Protein AF-A0A3D5CS04-F1 (afdb_monomer)

Structure (mmCIF, N/CA/C/O backbone):
data_AF-A0A3D5CS04-F1
#
_entry.id   AF-A0A3D5CS04-F1
#
loop_
_atom_site.group_PDB
_atom_site.id
_atom_site.type_symbol
_atom_site.label_atom_id
_atom_site.label_alt_id
_atom_site.label_comp_id
_atom_site.label_asym_id
_atom_site.label_entity_id
_atom_site.label_seq_id
_atom_site.pdbx_PDB_ins_code
_atom_site.Cartn_x
_atom_site.Cartn_y
_atom_site.Cartn_z
_atom_site.occupancy
_atom_site.B_iso_or_equiv
_atom_site.auth_seq_id
_atom_site.auth_comp_id
_atom_site.auth_asym_id
_atom_site.auth_atom_id
_atom_site.pdbx_PDB_model_num
ATOM 1 N N . MET A 1 1 ? -23.401 11.575 -2.135 1.00 55.00 1 MET A N 1
ATOM 2 C CA . MET A 1 1 ? -22.789 10.316 -1.655 1.00 55.00 1 MET A CA 1
ATOM 3 C C . MET A 1 1 ? -22.609 10.295 -0.134 1.00 55.00 1 MET A C 1
ATOM 5 O O . MET A 1 1 ? -23.211 9.438 0.485 1.00 55.00 1 MET A O 1
ATOM 9 N N . ARG A 1 2 ? -21.911 11.259 0.498 1.00 58.47 2 ARG A N 1
ATOM 10 C CA . ARG A 1 2 ? -21.751 11.327 1.974 1.00 58.47 2 ARG A CA 1
ATOM 11 C C . ARG A 1 2 ? -23.059 11.295 2.782 1.00 58.47 2 ARG A C 1
ATOM 13 O O . ARG A 1 2 ? -23.157 10.472 3.678 1.00 58.47 2 ARG A O 1
ATOM 20 N N . LYS A 1 3 ? -24.043 12.160 2.478 1.00 60.00 3 LYS A N 1
ATOM 21 C CA . LYS A 1 3 ? -25.338 12.167 3.199 1.00 60.00 3 LYS A CA 1
ATOM 22 C C . LYS A 1 3 ? -25.991 10.779 3.184 1.00 60.00 3 LYS A C 1
ATOM 24 O O . LYS A 1 3 ? -26.325 10.259 4.231 1.00 60.00 3 LYS A O 1
ATOM 29 N N . ILE A 1 4 ? -25.985 10.134 2.018 1.00 64.81 4 ILE A N 1
ATOM 30 C CA . ILE A 1 4 ? -26.523 8.782 1.805 1.00 64.81 4 ILE A CA 1
ATOM 31 C C . ILE A 1 4 ? -25.762 7.719 2.622 1.00 64.81 4 ILE A C 1
ATOM 33 O O . ILE A 1 4 ? -26.376 6.797 3.148 1.00 64.81 4 ILE A O 1
ATOM 37 N N . LEU A 1 5 ? -24.432 7.830 2.739 1.00 68.44 5 LEU A N 1
ATOM 38 C CA . LEU A 1 5 ? -23.626 6.898 3.540 1.00 68.44 5 LEU A CA 1
ATOM 39 C C . LEU A 1 5 ? -23.849 7.099 5.044 1.00 68.44 5 LEU A C 1
ATOM 41 O O . LEU A 1 5 ? -24.049 6.121 5.752 1.00 68.44 5 LEU A O 1
ATOM 45 N N . GLN A 1 6 ? -23.869 8.347 5.519 1.00 65.38 6 GLN A N 1
ATOM 46 C CA . GLN A 1 6 ? -24.055 8.670 6.941 1.00 65.38 6 GLN A CA 1
ATOM 47 C C . GLN A 1 6 ? -25.497 8.449 7.427 1.00 65.38 6 GLN A C 1
ATOM 49 O O . GLN A 1 6 ? -25.712 8.213 8.614 1.00 65.38 6 GLN A O 1
ATOM 54 N N . GLU A 1 7 ? -26.476 8.480 6.519 1.00 76.94 7 GLU A N 1
ATOM 55 C CA . GLU A 1 7 ? -27.871 8.093 6.776 1.00 76.94 7 GLU A CA 1
ATOM 56 C C . GLU A 1 7 ? -28.035 6.577 6.968 1.00 76.94 7 GLU A C 1
ATOM 58 O O . GLU A 1 7 ? -29.036 6.136 7.533 1.00 76.94 7 GLU A O 1
ATOM 63 N N . ASN A 1 8 ? -27.066 5.761 6.533 1.00 85.88 8 ASN A N 1
ATOM 64 C CA . ASN A 1 8 ? -27.100 4.322 6.754 1.00 85.88 8 ASN A CA 1
ATOM 65 C C . ASN A 1 8 ? -26.489 3.976 8.126 1.00 85.88 8 ASN A C 1
ATOM 67 O O . ASN A 1 8 ? -25.265 4.034 8.280 1.00 85.88 8 ASN A O 1
ATOM 71 N N . PRO A 1 9 ? -27.286 3.518 9.110 1.00 86.88 9 PRO A N 1
ATOM 72 C CA . PRO A 1 9 ? -26.779 3.214 10.446 1.00 86.88 9 PRO A CA 1
ATOM 73 C C . PRO A 1 9 ? -25.687 2.134 10.426 1.00 86.88 9 PRO A C 1
ATOM 75 O O . PRO A 1 9 ? -24.772 2.163 11.242 1.00 86.88 9 PRO A O 1
ATOM 78 N N . PHE A 1 10 ? -25.709 1.206 9.465 1.00 90.06 10 PHE A N 1
ATOM 79 C CA . PHE A 1 10 ? -24.705 0.144 9.367 1.00 90.06 10 PHE A CA 1
ATOM 80 C C . PHE A 1 10 ? -23.361 0.618 8.805 1.00 90.06 10 PHE A C 1
ATOM 82 O O . PHE A 1 10 ? -22.343 -0.019 9.073 1.00 90.06 10 PHE A O 1
ATOM 89 N N . PHE A 1 11 ? -23.331 1.746 8.087 1.00 89.38 11 PHE A N 1
ATOM 90 C CA . PHE A 1 11 ? -22.072 2.420 7.772 1.00 89.38 11 PHE A CA 1
ATOM 91 C C . PHE A 1 11 ? -21.448 2.974 9.054 1.00 89.38 11 PHE A C 1
ATOM 93 O O . PHE A 1 11 ? -20.292 2.678 9.343 1.00 89.38 11 PHE A O 1
ATOM 100 N N . ASN A 1 12 ? -22.243 3.674 9.871 1.00 88.38 12 ASN A N 1
ATOM 101 C CA . ASN A 1 12 ? -21.789 4.209 11.157 1.00 88.38 12 ASN A CA 1
ATOM 102 C C . ASN A 1 12 ? -21.376 3.083 12.123 1.00 88.38 12 ASN A C 1
ATOM 104 O O . ASN A 1 12 ? -20.398 3.235 12.850 1.00 88.38 12 ASN A O 1
ATOM 108 N N . LEU A 1 13 ? -22.062 1.930 12.107 1.00 92.44 13 LEU A N 1
ATOM 109 C CA . LEU A 1 13 ? -21.641 0.738 12.857 1.00 92.44 13 LEU A CA 1
ATOM 110 C C . LEU A 1 13 ? -20.221 0.325 12.478 1.00 92.44 13 LEU A C 1
ATOM 112 O O . LEU A 1 13 ? -19.402 0.061 13.355 1.00 92.44 13 LEU A O 1
ATOM 116 N N . PHE A 1 14 ? -19.938 0.246 11.177 1.00 93.56 14 PHE A N 1
ATOM 117 C CA . PHE A 1 14 ? -18.636 -0.192 10.701 1.00 93.56 14 PHE A CA 1
ATOM 118 C C . PHE A 1 14 ? -17.549 0.853 10.958 1.00 93.56 14 PHE A C 1
ATOM 120 O O . PHE A 1 14 ? -16.478 0.506 11.444 1.00 93.56 14 PHE A O 1
ATOM 127 N N . GLU A 1 15 ? -17.841 2.132 10.724 1.00 93.50 15 GLU A N 1
ATOM 128 C CA . GLU A 1 15 ? -16.953 3.243 11.075 1.00 93.50 15 GLU A CA 1
ATOM 129 C C . GLU A 1 15 ? -16.607 3.232 12.573 1.00 93.50 15 GLU A C 1
ATOM 131 O O . GLU A 1 15 ? -15.430 3.266 12.934 1.00 93.50 15 GLU A O 1
ATOM 136 N N . THR A 1 16 ? -17.608 3.067 13.443 1.00 93.44 16 THR A N 1
ATOM 137 C CA . THR A 1 16 ? -17.399 2.934 14.894 1.00 93.44 16 THR A CA 1
ATOM 138 C C . THR A 1 16 ? -16.546 1.710 15.213 1.00 93.44 16 THR A C 1
ATOM 140 O O . THR A 1 16 ? -15.620 1.797 16.012 1.00 93.44 16 THR A O 1
ATOM 143 N N . LEU A 1 17 ? -16.793 0.571 14.560 1.00 95.25 17 LEU A N 1
ATOM 144 C CA . LEU A 1 17 ? -15.990 -0.633 14.758 1.00 95.25 17 LEU A CA 1
ATOM 145 C C . LEU A 1 17 ? -14.519 -0.429 14.349 1.00 95.25 17 LEU A C 1
ATOM 147 O O . LEU A 1 17 ? -13.639 -0.985 14.997 1.00 95.25 17 LEU A O 1
ATOM 151 N N . LEU A 1 18 ? -14.227 0.369 13.319 1.00 95.44 18 LEU A N 1
ATOM 152 C CA . LEU A 1 18 ? -12.852 0.679 12.910 1.00 95.44 18 LEU A CA 1
ATOM 153 C C . LEU A 1 18 ? -12.158 1.631 13.900 1.00 95.44 18 LEU A C 1
ATOM 155 O O . LEU A 1 18 ? -11.015 1.380 14.294 1.00 95.44 18 LEU A O 1
ATOM 159 N N . LEU A 1 19 ? -12.847 2.699 14.314 1.00 95.06 19 LEU A N 1
ATOM 160 C CA . LEU A 1 19 ? -12.295 3.761 15.167 1.00 95.06 19 LEU A CA 1
ATOM 161 C C . LEU A 1 19 ? -12.200 3.356 16.645 1.00 95.06 19 LEU A C 1
ATOM 163 O O . LEU A 1 19 ? -11.193 3.610 17.303 1.00 95.06 19 LEU A O 1
ATOM 167 N N . GLU A 1 20 ? -13.231 2.695 17.164 1.00 94.62 20 GLU A N 1
ATOM 168 C CA . GLU A 1 20 ? -13.343 2.333 18.580 1.00 94.62 20 GLU A CA 1
ATOM 169 C C . GLU A 1 20 ? -12.904 0.890 18.856 1.00 94.62 20 GLU A C 1
ATOM 171 O O . GLU A 1 20 ? -12.621 0.534 19.996 1.00 94.62 20 GLU A O 1
ATOM 176 N N . ASN A 1 21 ? -12.822 0.046 17.821 1.00 94.94 21 ASN A N 1
ATOM 177 C CA . ASN A 1 21 ? -12.620 -1.405 17.917 1.00 94.94 21 ASN A CA 1
ATOM 178 C C . ASN A 1 21 ? -13.688 -2.154 18.730 1.00 94.94 21 ASN A C 1
ATOM 180 O O . ASN A 1 21 ? -13.563 -3.366 18.918 1.00 94.94 21 ASN A O 1
ATOM 184 N N . GLU A 1 22 ? -14.734 -1.480 19.194 1.00 94.94 22 GLU A N 1
ATOM 185 C CA . GLU A 1 22 ? -15.818 -2.107 19.927 1.00 94.94 22 GLU A CA 1
ATOM 186 C C . GLU A 1 22 ? -17.170 -1.462 19.631 1.00 94.94 22 GLU A C 1
ATOM 188 O O . GLU A 1 22 ? -17.296 -0.243 19.553 1.00 94.94 22 GLU A O 1
ATOM 193 N N . VAL A 1 23 ? -18.200 -2.295 19.465 1.00 95.31 23 VAL A N 1
ATOM 194 C CA . VAL A 1 23 ? -19.585 -1.835 19.286 1.00 95.31 23 VAL A CA 1
ATOM 195 C C . VAL A 1 23 ? -20.520 -2.693 20.123 1.00 95.31 23 VAL A C 1
ATOM 197 O O . VAL A 1 23 ? -20.675 -3.888 19.865 1.00 95.31 23 VAL A O 1
ATOM 200 N N . ASN A 1 24 ? -21.175 -2.092 21.117 1.00 95.06 24 ASN A N 1
ATOM 201 C CA . ASN A 1 24 ? -22.223 -2.765 21.881 1.00 95.06 24 ASN A CA 1
ATOM 202 C C . ASN A 1 24 ? -23.508 -2.839 21.043 1.00 95.06 24 ASN A C 1
ATOM 204 O O . ASN A 1 24 ? -24.107 -1.814 20.721 1.00 95.06 24 ASN A O 1
ATOM 208 N N . LEU A 1 25 ? -23.943 -4.055 20.708 1.00 92.94 25 LEU A N 1
ATOM 209 C CA . LEU A 1 25 ? -25.065 -4.274 19.795 1.00 92.94 25 LEU A CA 1
ATOM 210 C C . LEU A 1 25 ? -26.406 -3.788 20.347 1.00 92.94 25 LEU A C 1
ATOM 212 O O . LEU A 1 25 ? -27.244 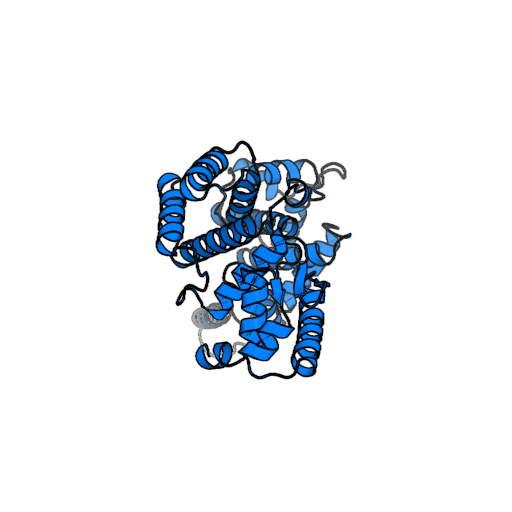-3.333 19.574 1.00 92.94 25 LEU A O 1
ATOM 216 N N . VAL A 1 26 ? -26.614 -3.898 21.661 1.00 91.62 26 VAL A N 1
ATOM 217 C CA . VAL A 1 26 ? -27.866 -3.494 22.317 1.00 91.62 26 VAL A CA 1
ATOM 218 C C . VAL A 1 26 ? -27.976 -1.975 22.312 1.00 91.62 26 VAL A C 1
ATOM 220 O O . VAL A 1 26 ? -28.984 -1.427 21.873 1.00 91.62 26 VAL A O 1
ATOM 223 N N . LYS A 1 27 ? -26.899 -1.294 22.721 1.00 93.50 27 LYS A N 1
ATOM 224 C CA . LYS A 1 27 ? -26.804 0.167 22.681 1.00 93.50 27 LYS A CA 1
ATOM 225 C C . LYS A 1 27 ? -26.977 0.686 21.253 1.00 93.50 27 LYS A C 1
ATOM 227 O O . LYS A 1 27 ? -27.803 1.560 21.024 1.00 93.50 27 LYS A O 1
ATOM 232 N N . PHE A 1 28 ? -26.274 0.087 20.292 1.00 94.62 28 PHE A N 1
ATOM 233 C CA . PHE A 1 28 ? -26.374 0.470 18.888 1.00 94.62 28 PHE A CA 1
ATOM 234 C C . PHE A 1 28 ? -27.799 0.297 18.334 1.00 94.62 28 PHE A C 1
ATOM 236 O O . PHE A 1 28 ? -28.301 1.184 17.645 1.00 94.62 28 PHE A O 1
ATOM 243 N N . ALA A 1 29 ? -28.464 -0.825 18.636 1.00 93.25 29 ALA A N 1
ATOM 244 C CA . ALA A 1 29 ? -29.840 -1.076 18.206 1.00 93.25 29 ALA A CA 1
ATOM 245 C C . ALA A 1 29 ? -30.808 -0.024 18.768 1.00 93.25 29 ALA A C 1
ATOM 247 O O . ALA A 1 29 ? -31.622 0.519 18.022 1.00 93.25 29 ALA A O 1
ATOM 248 N N . TYR A 1 30 ? -30.667 0.299 20.056 1.00 93.56 30 TYR A N 1
ATOM 249 C CA . TYR A 1 30 ? -31.469 1.314 20.733 1.00 93.56 30 TYR A CA 1
ATOM 250 C C . TYR A 1 30 ? -31.268 2.714 20.130 1.00 93.56 30 TYR A C 1
ATOM 252 O O . TYR A 1 30 ? -32.242 3.365 19.766 1.00 93.56 30 TYR A O 1
ATOM 260 N N . GLU A 1 31 ? -30.017 3.152 19.958 1.00 93.25 31 GLU A N 1
ATOM 261 C CA . GLU A 1 31 ? -29.678 4.488 19.437 1.00 93.25 31 GLU A CA 1
ATOM 262 C C . GLU A 1 31 ? -30.116 4.705 17.982 1.00 93.25 31 GLU A C 1
ATOM 264 O O . GLU A 1 31 ? -30.339 5.840 17.570 1.00 93.25 31 GLU A O 1
ATOM 269 N N . ASN A 1 32 ? -30.265 3.626 17.208 1.00 92.31 32 ASN A N 1
ATOM 270 C CA . ASN A 1 32 ? -30.650 3.685 15.796 1.00 92.31 32 ASN A CA 1
ATOM 271 C C . ASN A 1 32 ? -32.100 3.235 15.538 1.00 92.31 32 ASN A C 1
ATOM 273 O O . ASN A 1 32 ? -32.483 3.091 14.379 1.00 92.31 32 ASN A O 1
ATOM 277 N N . TYR A 1 33 ? -32.909 3.008 16.583 1.00 92.94 33 TYR A N 1
ATOM 278 C CA . TYR A 1 33 ? -34.302 2.540 16.478 1.00 92.94 33 TYR A CA 1
ATOM 279 C C . TYR A 1 33 ? -34.461 1.241 15.659 1.00 92.94 33 TYR A C 1
ATOM 281 O O . TYR A 1 33 ? -35.399 1.077 14.877 1.00 92.94 33 TYR A O 1
ATOM 289 N N . LEU A 1 34 ? -33.531 0.299 15.834 1.00 93.31 34 LEU A N 1
ATOM 290 C CA . LEU A 1 34 ? -33.496 -0.986 15.132 1.00 93.31 34 LEU A CA 1
ATOM 291 C C . LEU A 1 34 ? -33.803 -2.150 16.079 1.00 93.31 34 LEU A C 1
ATOM 293 O O . LEU A 1 34 ? -33.506 -2.105 17.270 1.00 93.31 34 LEU A O 1
ATOM 297 N N . SER A 1 35 ? -34.325 -3.253 15.534 1.00 92.94 35 SER A N 1
ATOM 298 C CA . SER A 1 35 ? -34.414 -4.502 16.298 1.00 92.94 35 SER A CA 1
ATOM 299 C C . SER A 1 35 ? -33.029 -5.137 16.469 1.00 92.94 35 SER A C 1
ATOM 301 O O . SER A 1 35 ? -32.214 -5.134 15.539 1.00 92.94 35 SER A O 1
ATOM 303 N N . GLU A 1 36 ? -32.776 -5.774 17.615 1.00 89.81 36 GLU A N 1
ATOM 304 C CA . GLU A 1 36 ? -31.533 -6.529 17.832 1.00 89.81 36 GLU A CA 1
ATOM 305 C C . GLU A 1 36 ? -31.308 -7.613 16.770 1.00 89.81 36 GLU A C 1
ATOM 307 O O . GLU A 1 36 ? -30.169 -7.872 16.378 1.00 89.81 36 GLU A O 1
ATOM 312 N N . SER A 1 37 ? -32.382 -8.251 16.293 1.00 90.81 37 SER A N 1
ATOM 313 C CA . SER A 1 37 ? -32.300 -9.289 15.261 1.00 90.81 37 SER A CA 1
ATOM 314 C C . SER A 1 37 ? -31.759 -8.733 13.938 1.00 90.81 37 SER A C 1
ATOM 316 O O . SER A 1 37 ? -30.886 -9.346 13.320 1.00 90.81 37 SER A O 1
ATOM 318 N N . THR A 1 38 ? -32.189 -7.523 13.561 1.00 93.00 38 THR A N 1
ATOM 319 C CA . THR A 1 38 ? -31.715 -6.811 12.370 1.00 93.00 38 THR A CA 1
ATOM 320 C C . THR A 1 38 ? -30.232 -6.492 12.492 1.00 93.00 38 THR A C 1
ATOM 322 O O . THR A 1 38 ? -29.467 -6.762 11.566 1.00 93.00 38 THR A O 1
ATOM 325 N N . VAL A 1 39 ? -29.810 -5.956 13.643 1.00 91.69 39 VAL A N 1
ATOM 326 C CA . VAL A 1 39 ? -28.405 -5.608 13.874 1.00 91.69 39 VAL A CA 1
ATOM 327 C C . VAL A 1 39 ? -27.530 -6.858 13.830 1.00 91.69 39 VAL A C 1
ATOM 329 O O . VAL A 1 39 ? -26.536 -6.867 13.113 1.00 91.69 39 VAL A O 1
ATOM 332 N N . ARG A 1 40 ? -27.936 -7.950 14.493 1.00 89.75 40 ARG A N 1
ATOM 333 C CA . ARG A 1 40 ? -27.201 -9.228 14.476 1.00 89.75 40 ARG A CA 1
ATOM 334 C C . ARG A 1 40 ? -27.044 -9.794 13.066 1.00 89.75 40 ARG A C 1
ATOM 336 O O . ARG A 1 40 ? -25.947 -10.227 12.723 1.00 89.75 40 ARG A O 1
ATOM 343 N N . LYS A 1 41 ? -28.103 -9.762 12.248 1.00 91.62 41 LYS A N 1
ATOM 344 C CA . LYS A 1 41 ? -28.039 -10.195 10.844 1.00 91.62 41 LYS A CA 1
ATOM 345 C C . LYS A 1 41 ? -27.012 -9.374 10.059 1.00 91.62 41 LYS A C 1
ATOM 347 O O . LYS A 1 41 ? -26.161 -9.947 9.389 1.00 91.62 41 LYS A O 1
ATOM 352 N N . ARG A 1 42 ? -27.044 -8.043 10.182 1.00 92.12 42 ARG A N 1
ATOM 353 C CA . ARG A 1 42 ? -26.083 -7.164 9.495 1.00 92.12 42 ARG A CA 1
ATOM 354 C C . ARG A 1 42 ? -24.653 -7.323 10.002 1.00 92.12 42 ARG A C 1
ATOM 356 O O . ARG A 1 42 ? -23.728 -7.222 9.208 1.00 92.12 42 ARG A O 1
ATOM 363 N N . SER A 1 43 ? -24.452 -7.611 11.287 1.00 91.25 43 SER A N 1
ATOM 364 C CA . SER A 1 43 ? -23.122 -7.929 11.820 1.00 91.25 43 SER A CA 1
ATOM 365 C C . SER A 1 43 ? -22.538 -9.199 11.195 1.00 91.25 43 SER A C 1
ATOM 367 O O . SER A 1 43 ? -21.349 -9.227 10.902 1.00 91.25 43 SER A O 1
ATOM 369 N N . TYR A 1 44 ? -23.365 -10.220 10.950 1.00 91.31 44 TYR A N 1
ATOM 370 C CA . TYR A 1 44 ? -22.940 -11.446 10.265 1.00 91.31 44 TYR A CA 1
ATOM 371 C C . TYR A 1 44 ? -22.612 -11.205 8.782 1.00 91.31 44 TYR A C 1
ATOM 373 O O . TYR A 1 44 ? -21.611 -11.700 8.265 1.00 91.31 44 TYR A O 1
ATOM 381 N N . GLU A 1 45 ? -23.419 -10.393 8.094 1.00 92.44 45 GLU A N 1
ATOM 382 C CA . GLU A 1 45 ? -23.113 -9.961 6.723 1.00 92.44 45 GLU A CA 1
ATOM 383 C C . GLU A 1 45 ? -21.787 -9.185 6.666 1.00 92.44 45 GLU A C 1
ATOM 385 O O . GLU A 1 45 ? -20.965 -9.437 5.787 1.00 92.44 45 GLU A O 1
ATOM 390 N N . LEU A 1 46 ? -21.541 -8.293 7.634 1.00 91.44 46 LEU A N 1
ATOM 391 C CA . LEU A 1 46 ? -20.275 -7.570 7.754 1.00 91.44 46 LEU A CA 1
ATOM 392 C C . LEU A 1 46 ? -19.097 -8.530 7.957 1.00 91.44 46 LEU A C 1
ATOM 394 O O . LEU A 1 46 ? -18.090 -8.401 7.273 1.00 91.44 46 LEU A O 1
ATOM 398 N N . GLU A 1 47 ? -19.221 -9.511 8.850 1.00 92.38 47 GLU A N 1
ATOM 399 C CA . GLU A 1 47 ? -18.189 -10.533 9.053 1.00 92.38 47 GLU A CA 1
ATOM 400 C C . GLU A 1 47 ? -17.872 -11.291 7.755 1.00 92.38 47 GLU A C 1
ATOM 402 O O . GLU A 1 47 ? -16.703 -11.458 7.408 1.00 92.38 47 GLU A O 1
ATOM 407 N N . THR A 1 48 ? -18.903 -11.659 6.992 1.00 92.62 48 THR A N 1
ATOM 408 C CA . THR A 1 48 ? -18.758 -12.357 5.704 1.00 92.62 48 THR A CA 1
ATOM 409 C C . THR A 1 48 ? -17.998 -11.511 4.676 1.00 92.62 48 THR A C 1
ATOM 411 O O . THR A 1 48 ? -17.188 -12.039 3.919 1.00 92.62 48 THR A O 1
ATOM 414 N N . LEU A 1 49 ? -18.218 -10.192 4.659 1.00 90.12 49 LEU A N 1
ATOM 415 C CA . LEU A 1 49 ? -17.501 -9.264 3.775 1.00 90.12 49 LEU A CA 1
ATOM 416 C C . LEU A 1 49 ? -16.046 -9.030 4.200 1.00 90.12 49 LEU A C 1
ATOM 418 O O . LEU A 1 49 ? -15.200 -8.730 3.360 1.00 90.12 49 LEU A O 1
ATOM 422 N N . LEU A 1 50 ? -15.756 -9.139 5.496 1.00 90.81 50 LEU A N 1
ATOM 423 C CA . LEU A 1 50 ? -14.438 -8.871 6.068 1.00 90.81 50 LEU A CA 1
ATOM 424 C C . LEU A 1 50 ? -13.517 -10.102 6.066 1.00 90.81 50 LEU A C 1
ATOM 426 O O . LEU A 1 50 ? -12.298 -9.940 6.011 1.00 90.81 50 LEU A O 1
ATOM 430 N N . GLN A 1 51 ? -14.073 -11.318 6.061 1.00 90.38 51 GLN A N 1
ATOM 431 C CA . GLN A 1 51 ? -13.292 -12.559 6.040 1.00 90.38 51 GLN A CA 1
ATOM 432 C C . GLN A 1 51 ? -12.292 -12.665 4.877 1.00 90.38 51 GLN A C 1
ATOM 434 O O . GLN A 1 51 ? -11.128 -12.966 5.148 1.00 90.38 51 GLN A O 1
ATOM 439 N N . PRO A 1 52 ? -12.663 -12.379 3.610 1.00 85.94 52 PRO A N 1
ATOM 440 C CA . PRO A 1 52 ? -11.716 -12.416 2.492 1.00 85.94 52 PRO A CA 1
ATOM 441 C C . PRO A 1 52 ? -10.549 -11.434 2.652 1.00 85.94 52 PRO A C 1
ATOM 443 O O . PRO A 1 52 ? -9.484 -11.628 2.077 1.00 85.94 52 PRO A O 1
ATOM 446 N N . LEU A 1 53 ? -10.731 -10.386 3.460 1.00 84.56 53 LEU A N 1
ATOM 447 C CA . LEU A 1 53 ? -9.693 -9.409 3.776 1.00 84.56 53 LEU A CA 1
ATOM 448 C C . LEU A 1 53 ? -8.796 -9.853 4.940 1.00 84.56 53 LEU A C 1
ATOM 450 O O . LEU A 1 53 ? -7.931 -9.083 5.344 1.00 84.56 53 LEU A O 1
ATOM 454 N N . GLY A 1 54 ? -8.977 -11.065 5.474 1.00 88.31 54 GLY A N 1
ATOM 455 C CA . GLY A 1 54 ? -8.216 -11.586 6.611 1.00 88.31 54 GLY A CA 1
ATOM 456 C C . GLY A 1 54 ? -8.689 -11.060 7.968 1.00 88.31 54 GLY A C 1
ATOM 457 O O . GLY A 1 54 ? -7.947 -11.141 8.947 1.00 88.31 54 GLY A O 1
ATOM 458 N N . PHE A 1 55 ? -9.903 -10.509 8.047 1.00 93.50 55 PHE A N 1
ATOM 459 C CA . PHE A 1 55 ? -10.457 -9.958 9.282 1.00 93.50 55 PHE A CA 1
ATOM 460 C C . PHE A 1 55 ? -11.626 -10.799 9.798 1.00 93.50 55 PHE A C 1
ATOM 462 O O . PHE A 1 55 ? -12.366 -11.425 9.047 1.00 93.50 55 PHE A O 1
ATOM 469 N N . THR A 1 56 ? -11.823 -10.797 11.111 1.00 94.12 56 THR A N 1
ATOM 470 C CA . THR A 1 56 ? -12.931 -11.472 11.793 1.00 94.12 56 THR A CA 1
ATOM 471 C C . THR A 1 56 ? -13.624 -10.496 12.733 1.00 94.12 56 THR A C 1
ATOM 473 O O . THR A 1 56 ? -12.976 -9.669 13.379 1.00 94.12 56 THR A O 1
ATOM 476 N N . VAL A 1 57 ? -14.946 -10.618 12.856 1.00 93.69 57 VAL A N 1
ATOM 477 C CA . VAL A 1 57 ? -15.736 -9.848 13.821 1.00 93.69 57 VAL A CA 1
ATOM 478 C C . VAL A 1 57 ? -16.067 -10.751 15.006 1.00 93.69 57 VAL A C 1
ATOM 480 O O . VAL A 1 57 ? -17.028 -11.513 14.986 1.00 93.69 57 VAL A O 1
ATOM 483 N N . LYS A 1 58 ? -15.267 -10.680 16.074 1.00 91.88 58 LYS A N 1
ATOM 484 C CA . LYS A 1 58 ? -15.526 -11.466 17.287 1.00 91.88 58 LYS A CA 1
ATOM 485 C C . LYS A 1 58 ? -16.644 -10.838 18.101 1.00 91.88 58 LYS A C 1
ATOM 487 O O . LYS A 1 58 ? -16.719 -9.621 18.238 1.00 91.88 58 LYS A O 1
ATOM 492 N N . LYS A 1 59 ? -17.468 -11.677 18.723 1.00 90.75 59 LYS A N 1
ATOM 493 C CA . LYS A 1 59 ? -18.525 -11.236 19.631 1.00 90.75 59 LYS A CA 1
ATOM 494 C C . LYS A 1 59 ? -18.257 -11.718 21.048 1.00 90.75 59 LYS A C 1
ATOM 496 O O . LYS A 1 59 ? -18.088 -12.912 21.272 1.00 90.75 59 LYS A O 1
ATOM 501 N N . ASN A 1 60 ? -18.287 -10.804 22.011 1.00 91.31 60 ASN A N 1
ATOM 502 C CA . ASN A 1 60 ? -18.183 -11.126 23.431 1.00 91.31 60 ASN A CA 1
ATOM 503 C C . ASN A 1 60 ? -19.203 -10.308 24.230 1.00 91.31 60 ASN A C 1
ATOM 505 O O . ASN A 1 60 ? -19.257 -9.092 24.087 1.00 91.31 60 ASN A O 1
ATOM 509 N N . LYS A 1 61 ? -20.041 -10.974 25.038 1.00 89.50 61 LYS A N 1
ATOM 510 C CA . LYS A 1 61 ? -21.076 -10.348 25.893 1.00 89.50 61 LYS A CA 1
ATOM 511 C C . LYS A 1 61 ? -21.928 -9.267 25.195 1.00 89.50 61 LYS A C 1
ATOM 513 O O . LYS A 1 61 ? -22.293 -8.266 25.794 1.00 89.50 61 LYS A O 1
ATOM 518 N N . GLY A 1 62 ? -22.262 -9.476 23.918 1.00 88.56 62 GLY A N 1
ATOM 519 C CA . GLY A 1 62 ? -23.077 -8.529 23.143 1.00 88.56 62 GLY A CA 1
ATOM 520 C C . GLY A 1 62 ? -22.303 -7.377 22.493 1.00 88.56 62 GLY A C 1
ATOM 521 O O . GLY A 1 62 ? -22.923 -6.562 21.818 1.00 88.56 62 GLY A O 1
ATOM 522 N N . THR A 1 63 ? -20.978 -7.348 22.621 1.00 94.44 63 THR A N 1
ATOM 523 C CA . THR A 1 63 ? -20.089 -6.381 21.967 1.00 94.44 63 THR A CA 1
ATOM 524 C C . THR A 1 63 ? -19.340 -7.040 20.810 1.00 94.44 63 THR A C 1
ATOM 526 O O . THR A 1 63 ? -18.860 -8.170 20.945 1.00 94.44 63 THR A O 1
ATOM 529 N N . LEU A 1 64 ? -19.272 -6.358 19.667 1.00 94.94 64 LEU A N 1
ATOM 530 C CA . LEU A 1 64 ? -18.449 -6.748 18.522 1.00 94.94 64 LEU A CA 1
ATOM 531 C C . LEU A 1 64 ? -17.040 -6.187 18.654 1.00 94.94 64 LEU A C 1
ATOM 533 O O . LEU A 1 64 ? -16.887 -5.059 19.102 1.00 94.94 64 LEU A O 1
ATOM 537 N N . TYR A 1 65 ? -16.054 -6.931 18.168 1.00 95.88 65 TYR A N 1
ATOM 538 C CA . TYR A 1 65 ? -14.657 -6.529 18.092 1.00 95.88 65 TYR A CA 1
ATOM 539 C C . TYR A 1 65 ? -14.079 -6.916 16.735 1.00 95.88 65 TYR A C 1
ATOM 541 O O . TYR A 1 65 ? -14.229 -8.060 16.304 1.00 95.88 65 TYR A O 1
ATOM 549 N N . LEU A 1 66 ? -13.372 -5.989 16.091 1.00 96.12 66 LEU A N 1
ATOM 550 C CA . LEU A 1 66 ? -12.573 -6.306 14.911 1.00 96.12 66 LEU A CA 1
ATOM 551 C C . LEU A 1 66 ? -11.269 -6.984 15.343 1.00 96.12 66 LEU A C 1
ATOM 553 O O . LEU A 1 66 ? -10.593 -6.516 16.265 1.00 96.12 66 LEU A O 1
ATOM 557 N N . VAL A 1 67 ? -10.941 -8.096 14.689 1.00 94.94 67 VAL A N 1
ATOM 558 C CA . VAL A 1 67 ? -9.722 -8.878 14.911 1.00 94.94 67 VAL A CA 1
ATOM 559 C C . VAL A 1 67 ? -9.103 -9.237 13.567 1.00 94.94 67 VAL A C 1
ATOM 561 O O . VAL A 1 67 ? -9.808 -9.606 12.634 1.00 94.94 67 VAL A O 1
ATOM 564 N N . GLY A 1 68 ? -7.785 -9.152 13.485 1.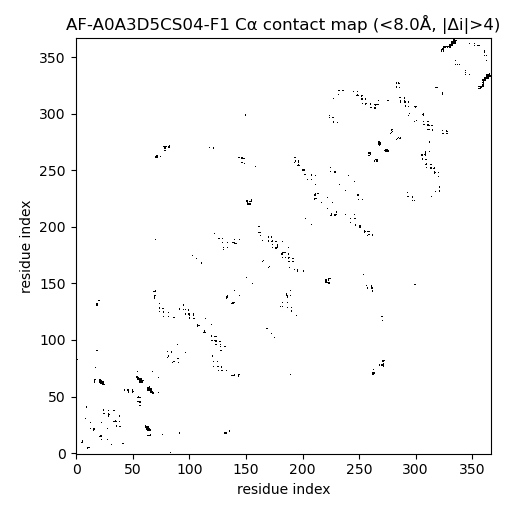00 93.81 68 GLY A N 1
ATOM 565 C CA . GLY A 1 68 ? -6.996 -9.420 12.292 1.00 93.81 68 GLY A CA 1
ATOM 566 C C . GLY A 1 68 ? -5.556 -8.995 12.538 1.00 93.81 68 GLY A C 1
ATOM 567 O O . GLY A 1 68 ? -5.228 -8.540 13.637 1.00 93.81 68 GLY A O 1
ATOM 568 N N . ASP A 1 69 ? -4.719 -9.144 11.520 1.00 93.88 69 ASP A N 1
ATOM 569 C CA . ASP A 1 69 ? -3.368 -8.594 11.539 1.00 93.88 69 ASP A CA 1
ATOM 570 C C . ASP A 1 69 ? -3.421 -7.056 11.586 1.00 93.88 69 ASP A C 1
ATOM 572 O O . ASP A 1 69 ? -4.104 -6.422 10.778 1.00 93.88 69 ASP A O 1
ATOM 576 N N . GLU A 1 70 ? -2.767 -6.448 12.577 1.00 96.81 70 GLU A N 1
ATOM 577 C CA . GLU A 1 70 ? -2.930 -5.020 12.873 1.00 96.81 70 GLU A CA 1
ATOM 578 C C . GLU A 1 70 ? -2.335 -4.102 11.784 1.00 96.81 70 GLU A C 1
ATOM 580 O O . GLU A 1 70 ? -3.041 -3.166 11.390 1.00 96.81 70 GLU A O 1
ATOM 585 N N . PRO A 1 71 ? -1.131 -4.355 11.221 1.00 95.31 71 PRO A N 1
ATOM 586 C CA . PRO A 1 71 ? -0.663 -3.694 9.999 1.00 95.31 71 PRO A CA 1
ATOM 587 C C . PRO A 1 71 ? -1.710 -3.686 8.882 1.00 95.31 71 PRO A C 1
ATOM 589 O O . PRO A 1 71 ? -2.027 -2.628 8.327 1.00 95.31 71 PRO A O 1
ATOM 592 N N . ARG A 1 72 ? -2.321 -4.844 8.602 1.00 92.38 72 ARG A N 1
ATOM 593 C CA . ARG A 1 72 ? -3.351 -4.984 7.567 1.00 92.38 72 ARG A CA 1
ATOM 594 C 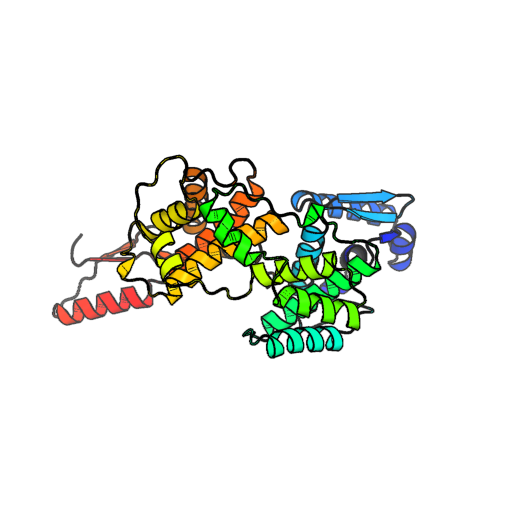C . ARG A 1 72 ? -4.654 -4.255 7.909 1.00 92.38 72 ARG A C 1
ATOM 596 O O . ARG A 1 72 ? -5.242 -3.629 7.026 1.00 92.38 72 ARG A O 1
ATOM 603 N N . ILE A 1 73 ? -5.101 -4.271 9.170 1.00 95.12 73 ILE A N 1
ATOM 604 C CA . ILE A 1 73 ? -6.269 -3.490 9.625 1.00 95.12 73 ILE A CA 1
ATOM 605 C C . ILE A 1 73 ? -6.022 -1.998 9.406 1.00 95.12 73 ILE A C 1
ATOM 607 O O . ILE A 1 73 ? -6.876 -1.305 8.851 1.00 95.12 73 ILE A O 1
ATOM 611 N N . ARG A 1 74 ? -4.854 -1.498 9.813 1.00 95.31 74 ARG A N 1
ATOM 612 C CA . ARG A 1 74 ? -4.486 -0.088 9.641 1.00 95.31 74 ARG A CA 1
ATOM 613 C C . ARG A 1 74 ? -4.405 0.285 8.172 1.00 95.31 74 ARG A C 1
ATOM 615 O O . ARG A 1 74 ? -4.907 1.343 7.792 1.00 95.31 74 ARG A O 1
ATOM 622 N N . TYR A 1 75 ? -3.869 -0.613 7.345 1.00 92.44 75 TYR A N 1
ATOM 623 C CA . TYR A 1 75 ? -3.851 -0.421 5.904 1.00 92.44 75 TYR A CA 1
ATOM 624 C C . TYR A 1 75 ? -5.249 -0.279 5.314 1.00 92.44 75 TYR A C 1
ATOM 626 O O . TYR A 1 75 ? -5.556 0.702 4.629 1.00 92.44 75 TYR A O 1
ATOM 634 N N . PHE A 1 76 ? -6.129 -1.208 5.673 1.00 91.69 76 PHE A N 1
ATOM 635 C CA . PHE A 1 76 ? -7.523 -1.166 5.278 1.00 91.69 76 PHE A CA 1
ATOM 636 C C . PHE A 1 76 ? -8.227 0.109 5.760 1.00 91.69 76 PHE A C 1
ATOM 638 O O . PHE A 1 76 ? -8.966 0.715 4.989 1.00 91.69 76 PHE A O 1
ATOM 645 N N . MET A 1 77 ? -7.988 0.555 6.997 1.00 93.88 77 MET A N 1
ATOM 646 C CA . MET A 1 77 ? -8.576 1.787 7.529 1.00 93.88 77 MET A CA 1
ATOM 647 C C . MET A 1 77 ? -8.167 3.012 6.714 1.00 93.88 77 MET A C 1
ATOM 649 O O . MET A 1 77 ? -9.039 3.785 6.318 1.00 93.88 77 MET A O 1
ATOM 653 N N . VAL A 1 78 ? -6.874 3.183 6.420 1.00 92.75 78 VAL A N 1
ATOM 654 C CA . VAL A 1 78 ? -6.394 4.304 5.594 1.00 92.75 78 VAL A CA 1
ATOM 655 C C . VAL A 1 78 ? -7.076 4.278 4.226 1.00 92.75 78 VAL A C 1
ATOM 657 O O . VAL A 1 78 ? -7.660 5.285 3.822 1.00 92.75 78 VAL A O 1
ATOM 660 N N . ALA A 1 79 ? -7.091 3.123 3.554 1.00 88.94 79 ALA A N 1
ATOM 661 C CA . ALA A 1 79 ? -7.738 2.966 2.253 1.00 88.94 79 ALA A CA 1
ATOM 662 C C . ALA A 1 79 ? -9.252 3.242 2.312 1.00 88.94 79 ALA A C 1
ATOM 664 O O . ALA A 1 79 ? -9.795 3.937 1.451 1.00 88.94 79 ALA A O 1
ATOM 665 N N . PHE A 1 80 ? -9.939 2.742 3.343 1.00 89.25 80 PHE A N 1
ATOM 666 C CA . PHE A 1 80 ? -11.370 2.938 3.561 1.00 89.25 80 PHE A CA 1
ATOM 667 C C . PHE A 1 80 ? -11.707 4.416 3.768 1.00 89.25 80 PHE A C 1
ATOM 669 O O . PHE A 1 80 ? -12.560 4.960 3.061 1.00 89.25 80 PHE A O 1
ATOM 676 N N . PHE A 1 81 ? -11.035 5.091 4.700 1.00 91.06 81 PHE A N 1
ATOM 677 C CA . PHE A 1 81 ? -11.300 6.497 4.990 1.00 91.06 81 PHE A CA 1
ATOM 678 C C . PHE A 1 81 ? -10.922 7.387 3.806 1.00 91.06 81 PHE A C 1
ATOM 680 O O . PHE A 1 81 ? -11.685 8.278 3.430 1.00 91.06 81 PHE A O 1
ATOM 687 N N . TRP A 1 82 ? -9.797 7.114 3.151 1.00 88.19 82 TRP A N 1
ATOM 688 C CA . TRP A 1 82 ? -9.405 7.863 1.966 1.00 88.19 82 TRP A CA 1
ATOM 689 C C . TRP A 1 82 ? -10.421 7.712 0.826 1.00 88.19 82 TRP A C 1
ATOM 691 O O . TRP A 1 82 ? -10.838 8.703 0.230 1.00 88.19 82 TRP A O 1
ATOM 701 N N . LYS A 1 83 ? -10.897 6.492 0.557 1.00 84.81 83 LYS A N 1
ATOM 702 C CA . LYS A 1 83 ? -11.891 6.236 -0.495 1.00 84.81 83 LYS A CA 1
ATOM 703 C C . LYS A 1 83 ? -13.234 6.921 -0.225 1.00 84.81 83 LYS A C 1
ATOM 705 O O . LYS A 1 83 ? -13.870 7.389 -1.164 1.00 84.81 83 LYS A O 1
ATOM 710 N N . ASN A 1 84 ? -13.675 6.972 1.032 1.00 84.56 84 ASN A N 1
ATOM 711 C CA . ASN A 1 84 ? -14.982 7.533 1.387 1.00 84.56 84 ASN A CA 1
ATOM 712 C C . ASN A 1 84 ? -14.969 9.062 1.562 1.00 84.56 84 ASN A C 1
ATOM 714 O O . ASN A 1 84 ? -15.999 9.702 1.341 1.00 84.56 84 ASN A O 1
ATOM 718 N N . PHE A 1 85 ? -13.831 9.654 1.945 1.00 85.81 85 PHE A N 1
ATOM 719 C CA . PHE A 1 85 ? -13.740 11.081 2.283 1.00 85.81 85 PHE A CA 1
ATOM 720 C C . PHE A 1 85 ? -12.783 11.889 1.394 1.00 85.81 85 PHE A C 1
ATOM 722 O O . PHE A 1 85 ? -12.883 13.115 1.375 1.00 85.81 85 PHE A O 1
ATOM 729 N N . SER A 1 86 ? -11.874 11.236 0.662 1.00 79.88 86 SER A N 1
ATOM 730 C CA . SER A 1 86 ? -10.920 11.824 -0.300 1.00 79.88 86 SER A CA 1
ATOM 731 C C . SER A 1 86 ? -10.146 13.039 0.227 1.00 79.88 86 SER A C 1
ATOM 733 O O . SER A 1 86 ? -9.853 13.976 -0.514 1.00 79.88 86 SER A O 1
ATOM 735 N N . GLY A 1 87 ? -9.872 13.078 1.535 1.00 77.00 87 GLY A N 1
ATOM 736 C CA . GLY A 1 87 ? -9.212 14.215 2.177 1.00 77.00 87 GLY A CA 1
ATOM 737 C C . GLY A 1 87 ? -10.014 15.527 2.160 1.00 77.00 87 GLY A C 1
ATOM 738 O O . GLY A 1 87 ? -9.433 16.580 2.430 1.00 77.00 87 GLY A O 1
ATOM 739 N N . LEU A 1 88 ? -11.311 15.486 1.823 1.00 81.75 88 LEU A N 1
ATOM 740 C CA . LEU A 1 88 ? -12.247 16.618 1.898 1.00 81.75 88 LEU A CA 1
ATOM 741 C C . LEU A 1 88 ? -12.864 16.759 3.292 1.00 81.75 88 LEU A C 1
ATOM 743 O O . LEU A 1 88 ? -13.322 17.833 3.674 1.00 81.75 88 LEU A O 1
ATOM 747 N N . HIS A 1 89 ? -12.905 15.662 4.045 1.00 86.06 89 HIS A N 1
ATOM 748 C CA . HIS A 1 89 ? -13.373 15.628 5.420 1.00 86.06 89 HIS A CA 1
ATOM 749 C C . HIS A 1 89 ? -12.388 14.849 6.288 1.00 86.06 89 HIS A C 1
ATOM 751 O O . HIS A 1 89 ? -11.666 13.983 5.793 1.00 86.06 89 HIS A O 1
ATOM 757 N N . TRP A 1 90 ? -12.374 15.168 7.578 1.00 93.19 90 TRP A N 1
ATOM 758 C CA . TRP A 1 90 ? -11.533 14.522 8.572 1.00 93.19 90 TRP A CA 1
ATOM 759 C C . TRP A 1 90 ? -12.370 13.555 9.419 1.00 93.19 90 TRP A C 1
ATOM 761 O O . TRP A 1 90 ? -13.140 14.022 10.260 1.00 93.19 90 TRP A O 1
ATOM 771 N N . PRO A 1 91 ? -12.261 12.230 9.204 1.00 92.00 91 PRO A N 1
ATOM 772 C CA . PRO A 1 91 ? -13.134 11.240 9.839 1.00 92.00 91 PRO A CA 1
ATOM 773 C C . PRO A 1 91 ? -12.606 10.724 11.188 1.00 92.00 91 PRO A C 1
ATOM 775 O O . PRO A 1 91 ? -13.063 9.699 11.680 1.00 92.00 91 PRO A O 1
ATOM 778 N N . PHE A 1 92 ? -11.621 11.397 11.786 1.00 94.62 92 PHE A N 1
ATOM 779 C CA . PHE A 1 92 ? -10.906 10.912 12.967 1.00 94.62 92 PHE A CA 1
ATOM 780 C C . PHE A 1 92 ? -11.243 11.769 14.197 1.00 94.62 92 PHE A C 1
ATOM 782 O O . PHE A 1 92 ? -10.511 12.716 14.511 1.00 94.62 92 PHE A O 1
ATOM 789 N N . PRO A 1 93 ? -12.360 11.487 14.897 1.00 89.19 93 PRO A N 1
ATOM 790 C CA . PRO A 1 93 ? -12.725 12.230 16.094 1.00 89.19 93 PRO A CA 1
ATOM 791 C C . PRO A 1 93 ? -11.640 12.080 17.168 1.00 89.19 93 PRO A C 1
ATOM 793 O O . PRO A 1 93 ? -11.063 11.013 17.362 1.00 89.19 93 PRO A O 1
ATOM 796 N N . GLY A 1 94 ? -11.335 13.174 17.868 1.00 88.31 94 GLY A N 1
ATOM 797 C CA . GLY A 1 94 ? -10.321 13.184 18.929 1.00 88.31 94 GLY A CA 1
ATOM 798 C C . GLY A 1 94 ? -8.864 13.256 18.449 1.00 88.31 94 GLY A C 1
ATOM 799 O O . GLY A 1 94 ? -7.960 13.307 19.287 1.00 88.31 94 GLY A O 1
ATOM 800 N N . ILE A 1 95 ? -8.618 13.318 17.135 1.00 94.38 95 ILE A N 1
ATOM 801 C CA . ILE A 1 95 ? -7.303 13.608 16.545 1.00 94.38 95 ILE A CA 1
ATOM 802 C C . ILE A 1 95 ? -7.380 14.916 15.759 1.00 94.38 95 ILE A C 1
ATOM 804 O O . ILE A 1 95 ? -8.273 15.101 14.938 1.00 94.38 95 ILE A O 1
ATOM 808 N N . SER A 1 96 ? -6.433 15.827 15.986 1.00 95.19 96 SER A N 1
ATOM 809 C CA . SER A 1 96 ? -6.347 17.073 15.218 1.00 95.19 96 SER A CA 1
ATOM 810 C C . SER A 1 96 ? -5.708 16.817 13.854 1.00 95.19 96 SER A C 1
ATOM 812 O O . SER A 1 96 ? -4.530 16.462 13.793 1.00 95.19 96 SER A O 1
ATOM 814 N N . GLN A 1 97 ? -6.463 17.057 12.775 1.00 96.00 97 GLN A N 1
ATOM 815 C CA . GLN A 1 97 ? -5.938 17.019 11.406 1.00 96.00 97 GLN A CA 1
ATOM 816 C C . GLN A 1 97 ? -4.726 17.935 11.258 1.00 96.00 97 GLN A C 1
ATOM 818 O O . GLN A 1 97 ? -3.680 17.503 10.790 1.00 96.00 97 GLN A O 1
ATOM 823 N N . GLN A 1 98 ? -4.866 19.183 11.712 1.00 96.06 98 GLN A N 1
ATOM 824 C CA . GLN A 1 98 ? -3.828 20.201 11.595 1.00 96.06 98 GLN A CA 1
ATOM 825 C C . GLN A 1 98 ? -2.530 19.758 12.274 1.00 96.06 98 GLN A C 1
ATOM 827 O O . GLN A 1 98 ? -1.457 19.946 11.716 1.00 96.06 98 GLN A O 1
ATOM 832 N N . LYS A 1 99 ? -2.615 19.127 13.453 1.00 95.94 99 LYS A N 1
ATOM 833 C CA . LYS A 1 99 ? -1.423 18.642 14.161 1.00 95.94 99 LYS A CA 1
ATOM 834 C C . LYS A 1 99 ? -0.725 17.514 13.395 1.00 95.94 99 LYS A C 1
ATOM 836 O O . LYS A 1 99 ? 0.497 17.529 13.291 1.00 95.94 99 LYS A O 1
ATOM 841 N N . CYS A 1 100 ? -1.482 16.552 12.864 1.00 97.00 100 CYS A N 1
ATOM 842 C CA . CYS A 1 100 ? -0.920 15.477 12.042 1.00 97.00 100 CYS A CA 1
ATOM 843 C C . CYS A 1 100 ? -0.283 16.021 10.756 1.00 97.00 100 CYS A C 1
ATOM 845 O O . CYS A 1 100 ? 0.812 15.599 10.400 1.00 97.00 100 CYS A O 1
ATOM 847 N N . GLU A 1 101 ? -0.939 16.974 10.095 1.00 96.81 101 GLU A N 1
ATOM 848 C CA . GLU A 1 101 ? -0.450 17.575 8.854 1.00 96.81 101 GLU A CA 1
ATOM 849 C C . GLU A 1 101 ? 0.815 18.406 9.086 1.00 96.81 101 GLU A C 1
ATOM 851 O O . GLU A 1 101 ? 1.775 18.273 8.332 1.00 96.81 101 GLU A O 1
ATOM 856 N N . MET A 1 102 ? 0.854 19.209 10.156 1.00 96.50 102 MET A N 1
ATOM 857 C CA . MET A 1 102 ? 2.043 19.978 10.534 1.00 96.50 102 MET A CA 1
ATOM 858 C C . MET A 1 102 ? 3.246 19.072 10.797 1.00 96.50 102 MET A C 1
ATOM 860 O O . MET A 1 102 ? 4.326 19.364 10.294 1.00 96.50 102 MET A O 1
ATOM 864 N N . LEU A 1 103 ? 3.064 17.974 11.540 1.00 95.94 103 LEU A N 1
ATOM 865 C CA . LEU A 1 103 ? 4.151 17.030 11.812 1.00 95.94 103 LEU A CA 1
ATOM 866 C C . LEU A 1 103 ? 4.612 16.339 10.527 1.00 95.94 103 LEU A C 1
ATOM 868 O O . LEU A 1 103 ? 5.799 16.335 10.233 1.00 95.94 103 LEU A O 1
ATOM 872 N N . ALA A 1 104 ? 3.683 15.811 9.726 1.00 95.44 104 ALA A N 1
ATOM 873 C CA . ALA A 1 104 ? 4.026 15.151 8.468 1.00 95.44 104 ALA A CA 1
ATOM 874 C C . ALA A 1 104 ? 4.779 16.092 7.512 1.00 95.44 104 ALA A C 1
ATOM 876 O O . ALA A 1 104 ? 5.785 15.700 6.924 1.00 95.44 104 ALA A O 1
ATOM 877 N N . ARG A 1 105 ? 4.321 17.343 7.388 1.00 96.56 105 ARG A N 1
ATOM 878 C CA . ARG A 1 105 ? 4.969 18.370 6.567 1.00 96.56 105 ARG A CA 1
ATOM 879 C C . ARG A 1 105 ? 6.368 18.690 7.088 1.00 96.56 105 ARG A C 1
ATOM 881 O O . ARG A 1 105 ? 7.312 18.672 6.306 1.00 96.56 105 ARG A O 1
ATOM 888 N N . HIS A 1 106 ? 6.501 18.910 8.396 1.00 95.25 106 HIS A N 1
ATOM 889 C CA . HIS A 1 106 ? 7.791 19.172 9.026 1.00 95.25 106 HIS A CA 1
ATOM 890 C C . HIS A 1 106 ? 8.786 18.034 8.777 1.00 95.25 106 HIS A C 1
ATOM 892 O O . HIS A 1 106 ? 9.901 18.288 8.327 1.00 95.25 106 HIS A O 1
ATOM 898 N N . PHE A 1 107 ? 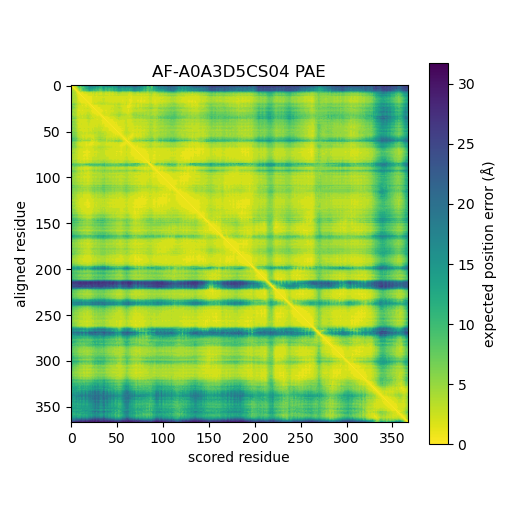8.352 16.786 8.977 1.00 92.62 107 PHE A N 1
ATOM 899 C CA . PHE A 1 107 ? 9.159 15.597 8.731 1.00 92.62 107 PHE A CA 1
ATOM 900 C C . PHE A 1 107 ? 9.654 15.518 7.282 1.00 92.62 107 PHE A C 1
ATOM 902 O O . PHE A 1 107 ? 10.817 15.192 7.039 1.00 92.62 107 PHE A O 1
ATOM 909 N N . TYR A 1 108 ? 8.794 15.813 6.305 1.00 93.19 108 TYR A N 1
ATOM 910 C CA . TYR A 1 108 ? 9.206 15.828 4.905 1.00 93.19 108 TYR A CA 1
ATOM 911 C C . TYR A 1 108 ? 10.217 16.940 4.607 1.00 93.19 108 TYR A C 1
ATOM 913 O O . TYR A 1 108 ? 11.249 16.678 3.990 1.00 93.19 108 TYR A O 1
ATOM 921 N N . GLU A 1 109 ? 9.948 18.158 5.078 1.00 94.31 109 GLU A N 1
ATOM 922 C CA . GLU A 1 109 ? 10.782 19.338 4.831 1.00 94.31 109 GLU A CA 1
ATOM 923 C C . GLU A 1 109 ? 12.174 19.207 5.469 1.00 94.31 109 GLU A C 1
ATOM 925 O O . GLU A 1 109 ? 13.178 19.421 4.793 1.00 94.31 109 GLU A O 1
ATOM 930 N N . ILE A 1 110 ? 12.266 18.783 6.737 1.00 93.00 110 ILE A N 1
ATOM 931 C CA . ILE A 1 110 ? 13.548 18.659 7.460 1.00 93.00 110 ILE A CA 1
ATOM 932 C C . ILE A 1 110 ? 14.439 17.525 6.931 1.00 93.00 110 ILE A C 1
ATOM 934 O O . ILE A 1 110 ? 15.641 17.483 7.208 1.00 93.00 110 ILE A O 1
ATOM 938 N N . ASN A 1 111 ? 13.855 16.579 6.196 1.00 89.88 111 ASN A N 1
ATOM 939 C CA . ASN A 1 111 ? 14.571 15.461 5.586 1.00 89.88 111 ASN A CA 1
ATOM 940 C C . ASN A 1 111 ? 14.707 15.597 4.066 1.00 89.88 111 ASN A C 1
ATOM 942 O O . ASN A 1 111 ? 15.155 14.646 3.429 1.00 89.88 111 ASN A O 1
ATOM 946 N N . GLU A 1 112 ? 14.337 16.751 3.499 1.00 91.38 112 GLU A N 1
ATOM 947 C CA . GLU A 1 112 ? 14.447 17.053 2.065 1.00 91.38 112 GLU A CA 1
ATOM 948 C C . GLU A 1 112 ? 13.754 16.007 1.173 1.00 91.38 112 GLU A C 1
ATOM 950 O O . GLU A 1 112 ? 14.169 15.728 0.046 1.00 91.38 112 GLU A O 1
ATOM 955 N N . ILE A 1 113 ? 12.677 15.409 1.682 1.00 90.00 113 ILE A N 1
ATOM 956 C CA . ILE A 1 113 ? 11.896 14.418 0.951 1.00 90.00 113 ILE A CA 1
ATOM 957 C C . ILE A 1 113 ? 10.868 15.176 0.107 1.00 90.00 113 ILE A C 1
ATOM 959 O O . ILE A 1 113 ? 10.038 15.889 0.673 1.00 90.00 113 ILE A O 1
ATOM 963 N N . PRO A 1 114 ? 10.875 15.034 -1.229 1.00 89.44 114 PRO A N 1
ATOM 964 C CA . PRO A 1 114 ? 9.853 15.648 -2.061 1.00 89.44 114 PRO A CA 1
ATOM 965 C C . PRO A 1 114 ? 8.493 15.002 -1.784 1.00 89.44 114 PRO A C 1
ATOM 967 O O . PRO A 1 114 ? 8.389 13.781 -1.671 1.00 89.44 114 PRO A O 1
ATOM 970 N N . PHE A 1 115 ? 7.449 15.824 -1.707 1.00 90.12 115 PHE A N 1
ATOM 971 C CA . PHE A 1 115 ? 6.076 15.361 -1.537 1.00 90.12 115 PHE A CA 1
ATOM 972 C C . PHE A 1 115 ? 5.090 16.277 -2.262 1.00 90.12 115 PHE A C 1
ATOM 974 O O . PHE A 1 115 ? 5.345 17.463 -2.481 1.00 90.12 115 PHE A O 1
ATOM 981 N N . ASN A 1 116 ? 3.934 15.726 -2.612 1.00 89.62 116 ASN A N 1
ATOM 982 C CA . ASN A 1 116 ? 2.767 16.476 -3.057 1.00 89.62 116 ASN A CA 1
ATOM 983 C C . ASN A 1 116 ? 1.658 16.485 -1.988 1.00 89.62 116 ASN A C 1
ATOM 985 O O . ASN A 1 116 ? 1.693 15.755 -0.998 1.00 89.62 116 ASN A O 1
ATOM 989 N N . GLU A 1 117 ? 0.628 17.306 -2.199 1.00 89.88 117 GLU A N 1
ATOM 990 C CA . GLU A 1 117 ? -0.477 17.463 -1.241 1.00 89.88 117 GLU A CA 1
ATOM 991 C C . GLU A 1 117 ? -1.290 16.175 -1.015 1.00 89.88 117 GLU A C 1
ATOM 993 O O . GLU A 1 117 ? -1.854 15.972 0.060 1.00 89.88 117 GLU A O 1
ATOM 998 N N . ILE A 1 118 ? -1.353 15.272 -2.000 1.00 87.62 118 ILE A N 1
ATOM 999 C CA . ILE A 1 118 ? -2.032 13.979 -1.841 1.00 87.62 118 ILE A CA 1
ATOM 1000 C C . ILE A 1 118 ? -1.208 13.065 -0.927 1.00 87.62 118 ILE A C 1
ATOM 1002 O O . ILE A 1 118 ? -1.766 12.469 -0.005 1.00 87.62 118 ILE A O 1
ATOM 1006 N N . GLU A 1 119 ? 0.106 12.993 -1.136 1.00 88.31 119 GLU A N 1
ATOM 1007 C CA . GLU A 1 119 ? 1.034 12.229 -0.290 1.00 88.31 119 GLU A CA 1
ATOM 1008 C C . GLU A 1 119 ? 1.018 12.737 1.152 1.00 88.31 119 GLU A C 1
ATOM 1010 O O . GLU A 1 119 ? 0.871 11.939 2.079 1.00 88.31 119 GLU A O 1
ATOM 1015 N N . LEU A 1 120 ? 1.047 14.059 1.351 1.00 92.12 120 LEU A N 1
ATOM 1016 C CA . LEU A 1 120 ? 0.940 14.655 2.681 1.00 92.12 120 LEU A CA 1
ATOM 1017 C C . LEU A 1 120 ? -0.360 14.249 3.387 1.00 92.12 120 LEU A C 1
ATOM 1019 O O . LEU A 1 120 ? -0.344 13.860 4.560 1.00 92.12 120 LEU A O 1
ATOM 1023 N N . LYS A 1 121 ? -1.498 14.304 2.683 1.00 91.81 121 LYS A N 1
ATOM 1024 C CA . LYS A 1 121 ? -2.790 13.916 3.261 1.00 91.81 121 LYS A CA 1
ATOM 1025 C C . LYS A 1 121 ? -2.866 12.424 3.574 1.00 91.81 121 LYS A C 1
ATOM 1027 O O . LYS A 1 121 ? -3.436 12.065 4.603 1.00 91.81 121 LYS A O 1
ATOM 1032 N N . ILE A 1 122 ? -2.285 11.560 2.743 1.00 89.94 122 ILE A N 1
ATOM 1033 C CA . ILE A 1 122 ? -2.204 10.123 3.037 1.00 89.94 122 ILE A CA 1
ATOM 1034 C C . ILE A 1 122 ? -1.372 9.888 4.295 1.00 89.94 122 ILE A C 1
ATOM 1036 O O . ILE A 1 122 ? -1.835 9.198 5.199 1.00 89.94 122 ILE A O 1
ATOM 1040 N N . THR A 1 123 ? -0.196 10.505 4.406 1.00 93.06 123 THR A N 1
ATOM 1041 C CA . THR A 1 123 ? 0.642 10.397 5.608 1.00 93.06 123 THR A CA 1
ATOM 1042 C C . THR A 1 123 ? -0.092 10.908 6.844 1.00 93.06 123 THR A C 1
ATOM 1044 O O . THR A 1 123 ? -0.082 10.258 7.886 1.00 93.06 123 THR A O 1
ATOM 1047 N N . THR A 1 124 ? -0.852 11.996 6.714 1.00 95.25 124 THR A N 1
ATOM 1048 C CA . THR A 1 124 ? -1.736 12.496 7.779 1.00 95.25 124 THR A CA 1
ATOM 1049 C C . THR A 1 124 ? -2.773 11.438 8.205 1.00 95.25 124 THR A C 1
ATOM 1051 O O . THR A 1 124 ? -3.013 11.260 9.400 1.00 95.25 124 THR A O 1
ATOM 1054 N N . TYR A 1 125 ? -3.359 10.687 7.263 1.00 95.06 125 TYR A N 1
ATOM 1055 C CA . TYR A 1 125 ? -4.288 9.587 7.569 1.00 95.06 125 TYR A CA 1
ATOM 1056 C C . TYR A 1 125 ? -3.579 8.409 8.250 1.00 95.06 125 TYR A C 1
ATOM 1058 O O . TYR A 1 125 ? -4.109 7.868 9.219 1.00 95.06 125 TYR A O 1
ATOM 1066 N N . VAL A 1 126 ? -2.379 8.036 7.792 1.00 95.31 126 VAL A N 1
ATOM 1067 C CA . VAL A 1 126 ? -1.552 6.981 8.408 1.00 95.31 126 VAL A CA 1
ATOM 1068 C C . VAL A 1 126 ? -1.241 7.321 9.864 1.00 95.31 126 VAL A C 1
ATOM 1070 O O . VAL A 1 126 ? -1.400 6.465 10.738 1.00 95.31 126 VAL A O 1
ATOM 1073 N N . LEU A 1 127 ? -0.873 8.578 10.140 1.00 97.25 127 LEU A N 1
ATOM 1074 C CA . LEU A 1 127 ? -0.656 9.071 11.499 1.00 97.25 127 LEU A CA 1
ATOM 1075 C C . LEU A 1 127 ? -1.930 8.947 12.337 1.00 97.25 127 LEU A C 1
ATOM 1077 O O . LEU A 1 127 ? -1.903 8.339 13.403 1.00 97.25 127 LEU A O 1
ATOM 1081 N N . ALA A 1 128 ? -3.058 9.474 11.858 1.00 97.50 128 ALA A N 1
ATOM 1082 C CA . ALA A 1 128 ? -4.305 9.462 12.620 1.00 97.50 128 ALA A CA 1
ATOM 1083 C C . ALA A 1 128 ? -4.806 8.045 12.925 1.00 97.50 128 ALA A C 1
ATOM 1085 O O . ALA A 1 128 ? -5.158 7.759 14.071 1.00 97.50 128 ALA A O 1
ATOM 1086 N N . VAL A 1 129 ? -4.784 7.151 11.932 1.00 97.25 129 VAL A N 1
ATOM 1087 C CA . VAL A 1 129 ? -5.138 5.737 12.107 1.00 97.25 129 VAL A CA 1
ATOM 1088 C C . VAL A 1 129 ? -4.212 5.087 13.131 1.00 97.25 129 VAL A C 1
ATOM 1090 O O . VAL A 1 129 ? -4.701 4.501 14.094 1.00 97.25 129 VAL A O 1
ATOM 1093 N N . THR A 1 130 ? -2.895 5.242 12.985 1.00 97.56 130 THR A N 1
ATOM 1094 C CA . THR A 1 130 ? -1.913 4.671 13.920 1.00 97.56 130 THR A CA 1
ATOM 1095 C C . THR A 1 130 ? -2.142 5.162 15.349 1.00 97.56 130 THR A C 1
ATOM 1097 O O . THR A 1 130 ? -2.237 4.353 16.269 1.00 97.56 130 THR A O 1
ATOM 1100 N N . ILE A 1 131 ? -2.335 6.470 15.544 1.00 97.50 131 ILE A N 1
ATOM 1101 C CA . ILE A 1 131 ? -2.560 7.060 16.870 1.00 97.50 131 ILE A CA 1
ATOM 1102 C C . ILE A 1 131 ? -3.862 6.547 17.496 1.00 97.50 131 ILE A C 1
ATOM 1104 O O . ILE A 1 131 ? -3.881 6.214 18.682 1.00 97.50 131 ILE A O 1
ATOM 1108 N N . ILE A 1 132 ? -4.955 6.476 16.729 1.00 96.88 132 ILE A N 1
ATOM 1109 C CA . ILE A 1 132 ? -6.240 5.966 17.230 1.00 96.88 132 ILE A CA 1
ATOM 1110 C C . ILE A 1 132 ? -6.090 4.514 17.664 1.00 96.88 132 ILE A C 1
ATOM 1112 O O . ILE A 1 132 ? -6.437 4.174 18.794 1.00 96.88 132 ILE A O 1
ATOM 1116 N N . ARG A 1 133 ? -5.524 3.667 16.802 1.00 97.06 133 ARG A N 1
ATOM 1117 C CA . ARG A 1 133 ? -5.353 2.240 17.085 1.00 97.06 133 ARG A CA 1
ATOM 1118 C C . ARG A 1 133 ? -4.463 2.008 18.299 1.00 97.06 133 ARG A C 1
ATOM 1120 O O . ARG A 1 133 ? -4.865 1.284 19.211 1.00 97.06 133 ARG A O 1
ATOM 1127 N N . PHE A 1 134 ? -3.343 2.722 18.385 1.00 97.19 134 PHE A N 1
ATOM 1128 C CA . PHE A 1 134 ? -2.463 2.702 19.549 1.00 97.19 134 PHE A CA 1
ATOM 1129 C C . PHE A 1 134 ? -3.201 3.079 20.846 1.00 97.19 134 PHE A C 1
ATOM 1131 O O . PHE A 1 134 ? -3.164 2.330 21.823 1.00 97.19 134 PHE A O 1
ATOM 1138 N N . ARG A 1 135 ? -3.962 4.185 20.847 1.00 95.31 135 ARG A N 1
ATOM 1139 C CA . ARG A 1 135 ? -4.743 4.645 22.016 1.00 95.31 135 ARG A CA 1
ATOM 1140 C C . ARG A 1 135 ? -5.859 3.683 22.428 1.00 95.31 135 ARG A C 1
ATOM 1142 O O . ARG A 1 135 ? -6.252 3.681 23.590 1.00 95.31 135 ARG A O 1
ATOM 1149 N N . LYS A 1 136 ? -6.356 2.855 21.506 1.00 95.31 136 LYS A N 1
ATOM 1150 C CA . LYS A 1 136 ? -7.314 1.768 21.784 1.00 95.31 136 LYS A CA 1
ATOM 1151 C C . LYS A 1 136 ? -6.635 0.456 22.200 1.00 95.31 136 LYS A C 1
ATOM 1153 O O . LYS A 1 136 ? -7.289 -0.583 22.272 1.00 95.31 136 LYS A O 1
ATOM 1158 N N . GLY A 1 137 ? -5.327 0.482 22.463 1.00 95.69 137 GLY A N 1
ATOM 1159 C CA . GLY A 1 137 ? -4.546 -0.684 22.877 1.00 95.69 137 GLY A CA 1
ATOM 1160 C C . GLY A 1 137 ? -4.269 -1.677 21.748 1.00 95.69 137 GLY A C 1
ATOM 1161 O O . GLY A 1 137 ? -3.903 -2.819 22.018 1.00 95.69 137 GLY A O 1
ATOM 1162 N N . LYS A 1 138 ? -4.456 -1.275 20.486 1.00 97.06 138 LYS A N 1
ATOM 1163 C CA . LYS A 1 138 ? -4.184 -2.087 19.292 1.00 97.06 138 LYS A CA 1
ATOM 1164 C C . LYS A 1 138 ? -2.794 -1.763 18.772 1.00 97.06 138 LYS A C 1
ATOM 1166 O O . LYS A 1 138 ? -2.630 -1.012 17.813 1.00 97.06 138 LYS A O 1
ATOM 1171 N N . LYS A 1 139 ? -1.805 -2.264 19.509 1.00 96.75 139 LYS A N 1
ATOM 1172 C CA . LYS A 1 139 ? -0.391 -1.951 19.307 1.00 96.75 139 LYS A CA 1
ATOM 1173 C C . LYS A 1 139 ? 0.237 -2.820 18.225 1.00 96.75 139 LYS A C 1
ATOM 1175 O O . LYS A 1 139 ? -0.118 -3.990 18.097 1.00 96.75 139 LYS A O 1
ATOM 1180 N N . ILE A 1 140 ? 1.207 -2.256 17.517 1.00 97.81 140 ILE A N 1
ATOM 1181 C CA . ILE A 1 140 ? 2.124 -3.021 16.672 1.00 97.81 140 ILE A CA 1
ATOM 1182 C C . ILE A 1 140 ? 3.120 -3.771 17.560 1.00 97.81 140 ILE A C 1
ATOM 1184 O O . ILE A 1 140 ? 3.744 -3.175 18.440 1.00 97.81 140 ILE A O 1
ATOM 1188 N N . THR A 1 141 ? 3.289 -5.072 17.322 1.00 96.00 141 THR A N 1
ATOM 1189 C CA . THR A 1 141 ? 4.337 -5.877 17.966 1.00 96.00 141 THR A CA 1
ATOM 1190 C C . THR A 1 141 ? 5.522 -6.064 17.026 1.00 96.00 141 THR A C 1
ATOM 1192 O O . THR A 1 141 ? 5.389 -5.937 15.810 1.00 96.00 141 THR A O 1
ATOM 1195 N N . SER A 1 142 ? 6.688 -6.403 17.583 1.00 93.19 142 SER A N 1
ATOM 1196 C CA . SER A 1 142 ? 7.882 -6.689 16.777 1.00 93.19 142 SER A CA 1
ATOM 1197 C C . SER A 1 142 ? 7.635 -7.805 15.760 1.00 93.19 142 SER A C 1
ATOM 1199 O O . SER A 1 142 ? 8.100 -7.710 14.630 1.00 93.19 142 SER A O 1
ATOM 1201 N N . GLU A 1 143 ? 6.896 -8.849 16.139 1.00 93.44 143 GLU A N 1
ATOM 1202 C CA . GLU A 1 143 ? 6.608 -10.007 15.280 1.00 93.44 143 GLU A CA 1
ATOM 1203 C C . GLU A 1 143 ? 5.826 -9.604 14.022 1.00 93.44 143 GLU A C 1
ATOM 1205 O O . GLU A 1 143 ? 6.099 -10.122 12.946 1.00 93.44 143 GLU A O 1
ATOM 1210 N N . MET A 1 144 ? 4.906 -8.640 14.141 1.00 94.25 144 MET A N 1
ATOM 1211 C CA . MET A 1 144 ? 4.064 -8.163 13.034 1.00 94.25 144 MET A CA 1
ATOM 1212 C C . MET A 1 144 ? 4.838 -7.379 11.968 1.00 94.25 144 MET A C 1
ATOM 1214 O O . MET A 1 144 ? 4.372 -7.253 10.842 1.00 94.25 144 MET A O 1
ATOM 1218 N N . ILE A 1 145 ? 5.997 -6.817 12.322 1.00 93.56 145 ILE A N 1
ATOM 1219 C CA . ILE A 1 145 ? 6.821 -5.988 11.427 1.00 93.56 145 ILE A CA 1
ATOM 1220 C C . ILE A 1 145 ? 8.235 -6.550 11.241 1.00 93.56 145 ILE A C 1
ATOM 1222 O O . ILE A 1 145 ? 9.120 -5.863 10.733 1.00 93.56 145 ILE A O 1
ATOM 1226 N N . THR A 1 146 ? 8.463 -7.801 11.650 1.00 90.75 146 THR A N 1
ATOM 1227 C CA . THR A 1 146 ? 9.697 -8.529 11.342 1.00 90.75 146 THR A CA 1
ATOM 1228 C C . THR A 1 146 ? 9.571 -9.098 9.935 1.00 90.75 146 THR A C 1
ATOM 1230 O O . THR A 1 146 ? 8.984 -10.155 9.724 1.00 90.75 146 THR A O 1
ATOM 1233 N N . LEU A 1 147 ? 10.092 -8.352 8.963 1.00 91.31 147 LEU A N 1
ATOM 1234 C CA . LEU A 1 147 ? 10.009 -8.700 7.547 1.00 91.31 147 LEU A CA 1
ATOM 1235 C C . LEU A 1 147 ? 11.100 -9.717 7.197 1.00 91.31 147 LEU A C 1
ATOM 1237 O O . LEU A 1 147 ? 12.288 -9.439 7.368 1.00 91.31 147 LEU A O 1
ATOM 1241 N N . ALA A 1 148 ? 10.697 -10.878 6.689 1.00 88.38 148 ALA A N 1
ATOM 1242 C CA . ALA A 1 148 ? 11.599 -11.945 6.265 1.00 88.38 148 ALA A CA 1
ATOM 1243 C C . ALA A 1 148 ? 11.136 -12.506 4.911 1.00 88.38 148 ALA A C 1
ATOM 1245 O O . ALA A 1 148 ? 10.646 -13.637 4.852 1.00 88.38 148 ALA A O 1
ATOM 1246 N N . PRO A 1 149 ? 11.213 -11.706 3.828 1.00 90.50 149 PRO A N 1
ATOM 1247 C CA . PRO A 1 149 ? 10.915 -12.220 2.501 1.00 90.50 149 PRO A CA 1
ATOM 1248 C C . PRO A 1 149 ? 11.929 -13.317 2.147 1.00 90.50 149 PRO A C 1
ATOM 1250 O O . PRO A 1 149 ? 13.098 -13.238 2.523 1.00 90.50 149 PRO A O 1
ATOM 1253 N N . ASP A 1 150 ? 11.476 -14.342 1.430 1.00 88.19 150 ASP A N 1
ATOM 1254 C CA . ASP A 1 150 ? 12.330 -15.437 0.963 1.00 88.19 150 ASP A CA 1
ATOM 1255 C C . ASP A 1 150 ? 13.181 -14.953 -0.218 1.00 88.19 150 ASP A C 1
ATOM 1257 O O . ASP A 1 150 ? 12.866 -15.198 -1.380 1.00 88.19 150 ASP A O 1
ATOM 1261 N N . LEU A 1 151 ? 14.194 -14.140 0.090 1.00 91.19 151 LEU A N 1
ATOM 1262 C CA . LEU A 1 151 ? 15.100 -13.526 -0.871 1.00 91.19 151 LEU A CA 1
ATOM 1263 C C . LEU A 1 151 ? 16.493 -14.160 -0.791 1.00 91.19 151 LEU A C 1
ATOM 1265 O O . LEU A 1 151 ? 17.002 -14.408 0.306 1.00 91.19 151 LEU A O 1
ATOM 1269 N N . PRO A 1 152 ? 17.166 -14.362 -1.937 1.00 91.06 152 PRO A N 1
ATOM 1270 C CA . PRO A 1 152 ? 18.574 -14.733 -1.953 1.00 91.06 152 PRO A CA 1
ATOM 1271 C C . PRO A 1 152 ? 19.431 -13.616 -1.325 1.00 91.06 152 PRO A C 1
ATOM 1273 O O . PRO A 1 152 ? 19.020 -12.452 -1.326 1.00 91.06 152 PRO A O 1
ATOM 1276 N N . PRO A 1 153 ? 20.653 -13.921 -0.840 1.00 90.50 153 PRO A N 1
ATOM 1277 C CA . PRO A 1 153 ? 21.487 -12.966 -0.100 1.00 90.50 153 PRO A CA 1
ATOM 1278 C C . PRO A 1 153 ? 21.677 -11.603 -0.785 1.00 90.50 153 PRO A C 1
ATOM 1280 O O . PRO A 1 153 ? 21.628 -10.569 -0.124 1.00 90.50 153 PRO A O 1
ATOM 1283 N N . LYS A 1 154 ? 21.833 -11.600 -2.114 1.00 89.38 154 LYS A N 1
ATOM 1284 C CA . LYS A 1 154 ? 21.991 -10.389 -2.933 1.00 89.38 154 LYS A CA 1
ATOM 1285 C C . LYS A 1 154 ? 20.766 -9.468 -2.874 1.00 89.38 154 LYS A C 1
ATOM 1287 O O . LYS A 1 154 ? 20.895 -8.273 -2.612 1.00 89.38 154 LYS A O 1
ATOM 1292 N N . ASP A 1 155 ? 19.576 -10.034 -3.066 1.00 93.00 155 ASP A N 1
ATOM 1293 C CA . ASP A 1 155 ? 18.311 -9.293 -3.010 1.00 93.00 155 ASP A CA 1
ATOM 1294 C C . ASP A 1 155 ? 17.991 -8.868 -1.567 1.00 93.00 155 ASP A C 1
ATOM 1296 O O . ASP A 1 155 ? 17.441 -7.791 -1.331 1.00 93.00 155 ASP A O 1
ATOM 1300 N N . GLN A 1 156 ? 18.384 -9.686 -0.586 1.00 92.88 156 GLN A N 1
ATOM 1301 C CA . GLN A 1 156 ? 18.224 -9.367 0.828 1.00 92.88 156 GLN A CA 1
ATOM 1302 C C . GLN A 1 156 ? 19.049 -8.138 1.236 1.00 92.88 156 GLN A C 1
ATOM 1304 O O . GLN A 1 156 ? 18.559 -7.314 2.005 1.00 92.88 156 GLN A O 1
ATOM 1309 N N . GLU A 1 157 ? 20.269 -7.980 0.717 1.00 91.44 157 GLU A N 1
ATOM 1310 C CA . GLU A 1 157 ? 21.126 -6.826 1.016 1.00 91.44 157 GLU A CA 1
ATOM 1311 C C . GLU A 1 157 ? 20.470 -5.510 0.578 1.00 91.44 157 GLU A C 1
ATOM 1313 O O . GLU A 1 157 ? 20.359 -4.567 1.365 1.00 91.44 157 GLU A O 1
ATOM 1318 N N . ILE A 1 158 ? 19.973 -5.444 -0.662 1.00 91.69 158 ILE A N 1
ATOM 1319 C CA . ILE A 1 158 ? 19.305 -4.233 -1.158 1.00 91.69 158 ILE A CA 1
ATOM 1320 C C . ILE A 1 158 ? 17.958 -4.001 -0.460 1.00 91.69 158 ILE A C 1
ATOM 1322 O O . ILE A 1 158 ? 17.582 -2.855 -0.211 1.00 91.69 158 ILE A O 1
ATOM 1326 N N . PHE A 1 159 ? 17.248 -5.070 -0.083 1.00 92.88 159 PHE A N 1
ATOM 1327 C CA . PHE A 1 159 ? 16.018 -4.967 0.699 1.00 92.88 159 PHE A CA 1
ATOM 1328 C C . PHE A 1 159 ? 16.285 -4.403 2.103 1.00 92.88 159 PHE A C 1
ATOM 1330 O O . PHE A 1 159 ? 15.558 -3.525 2.563 1.00 92.88 159 PHE A O 1
ATOM 1337 N N . GLN A 1 160 ? 17.373 -4.812 2.760 1.00 91.69 160 GLN A N 1
ATOM 1338 C CA . GLN A 1 160 ? 17.769 -4.283 4.070 1.00 91.69 160 GLN A CA 1
ATOM 1339 C C . GLN A 1 160 ? 18.101 -2.785 4.034 1.00 91.69 160 GLN A C 1
ATOM 1341 O O . GLN A 1 160 ? 17.809 -2.085 5.001 1.00 91.69 160 GLN A O 1
ATOM 1346 N N . GLN A 1 161 ? 18.627 -2.257 2.920 1.00 89.00 161 GLN A N 1
ATOM 1347 C CA . GLN A 1 161 ? 18.827 -0.807 2.752 1.00 89.00 161 GLN A CA 1
ATOM 1348 C C . GLN A 1 161 ? 17.501 -0.027 2.788 1.00 89.00 161 GLN A C 1
ATOM 1350 O O . GLN A 1 161 ? 17.458 1.117 3.245 1.00 89.00 161 GLN A O 1
ATOM 1355 N N . LEU A 1 162 ? 16.407 -0.638 2.321 1.00 87.31 162 LEU A N 1
ATOM 1356 C CA . LEU A 1 162 ? 15.070 -0.043 2.340 1.00 87.31 162 LEU A CA 1
ATOM 1357 C C . LEU A 1 162 ? 14.464 -0.039 3.753 1.00 87.31 162 LEU A C 1
ATOM 1359 O O . LEU A 1 162 ? 13.753 0.901 4.113 1.00 87.31 162 LEU A O 1
ATOM 1363 N N . THR A 1 163 ? 14.754 -1.072 4.546 1.00 90.25 163 THR A N 1
ATOM 1364 C CA . THR A 1 163 ? 14.153 -1.320 5.866 1.00 90.25 163 THR A CA 1
ATOM 1365 C C . THR A 1 163 ? 15.118 -1.069 7.029 1.00 90.25 163 THR A C 1
ATOM 1367 O O . THR A 1 163 ? 14.917 -1.610 8.115 1.00 90.25 163 THR A O 1
ATOM 1370 N N . ASP A 1 164 ? 16.177 -0.283 6.815 1.00 87.12 164 ASP A N 1
ATOM 1371 C CA . ASP A 1 164 ? 17.239 -0.079 7.802 1.00 87.12 164 ASP A CA 1
ATOM 1372 C C . ASP A 1 164 ? 16.717 0.560 9.104 1.00 87.12 164 ASP A C 1
ATOM 1374 O O . ASP A 1 164 ? 16.354 1.746 9.161 1.00 87.12 164 ASP A O 1
ATOM 1378 N N . GLN A 1 165 ? 16.734 -0.244 10.171 1.00 82.88 165 GLN A N 1
ATOM 1379 C CA . GLN A 1 165 ? 16.311 0.129 11.522 1.00 82.88 165 GLN A CA 1
ATOM 1380 C C . GLN A 1 165 ? 17.286 1.096 12.208 1.00 82.88 165 GLN A C 1
ATOM 1382 O O . GLN A 1 165 ? 16.942 1.720 13.211 1.00 82.88 165 GLN A O 1
ATOM 1387 N N . HIS A 1 166 ? 18.499 1.242 11.679 1.00 85.31 166 HIS A N 1
ATOM 1388 C CA . HIS A 1 166 ? 19.499 2.178 12.180 1.00 85.31 166 HIS A CA 1
ATOM 1389 C C . HIS A 1 166 ? 19.519 3.491 11.395 1.00 85.31 166 HIS A C 1
ATOM 1391 O O . HIS A 1 166 ? 20.322 4.380 11.695 1.00 85.31 166 HIS A O 1
ATOM 1397 N N . SER A 1 167 ? 18.612 3.652 10.427 1.00 87.56 167 SER A N 1
ATOM 1398 C CA . SER A 1 167 ? 18.569 4.853 9.607 1.00 87.56 167 SER A CA 1
ATOM 1399 C C . SER A 1 167 ? 18.280 6.101 10.447 1.00 87.56 167 SER A C 1
ATOM 1401 O O . SER A 1 167 ? 17.395 6.139 11.309 1.00 87.56 167 SER A O 1
ATOM 1403 N N . SER A 1 168 ? 19.010 7.179 10.152 1.00 90.38 168 SER A N 1
ATOM 1404 C CA . SER A 1 168 ? 18.808 8.484 10.795 1.00 90.38 168 SER A CA 1
ATOM 1405 C C . SER A 1 168 ? 17.381 9.004 10.606 1.00 90.38 168 SER A C 1
ATOM 1407 O O . SER A 1 168 ? 16.843 9.664 11.494 1.00 90.38 168 SER A O 1
ATOM 1409 N N . LEU A 1 169 ? 16.755 8.658 9.478 1.00 90.69 169 LEU A N 1
ATOM 1410 C CA . LEU A 1 169 ? 15.372 8.990 9.165 1.00 90.69 169 LEU A CA 1
ATOM 1411 C C . LEU A 1 169 ? 14.389 8.359 10.161 1.00 90.69 169 LEU A C 1
ATOM 1413 O O . LEU A 1 169 ? 13.525 9.062 10.682 1.00 90.69 169 LEU A O 1
ATOM 1417 N N . LEU A 1 170 ? 14.537 7.061 10.460 1.00 93.69 170 LEU A N 1
ATOM 1418 C CA . LEU A 1 170 ? 13.694 6.383 11.448 1.00 93.69 170 LEU A CA 1
ATOM 1419 C C . LEU A 1 170 ? 13.879 6.989 12.840 1.00 93.69 170 LEU A C 1
ATOM 1421 O O . LEU A 1 170 ? 12.897 7.182 13.556 1.00 93.69 170 LEU A O 1
ATOM 1425 N N . LYS A 1 171 ? 15.118 7.321 13.220 1.00 94.19 171 LYS A N 1
ATOM 1426 C CA . LYS A 1 171 ? 15.392 7.958 14.511 1.00 94.19 171 LYS A CA 1
ATOM 1427 C C . LYS A 1 171 ? 14.662 9.298 14.642 1.00 94.19 171 LYS A C 1
ATOM 1429 O O . LYS A 1 171 ? 13.901 9.466 15.586 1.00 94.19 171 LYS A O 1
ATOM 1434 N N . LYS A 1 172 ? 14.819 10.199 13.664 1.00 93.56 172 LYS A N 1
ATOM 1435 C CA . LYS A 1 172 ? 14.128 11.502 13.651 1.00 93.56 172 LYS A CA 1
ATOM 1436 C C . LYS A 1 172 ? 12.608 11.347 13.704 1.00 93.56 172 LYS A C 1
ATOM 1438 O O . LYS A 1 172 ? 11.958 12.008 14.504 1.00 93.56 172 LYS A O 1
ATOM 1443 N N . LEU A 1 173 ? 12.056 10.433 12.900 1.00 94.62 173 LEU A N 1
ATOM 1444 C CA . LEU A 1 173 ? 10.624 10.131 12.924 1.00 94.62 173 LEU A CA 1
ATOM 1445 C C . LEU A 1 173 ? 10.181 9.656 14.314 1.00 94.62 173 LEU A C 1
ATOM 1447 O O . LEU A 1 173 ? 9.150 10.080 14.823 1.00 94.62 173 LEU A O 1
ATOM 1451 N N . THR A 1 174 ? 10.961 8.771 14.934 1.00 96.38 174 THR A N 1
ATOM 1452 C CA . THR A 1 174 ? 10.656 8.232 16.262 1.00 96.38 174 THR A CA 1
ATOM 1453 C C . THR A 1 174 ? 10.670 9.324 17.324 1.00 96.38 174 THR A C 1
ATOM 1455 O O . THR A 1 174 ? 9.757 9.357 18.150 1.00 96.38 174 THR A O 1
ATOM 1458 N N . ASP A 1 175 ? 11.654 10.221 17.278 1.00 94.62 175 ASP A N 1
ATOM 1459 C CA . ASP A 1 175 ? 11.776 11.344 18.207 1.00 94.62 175 ASP A CA 1
ATOM 1460 C C . ASP A 1 175 ? 10.551 12.279 18.092 1.00 94.62 175 ASP A C 1
ATOM 1462 O O . ASP A 1 175 ? 9.873 12.523 19.092 1.00 94.62 175 ASP A O 1
ATOM 1466 N N . GLU A 1 176 ? 10.179 12.695 16.873 1.00 94.12 176 GLU A N 1
ATOM 1467 C CA . GLU A 1 176 ? 9.010 13.560 16.629 1.00 94.12 176 GLU A CA 1
ATOM 1468 C C . GLU A 1 176 ? 7.687 12.918 17.083 1.00 94.12 176 GLU A C 1
ATOM 1470 O O . GLU A 1 176 ? 6.839 13.556 17.718 1.00 94.12 176 GLU A O 1
ATOM 1475 N N . LEU A 1 177 ? 7.480 11.639 16.759 1.00 96.06 177 LEU A N 1
ATOM 1476 C CA . LEU A 1 177 ? 6.243 10.929 17.087 1.00 96.06 177 LEU A CA 1
ATOM 1477 C C . LEU A 1 177 ? 6.114 10.635 18.585 1.00 96.06 177 LEU A C 1
ATOM 1479 O O . LEU A 1 177 ? 5.008 10.700 19.134 1.00 96.06 177 LEU A O 1
ATOM 1483 N N . SER A 1 178 ? 7.230 10.341 19.251 1.00 95.81 178 SER A N 1
ATOM 1484 C CA . SER A 1 178 ? 7.278 10.178 20.702 1.00 95.81 178 SER A CA 1
ATOM 1485 C C . SER A 1 178 ? 6.947 11.499 21.401 1.00 95.81 178 SER A C 1
ATOM 1487 O O . SER A 1 178 ? 6.046 11.538 22.238 1.00 95.81 178 SER A O 1
ATOM 1489 N N . GLU A 1 179 ? 7.575 12.605 20.991 1.00 94.75 179 GLU A N 1
ATOM 1490 C CA . GLU A 1 179 ? 7.359 13.926 21.591 1.00 94.75 179 GLU A CA 1
ATOM 1491 C C . GLU A 1 179 ? 5.912 14.414 21.426 1.00 94.75 179 GLU A C 1
ATOM 1493 O O . GLU A 1 179 ? 5.271 14.866 22.380 1.00 94.75 179 GLU A O 1
ATOM 1498 N N . HIS A 1 180 ? 5.357 14.311 20.218 1.00 93.88 180 HIS A N 1
ATOM 1499 C CA . HIS A 1 180 ? 4.062 14.918 19.923 1.00 93.88 180 HIS A CA 1
ATOM 1500 C C . HIS A 1 180 ? 2.861 14.015 20.202 1.00 93.88 180 HIS A C 1
ATOM 1502 O O . HIS A 1 180 ? 1.758 14.537 20.436 1.00 93.88 180 HIS A O 1
ATOM 1508 N N . PHE A 1 181 ? 3.032 12.692 20.155 1.00 93.94 181 PHE A N 1
ATOM 1509 C CA . PHE A 1 181 ? 1.928 11.734 20.238 1.00 93.94 181 PHE A CA 1
ATOM 1510 C C . PHE A 1 181 ? 2.129 10.613 21.261 1.00 93.94 181 PHE A C 1
ATOM 1512 O O . PHE A 1 181 ? 1.179 9.853 21.467 1.00 93.94 181 PHE A O 1
ATOM 1519 N N . LEU A 1 182 ? 3.283 10.552 21.937 1.00 95.56 182 LEU A N 1
ATOM 1520 C CA . LEU A 1 182 ? 3.641 9.493 22.888 1.00 95.56 182 LEU A CA 1
ATOM 1521 C C . LEU A 1 182 ? 3.572 8.097 22.248 1.00 95.56 182 LEU A C 1
ATOM 1523 O O . LEU A 1 182 ? 3.169 7.128 22.893 1.00 95.56 182 LEU A O 1
ATOM 1527 N N . LEU A 1 183 ? 3.900 8.011 20.953 1.00 96.00 183 LEU A N 1
ATOM 1528 C CA . LEU A 1 183 ? 3.946 6.741 20.236 1.00 96.00 183 LEU A CA 1
ATOM 1529 C C . LEU A 1 183 ? 5.181 5.933 20.641 1.00 96.00 183 LEU A C 1
ATOM 1531 O O . LEU A 1 183 ? 6.279 6.464 20.793 1.00 96.00 183 LEU A O 1
ATOM 1535 N N . GLU A 1 184 ? 4.983 4.626 20.793 1.00 95.94 184 GLU A N 1
ATOM 1536 C CA . GLU A 1 184 ? 6.059 3.676 21.071 1.00 95.94 184 GLU A CA 1
ATOM 1537 C C . GLU A 1 184 ? 6.923 3.431 19.824 1.00 95.94 184 GLU A C 1
ATOM 1539 O O . GLU A 1 184 ? 6.475 3.588 18.689 1.00 95.94 184 GLU A O 1
ATOM 1544 N N . THR A 1 185 ? 8.161 2.970 20.017 1.00 95.56 185 THR A N 1
ATOM 1545 C CA . THR A 1 185 ? 9.123 2.748 18.924 1.00 95.56 185 THR A CA 1
ATOM 1546 C C . THR A 1 185 ? 8.591 1.826 17.824 1.00 95.56 185 THR A C 1
ATOM 1548 O O . THR A 1 185 ? 8.849 2.073 16.651 1.00 95.56 185 THR A O 1
ATOM 1551 N N . MET A 1 186 ? 7.815 0.793 18.172 1.00 96.31 186 MET A N 1
ATOM 1552 C CA . MET A 1 186 ? 7.229 -0.123 17.181 1.00 96.31 186 MET A CA 1
ATOM 1553 C C . MET A 1 186 ? 6.173 0.560 16.303 1.00 96.31 186 MET A C 1
ATOM 1555 O O . MET A 1 186 ? 6.055 0.242 15.122 1.00 96.31 186 MET A O 1
ATOM 1559 N N . GLU A 1 187 ? 5.450 1.542 16.845 1.00 97.56 187 GLU A N 1
ATOM 1560 C CA . GLU A 1 187 ? 4.485 2.350 16.093 1.00 97.56 187 GLU A CA 1
ATOM 1561 C C . GLU A 1 187 ? 5.206 3.258 15.091 1.00 97.56 187 GLU A C 1
ATOM 1563 O O . GLU A 1 187 ? 4.841 3.317 13.915 1.00 97.56 187 GLU A O 1
ATOM 1568 N N . SER A 1 188 ? 6.283 3.910 15.535 1.00 96.56 188 SER A N 1
ATOM 1569 C CA . SER A 1 188 ? 7.140 4.732 14.676 1.00 96.56 188 SER A CA 1
ATOM 1570 C C . SER A 1 188 ? 7.825 3.901 13.589 1.00 96.56 188 SER A C 1
ATOM 1572 O O . SER A 1 188 ? 7.886 4.326 12.436 1.00 96.56 188 SER A O 1
ATOM 1574 N N . HIS A 1 189 ? 8.279 2.689 13.922 1.00 96.25 189 HIS A N 1
ATOM 1575 C CA . HIS A 1 189 ? 8.884 1.768 12.962 1.00 96.25 189 HIS A CA 1
ATOM 1576 C C . HIS A 1 189 ? 7.871 1.300 11.907 1.00 96.25 189 HIS A C 1
ATOM 1578 O O . HIS A 1 189 ? 8.183 1.307 10.719 1.00 96.25 189 HIS A O 1
ATOM 1584 N N . PHE A 1 190 ? 6.633 0.995 12.301 1.00 96.88 190 PHE A N 1
ATOM 1585 C CA . PHE A 1 190 ? 5.558 0.707 11.352 1.00 96.88 190 PHE A CA 1
ATOM 1586 C C . PHE A 1 190 ? 5.299 1.876 10.389 1.00 96.88 190 PHE A C 1
ATOM 1588 O O . PHE A 1 190 ? 5.238 1.667 9.177 1.00 96.88 190 PHE A O 1
ATOM 1595 N N . ILE A 1 191 ? 5.194 3.110 10.901 1.00 95.81 191 ILE A N 1
ATOM 1596 C CA . ILE A 1 191 ? 5.002 4.302 10.057 1.00 95.81 191 ILE A CA 1
ATOM 1597 C C . ILE A 1 191 ? 6.192 4.484 9.107 1.00 95.81 191 ILE A C 1
ATOM 1599 O O . ILE A 1 191 ? 5.996 4.769 7.928 1.00 95.81 191 ILE A O 1
ATOM 1603 N N . PHE A 1 192 ? 7.421 4.271 9.578 1.00 94.56 192 PHE A N 1
ATOM 1604 C CA . PHE A 1 192 ? 8.611 4.316 8.731 1.00 94.56 192 PHE A CA 1
ATOM 1605 C C . PHE A 1 192 ? 8.557 3.288 7.598 1.00 94.56 192 PHE A C 1
ATOM 1607 O O . PHE A 1 192 ? 8.771 3.663 6.447 1.00 94.56 192 PHE A O 1
ATOM 1614 N N . LEU A 1 193 ? 8.238 2.022 7.885 1.00 94.38 193 LEU A N 1
ATOM 1615 C CA . LEU A 1 193 ? 8.128 0.978 6.861 1.00 94.38 193 LEU A CA 1
ATOM 1616 C C . LEU A 1 193 ? 7.008 1.290 5.860 1.00 94.38 193 LEU A C 1
ATOM 1618 O O . LEU A 1 193 ? 7.196 1.150 4.651 1.00 94.38 193 LEU A O 1
ATOM 1622 N N . TRP A 1 194 ? 5.872 1.800 6.342 1.00 92.44 194 TRP A N 1
ATOM 1623 C CA . TRP A 1 194 ? 4.797 2.283 5.481 1.00 92.44 194 TRP A CA 1
ATOM 1624 C C . TRP A 1 194 ? 5.298 3.378 4.535 1.00 92.44 194 TRP A C 1
ATOM 1626 O O . TRP A 1 194 ? 5.093 3.297 3.322 1.00 92.44 194 TRP A O 1
ATOM 1636 N N . LEU A 1 195 ? 5.968 4.404 5.062 1.00 90.00 195 LEU A N 1
ATOM 1637 C CA . LEU A 1 195 ? 6.534 5.479 4.251 1.00 90.00 195 LEU A CA 1
ATOM 1638 C C . LEU A 1 195 ? 7.546 4.911 3.249 1.00 90.00 195 LEU A C 1
ATOM 1640 O O . LEU A 1 195 ? 7.433 5.175 2.057 1.00 90.00 195 LEU A O 1
ATOM 1644 N N . ARG A 1 196 ? 8.468 4.044 3.679 1.00 87.94 196 ARG A N 1
ATOM 1645 C CA . ARG A 1 196 ? 9.459 3.389 2.808 1.00 87.94 196 ARG A CA 1
ATOM 1646 C C . ARG A 1 196 ? 8.842 2.569 1.682 1.00 87.94 196 ARG A C 1
ATOM 1648 O O . ARG A 1 196 ? 9.406 2.552 0.595 1.00 87.94 196 ARG A O 1
ATOM 1655 N N . SER A 1 197 ? 7.666 1.975 1.884 1.00 86.62 197 SER A N 1
ATOM 1656 C CA . SER A 1 197 ? 6.945 1.284 0.803 1.00 86.62 197 SER A CA 1
ATOM 1657 C C . SER A 1 197 ? 6.456 2.221 -0.312 1.00 86.62 197 SER A C 1
ATOM 1659 O O . SER A 1 197 ? 5.959 1.750 -1.330 1.00 86.62 197 SER A O 1
ATOM 1661 N N . ASN A 1 198 ? 6.613 3.543 -0.160 1.00 77.19 198 ASN A N 1
ATOM 1662 C CA . ASN A 1 198 ? 6.089 4.539 -1.096 1.00 77.19 198 ASN A CA 1
ATOM 1663 C C . ASN A 1 198 ? 7.026 5.717 -1.392 1.00 77.19 198 ASN A C 1
ATOM 1665 O O . ASN A 1 198 ? 6.815 6.413 -2.382 1.00 77.19 198 ASN A O 1
ATOM 1669 N N . LEU A 1 199 ? 8.042 5.953 -0.564 1.00 76.50 199 LEU A N 1
ATOM 1670 C CA . LEU A 1 199 ? 9.006 7.028 -0.769 1.00 76.50 199 LEU A CA 1
ATOM 1671 C C . LEU A 1 199 ? 10.022 6.707 -1.864 1.00 76.50 199 LEU A C 1
ATOM 1673 O O . LEU A 1 199 ? 10.371 5.555 -2.135 1.00 76.50 199 LEU A O 1
ATOM 1677 N N . ASP A 1 200 ? 10.541 7.774 -2.465 1.00 72.19 200 ASP A N 1
ATOM 1678 C CA . ASP A 1 200 ? 11.592 7.701 -3.464 1.00 72.19 200 ASP A CA 1
ATOM 1679 C C . ASP A 1 200 ? 12.910 7.230 -2.825 1.00 72.19 200 ASP A C 1
ATOM 1681 O O . ASP A 1 200 ? 13.551 7.949 -2.060 1.00 72.19 200 ASP A O 1
ATOM 1685 N N . LEU A 1 201 ? 13.337 6.013 -3.173 1.00 79.81 201 LEU A N 1
ATOM 1686 C CA . LEU A 1 201 ? 14.705 5.550 -2.959 1.00 79.81 201 LEU A CA 1
ATOM 1687 C C . LEU A 1 201 ? 15.550 5.784 -4.216 1.00 79.81 201 LEU A C 1
ATOM 1689 O O . LEU A 1 201 ? 15.046 5.722 -5.343 1.00 79.81 201 L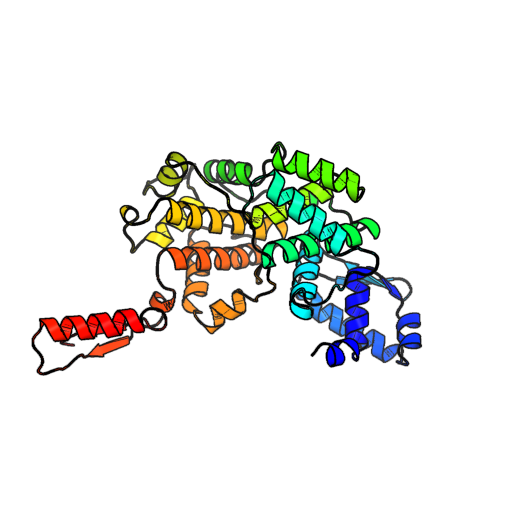EU A O 1
ATOM 1693 N N . THR A 1 202 ? 16.842 6.040 -4.017 1.00 85.94 202 THR A N 1
ATOM 1694 C CA . THR A 1 202 ? 17.818 6.144 -5.104 1.00 85.94 202 THR A CA 1
ATOM 1695 C C . THR A 1 202 ? 18.954 5.170 -4.868 1.00 85.94 202 THR A C 1
ATOM 1697 O O . THR A 1 202 ? 19.564 5.182 -3.804 1.00 85.94 202 THR A O 1
ATOM 1700 N N . PHE A 1 203 ? 19.235 4.352 -5.878 1.00 90.44 203 PHE A N 1
ATOM 1701 C CA . PHE A 1 203 ? 20.351 3.410 -5.886 1.00 90.44 203 PHE A CA 1
ATOM 1702 C C . PHE A 1 203 ? 21.552 3.984 -6.640 1.00 90.44 203 PHE A C 1
ATOM 1704 O O . PHE A 1 203 ? 21.400 4.814 -7.545 1.00 90.44 203 PHE A O 1
ATOM 1711 N N . SER A 1 204 ? 22.749 3.525 -6.278 1.00 92.12 204 SER A N 1
ATOM 1712 C CA . SER A 1 204 ? 23.987 3.909 -6.954 1.00 92.12 204 SER A CA 1
ATOM 1713 C C . SER A 1 204 ? 24.013 3.396 -8.401 1.00 92.12 204 SER A C 1
ATOM 1715 O O . SER A 1 204 ? 23.297 2.461 -8.771 1.00 92.12 204 SER A O 1
ATOM 1717 N N . LYS A 1 205 ? 24.850 4.000 -9.255 1.00 91.44 205 LYS A N 1
ATOM 1718 C CA . LYS A 1 205 ? 24.984 3.550 -10.652 1.00 91.44 205 LYS A CA 1
ATOM 1719 C C . LYS A 1 205 ? 25.509 2.119 -10.733 1.00 91.44 205 LYS A C 1
ATOM 1721 O O . LYS A 1 205 ? 25.113 1.395 -11.637 1.00 91.44 205 LYS A O 1
ATOM 1726 N N . GLU A 1 206 ? 26.364 1.732 -9.796 1.00 91.25 206 GLU A N 1
ATOM 1727 C CA . GLU A 1 206 ? 26.958 0.403 -9.682 1.00 91.25 206 GLU A CA 1
ATOM 1728 C C . GLU A 1 206 ? 25.892 -0.629 -9.306 1.00 91.25 206 GLU A C 1
ATOM 1730 O O . GLU A 1 206 ? 25.760 -1.634 -9.999 1.00 91.25 206 GLU A O 1
ATOM 1735 N N . GLN A 1 207 ? 25.059 -0.335 -8.298 1.00 92.06 207 GLN A N 1
ATOM 1736 C CA . GLN A 1 207 ? 23.919 -1.185 -7.932 1.00 92.06 207 GLN A CA 1
ATOM 1737 C C . GLN A 1 207 ? 22.965 -1.363 -9.121 1.00 92.06 207 GLN A C 1
ATOM 1739 O O . GLN A 1 207 ? 22.571 -2.475 -9.460 1.00 92.06 207 GLN A O 1
ATOM 1744 N N . LEU A 1 208 ? 22.621 -0.269 -9.807 1.00 93.06 208 LEU A N 1
ATOM 1745 C CA . LEU A 1 208 ? 21.757 -0.338 -10.986 1.00 93.06 208 LEU A CA 1
ATOM 1746 C C . LEU A 1 208 ? 22.407 -1.089 -12.150 1.00 93.06 208 LEU A C 1
ATOM 1748 O O . LEU A 1 208 ? 21.701 -1.738 -12.914 1.00 93.06 208 LEU A O 1
ATOM 1752 N N . ALA A 1 209 ? 23.721 -0.988 -12.333 1.00 90.19 209 ALA A N 1
ATOM 1753 C CA . ALA A 1 209 ? 24.416 -1.731 -13.376 1.00 90.19 209 ALA A CA 1
ATOM 1754 C C . ALA A 1 209 ? 24.375 -3.238 -13.099 1.00 90.19 209 ALA A C 1
ATOM 1756 O O . ALA A 1 209 ? 24.103 -4.003 -14.019 1.00 90.19 209 ALA A O 1
ATOM 1757 N N . ASP A 1 210 ? 24.569 -3.641 -11.845 1.00 90.19 210 ASP A N 1
ATOM 1758 C CA . ASP A 1 210 ? 24.526 -5.038 -11.413 1.00 90.19 210 ASP A CA 1
ATOM 1759 C C . ASP A 1 210 ? 23.134 -5.663 -11.627 1.00 90.19 210 ASP A C 1
ATOM 1761 O O . ASP A 1 210 ? 22.996 -6.663 -12.332 1.00 90.19 210 ASP A O 1
ATOM 1765 N N . TYR A 1 211 ? 22.063 -5.015 -11.153 1.00 91.31 211 TYR A N 1
ATOM 1766 C CA . TYR A 1 211 ? 20.696 -5.545 -11.292 1.00 91.31 211 TYR A CA 1
ATOM 1767 C C . TYR A 1 211 ? 20.148 -5.564 -12.730 1.00 91.31 211 TYR A C 1
ATOM 1769 O O . TYR A 1 211 ? 19.184 -6.273 -13.014 1.00 91.31 211 TYR A O 1
ATOM 1777 N N . PHE A 1 212 ? 20.733 -4.782 -13.640 1.00 91.62 212 PHE A N 1
ATOM 1778 C CA . PHE A 1 212 ? 20.321 -4.717 -15.049 1.00 91.62 212 PHE A CA 1
ATOM 1779 C C . PHE A 1 212 ? 21.288 -5.443 -15.994 1.00 91.62 212 PHE A C 1
ATOM 1781 O O . PHE A 1 212 ? 21.059 -5.449 -17.209 1.00 91.62 212 PHE A O 1
ATOM 1788 N N . ALA A 1 213 ? 22.365 -6.030 -15.471 1.00 84.38 213 ALA A N 1
ATOM 1789 C CA . ALA A 1 213 ? 23.269 -6.859 -16.251 1.00 84.38 213 ALA A CA 1
ATOM 1790 C C . ALA A 1 213 ? 22.618 -8.215 -16.566 1.00 84.38 213 ALA A C 1
ATOM 1792 O O . ALA A 1 213 ? 21.926 -8.801 -15.737 1.00 84.38 213 ALA A O 1
ATOM 1793 N N . ILE A 1 214 ? 22.865 -8.732 -17.772 1.00 68.00 214 ILE A N 1
ATOM 1794 C CA . ILE A 1 214 ? 22.515 -10.108 -18.136 1.00 68.00 214 ILE A CA 1
ATOM 1795 C C . ILE A 1 214 ? 23.680 -10.982 -17.678 1.00 68.00 214 ILE A C 1
ATOM 1797 O O . ILE A 1 214 ? 24.766 -10.890 -18.250 1.00 68.00 214 ILE A O 1
ATOM 1801 N N . GLN A 1 215 ? 23.480 -11.793 -16.642 1.00 64.75 215 GLN A N 1
ATOM 1802 C CA . GLN A 1 215 ? 24.485 -12.753 -16.187 1.00 64.75 215 GLN A CA 1
ATOM 1803 C C . GLN A 1 215 ? 23.855 -14.134 -16.005 1.00 64.75 215 GLN A C 1
ATOM 1805 O O . GLN A 1 215 ? 22.770 -14.265 -15.439 1.00 64.75 215 GLN A O 1
ATOM 1810 N N . GLU A 1 216 ? 24.552 -15.167 -16.477 1.00 57.12 216 GLU A N 1
ATOM 1811 C CA . GLU A 1 216 ? 24.306 -16.549 -16.064 1.00 57.12 216 GLU A CA 1
ATOM 1812 C C . GLU A 1 216 ? 24.913 -16.727 -14.667 1.00 57.12 216 GLU A C 1
ATOM 1814 O O . GLU A 1 216 ? 26.065 -17.130 -14.510 1.00 57.12 216 GLU A O 1
ATOM 1819 N N . GLU A 1 217 ? 24.172 -16.330 -13.632 1.00 58.16 217 GLU A N 1
ATOM 1820 C CA . GLU A 1 217 ? 24.594 -16.565 -12.251 1.00 58.16 217 GLU A CA 1
ATOM 1821 C C . GLU A 1 217 ? 24.467 -18.053 -11.890 1.00 58.16 217 GLU A C 1
ATOM 1823 O O . GLU A 1 217 ? 23.591 -18.778 -12.372 1.00 58.16 217 GLU A O 1
ATOM 1828 N N . SER A 1 218 ? 25.351 -18.525 -11.009 1.00 57.91 218 SER A N 1
ATOM 1829 C CA . SER A 1 218 ? 25.255 -19.868 -10.441 1.00 57.91 218 SER A CA 1
ATOM 1830 C C . SER A 1 218 ? 23.964 -20.027 -9.626 1.00 57.91 218 SER A C 1
ATOM 1832 O O . SER A 1 218 ? 23.453 -19.072 -9.040 1.00 57.91 218 SER A O 1
ATOM 1834 N N . VAL A 1 219 ? 23.455 -21.261 -9.527 1.00 59.75 219 VAL A N 1
ATOM 1835 C CA . VAL A 1 219 ? 22.196 -21.593 -8.819 1.00 59.75 219 VAL A CA 1
ATOM 1836 C C . VAL A 1 219 ? 22.156 -21.045 -7.382 1.00 59.75 219 VAL A C 1
ATOM 1838 O O . VAL A 1 219 ? 21.088 -20.703 -6.888 1.00 59.75 219 VAL A O 1
ATOM 1841 N N . GLN A 1 220 ? 23.312 -20.924 -6.725 1.00 56.72 220 GLN A N 1
ATOM 1842 C CA . GLN A 1 220 ? 23.442 -20.475 -5.336 1.00 56.72 220 GLN A CA 1
ATOM 1843 C C . GLN A 1 220 ? 23.296 -18.955 -5.140 1.00 56.72 220 GLN A C 1
ATOM 1845 O O . GLN A 1 220 ? 23.050 -18.527 -4.017 1.00 56.72 220 GLN A O 1
ATOM 1850 N N . ASN A 1 221 ? 23.410 -18.158 -6.209 1.00 65.00 221 ASN A N 1
ATOM 1851 C CA . ASN A 1 221 ? 23.339 -16.693 -6.165 1.00 65.00 221 ASN A CA 1
ATOM 1852 C C . ASN A 1 221 ? 22.165 -16.105 -6.956 1.00 65.00 221 ASN A C 1
ATOM 1854 O O . ASN A 1 221 ? 22.065 -14.887 -7.032 1.00 65.00 221 ASN A O 1
ATOM 1858 N N . ARG A 1 222 ? 21.280 -16.945 -7.509 1.00 75.88 222 ARG A N 1
ATOM 1859 C CA . ARG A 1 222 ? 20.193 -16.529 -8.403 1.00 75.88 222 ARG A CA 1
ATOM 1860 C C . ARG A 1 222 ? 19.347 -15.410 -7.786 1.00 75.88 222 ARG A C 1
ATOM 1862 O O . ARG A 1 222 ? 18.497 -15.688 -6.949 1.00 75.88 222 ARG A O 1
ATOM 1869 N N . SER A 1 223 ? 19.536 -14.175 -8.245 1.00 89.88 223 SER A N 1
ATOM 1870 C CA . SER A 1 223 ? 18.692 -13.034 -7.872 1.00 89.88 223 SER A CA 1
ATOM 1871 C C . SER A 1 223 ? 17.307 -13.127 -8.517 1.00 89.88 223 SER A C 1
ATOM 1873 O O . SER A 1 223 ? 17.169 -13.244 -9.741 1.00 89.88 223 SER A O 1
ATOM 1875 N N . TYR A 1 224 ? 16.258 -13.018 -7.699 1.00 92.38 224 TYR A N 1
ATOM 1876 C CA . TYR A 1 224 ? 14.887 -12.909 -8.186 1.00 92.38 224 TYR A CA 1
ATOM 1877 C C . TYR A 1 224 ? 14.648 -11.552 -8.839 1.00 92.38 224 TYR A C 1
ATOM 1879 O O . TYR A 1 224 ? 13.997 -11.480 -9.879 1.00 92.38 224 TYR A O 1
ATOM 1887 N N . LEU A 1 225 ? 15.208 -10.476 -8.283 1.00 93.44 225 LEU A N 1
ATOM 1888 C CA . LEU A 1 225 ? 15.069 -9.134 -8.850 1.00 93.44 225 LEU A CA 1
ATOM 1889 C C . LEU A 1 225 ? 15.708 -9.027 -10.240 1.00 93.44 225 LEU A C 1
ATOM 1891 O O . LEU A 1 225 ? 15.077 -8.484 -11.149 1.00 93.44 225 LEU A O 1
ATOM 1895 N N . GLN A 1 226 ? 16.906 -9.585 -10.441 1.00 91.81 226 GLN A N 1
ATOM 1896 C CA . GLN A 1 226 ? 17.524 -9.654 -11.771 1.00 91.81 226 GLN A CA 1
ATOM 1897 C C . GLN A 1 226 ? 16.691 -10.503 -12.728 1.00 91.81 226 GLN A C 1
ATOM 1899 O O . GLN A 1 226 ? 16.490 -10.098 -13.870 1.00 91.81 226 GLN A O 1
ATOM 1904 N N . ALA A 1 227 ? 16.155 -11.642 -12.275 1.00 91.62 227 ALA A N 1
ATOM 1905 C CA . ALA A 1 227 ? 15.288 -12.478 -13.102 1.00 91.62 227 ALA A CA 1
ATOM 1906 C C . ALA A 1 227 ? 14.011 -11.735 -13.536 1.00 91.62 227 ALA A C 1
ATOM 1908 O O . ALA A 1 227 ? 13.650 -11.783 -14.714 1.00 91.62 227 ALA A O 1
ATOM 1909 N N . ILE A 1 228 ? 13.367 -10.994 -12.622 1.00 94.25 228 ILE A N 1
ATOM 1910 C CA . ILE A 1 228 ? 12.216 -10.142 -12.946 1.00 94.25 228 ILE A CA 1
ATOM 1911 C C . ILE A 1 228 ? 12.636 -9.104 -13.988 1.00 94.25 228 ILE A C 1
ATOM 1913 O O . ILE A 1 228 ? 12.033 -9.038 -15.055 1.00 94.25 228 ILE A O 1
ATOM 1917 N N . ILE A 1 229 ? 13.686 -8.323 -13.716 1.00 93.56 229 ILE A N 1
ATOM 1918 C CA . ILE A 1 229 ? 14.161 -7.253 -14.607 1.00 93.56 229 ILE A CA 1
ATOM 1919 C C . ILE A 1 229 ? 14.518 -7.802 -15.992 1.00 93.56 229 ILE A C 1
ATOM 1921 O O . ILE A 1 229 ? 14.134 -7.211 -17.001 1.00 93.56 229 ILE A O 1
ATOM 1925 N N . HIS A 1 230 ? 15.193 -8.946 -16.060 1.00 90.19 230 HIS A N 1
ATOM 1926 C CA . HIS A 1 230 ? 15.544 -9.600 -17.313 1.00 90.19 230 HIS A CA 1
ATOM 1927 C C . HIS A 1 230 ? 14.300 -9.982 -18.125 1.00 90.19 230 HIS A C 1
ATOM 1929 O O . HIS A 1 230 ? 14.229 -9.680 -19.315 1.00 90.19 230 HIS A O 1
ATOM 1935 N N . LEU A 1 231 ? 13.289 -10.584 -17.489 1.00 90.81 231 LEU A N 1
ATOM 1936 C CA . LEU A 1 231 ? 12.040 -10.947 -18.162 1.00 90.81 231 LEU A CA 1
ATOM 1937 C C . LEU A 1 231 ? 11.229 -9.717 -18.595 1.00 90.81 231 LEU A C 1
ATOM 1939 O O . LEU A 1 231 ? 10.659 -9.730 -19.686 1.00 90.81 231 LEU A O 1
ATOM 1943 N N . LEU A 1 232 ? 11.227 -8.641 -17.799 1.00 92.06 232 LEU A N 1
ATOM 1944 C CA . LEU A 1 232 ? 10.609 -7.366 -18.183 1.00 92.06 232 LEU A CA 1
ATOM 1945 C C . LEU A 1 232 ? 11.271 -6.770 -19.434 1.00 92.06 232 LEU A C 1
ATOM 1947 O O . LEU A 1 232 ? 10.579 -6.203 -20.279 1.00 92.06 232 LEU A O 1
ATOM 1951 N N . LEU A 1 233 ? 12.597 -6.905 -19.548 1.00 89.88 233 LEU A N 1
ATOM 1952 C CA . LEU A 1 233 ? 13.429 -6.333 -20.610 1.00 89.88 233 LEU A CA 1
ATOM 1953 C C . LEU A 1 233 ? 13.696 -7.286 -21.784 1.00 89.88 233 LEU A C 1
ATOM 1955 O O . LEU A 1 233 ? 14.453 -6.925 -22.676 1.00 89.88 233 LEU A O 1
ATOM 1959 N N . LYS A 1 234 ? 13.088 -8.477 -21.829 1.00 85.69 234 LYS A N 1
ATOM 1960 C CA . LYS A 1 234 ? 13.393 -9.509 -22.839 1.00 85.69 234 LYS A CA 1
ATOM 1961 C C . LYS A 1 234 ? 13.373 -8.991 -24.285 1.00 85.69 234 LYS A C 1
ATOM 1963 O O . LYS A 1 234 ? 14.225 -9.374 -25.082 1.00 85.69 234 LYS A O 1
ATOM 1968 N N . ASP A 1 235 ? 12.429 -8.102 -24.592 1.00 81.31 235 ASP A N 1
ATOM 1969 C CA . ASP A 1 235 ? 12.235 -7.513 -25.922 1.00 81.31 235 ASP A CA 1
ATOM 1970 C C . ASP A 1 235 ? 12.700 -6.041 -25.996 1.00 81.31 235 ASP A C 1
ATOM 1972 O O . ASP A 1 235 ? 12.331 -5.306 -26.910 1.00 81.31 235 ASP A O 1
ATOM 1976 N N . THR A 1 236 ? 13.462 -5.560 -25.007 1.00 80.94 236 THR A N 1
ATOM 1977 C CA . THR A 1 236 ? 13.907 -4.162 -24.899 1.00 80.94 236 THR A CA 1
ATOM 1978 C C . THR A 1 236 ? 15.401 -4.083 -24.615 1.00 80.94 236 THR A C 1
ATOM 1980 O O . THR A 1 236 ? 15.902 -4.670 -23.662 1.00 80.94 236 THR A O 1
AT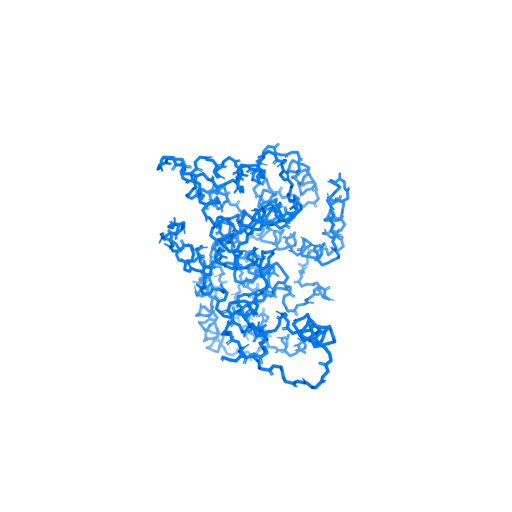OM 1983 N N . ASP A 1 237 ? 16.122 -3.279 -25.394 1.00 76.19 237 ASP A N 1
ATOM 1984 C CA . ASP A 1 237 ? 17.539 -3.038 -25.138 1.00 76.19 237 ASP A CA 1
ATOM 1985 C C . ASP A 1 237 ? 17.737 -2.254 -23.826 1.00 76.19 237 ASP A C 1
ATOM 1987 O O . ASP A 1 237 ? 17.385 -1.075 -23.709 1.00 76.19 237 ASP A O 1
ATOM 1991 N N . SER A 1 238 ? 18.331 -2.913 -22.826 1.00 74.00 238 SER A N 1
ATOM 1992 C CA . SER A 1 238 ? 18.577 -2.346 -21.498 1.00 74.00 238 SER A CA 1
ATOM 1993 C C . SER A 1 238 ? 19.537 -1.148 -21.512 1.00 74.00 238 SER A C 1
ATOM 1995 O O . SER A 1 238 ? 19.547 -0.357 -20.558 1.00 74.00 238 SER A O 1
ATOM 1997 N N . GLN A 1 239 ? 20.324 -0.978 -22.582 1.00 74.88 239 GLN A N 1
ATOM 1998 C CA . GLN A 1 239 ? 21.210 0.173 -22.772 1.00 74.88 239 GLN A CA 1
ATOM 1999 C C . GLN A 1 239 ? 20.436 1.451 -23.115 1.00 74.88 239 GLN A C 1
ATOM 2001 O O . GLN A 1 239 ? 20.904 2.548 -22.815 1.00 74.88 239 GLN A O 1
ATOM 2006 N N . GLN A 1 240 ? 19.222 1.328 -23.660 1.00 80.25 240 GLN A N 1
ATOM 2007 C CA . GLN A 1 240 ? 18.365 2.471 -23.990 1.00 80.25 240 GLN A CA 1
ATOM 2008 C C . GLN A 1 240 ? 17.629 3.040 -22.766 1.00 80.25 240 GLN A C 1
ATOM 2010 O O . GLN A 1 240 ? 17.107 4.158 -22.808 1.00 80.25 240 GLN A O 1
ATOM 2015 N N . LEU A 1 241 ? 17.583 2.304 -21.648 1.00 87.62 241 LEU A N 1
ATOM 2016 C CA . LEU A 1 241 ? 16.979 2.801 -20.415 1.00 87.62 241 LEU A CA 1
ATOM 2017 C C . LEU A 1 241 ? 17.919 3.762 -19.683 1.00 87.62 241 LEU A C 1
ATOM 2019 O O . LEU A 1 241 ? 19.020 3.402 -19.264 1.00 87.62 241 LEU A O 1
ATOM 2023 N N . SER A 1 242 ? 17.429 4.975 -19.426 1.00 91.44 242 SER A N 1
ATOM 2024 C CA . SER A 1 242 ? 18.126 5.943 -18.578 1.00 91.44 242 SER A CA 1
ATOM 2025 C C . SER A 1 242 ? 18.263 5.444 -17.134 1.00 91.44 242 SER A C 1
ATOM 2027 O O . SER A 1 242 ? 17.414 4.704 -16.631 1.00 91.44 242 SER A O 1
ATOM 2029 N N . THR A 1 243 ? 19.287 5.919 -16.417 1.00 91.81 243 THR A N 1
ATOM 2030 C CA . THR A 1 243 ? 19.505 5.614 -14.988 1.00 91.81 243 THR A CA 1
ATOM 2031 C C . THR A 1 243 ? 18.263 5.894 -14.141 1.00 91.81 243 THR A C 1
ATOM 2033 O O . THR A 1 243 ? 17.921 5.107 -13.264 1.00 91.81 243 THR A O 1
ATOM 2036 N N . ARG A 1 244 ? 17.533 6.975 -14.449 1.00 92.00 244 ARG A N 1
ATOM 2037 C CA . ARG A 1 244 ? 16.277 7.321 -13.771 1.00 92.00 244 ARG A CA 1
ATOM 2038 C C . ARG A 1 244 ? 15.204 6.245 -13.958 1.00 92.00 244 ARG A C 1
ATOM 2040 O O . ARG A 1 244 ? 14.549 5.887 -12.985 1.00 92.00 244 ARG A O 1
ATOM 2047 N N . LYS A 1 245 ? 15.028 5.722 -15.179 1.00 92.75 245 LYS A N 1
ATOM 2048 C CA . LYS A 1 245 ? 14.075 4.630 -15.440 1.00 92.75 245 LYS A CA 1
ATOM 2049 C C . LYS A 1 245 ? 14.498 3.339 -14.740 1.00 92.75 245 LYS A C 1
ATOM 2051 O O . LYS A 1 245 ? 13.652 2.696 -14.131 1.00 92.75 245 LYS A O 1
ATOM 2056 N N . LYS A 1 246 ? 15.792 2.996 -14.774 1.00 94.44 246 LYS A N 1
ATOM 2057 C CA . LYS A 1 246 ? 16.333 1.813 -14.080 1.00 94.44 246 LYS A CA 1
ATOM 2058 C C . LYS A 1 246 ? 16.064 1.866 -12.575 1.00 94.44 246 LYS A C 1
ATOM 2060 O O . LYS A 1 246 ? 15.528 0.913 -12.018 1.00 94.44 246 LYS A O 1
ATOM 2065 N N . ASN A 1 247 ? 16.344 3.013 -11.952 1.00 94.38 247 ASN A N 1
ATOM 2066 C CA . ASN A 1 247 ? 16.023 3.259 -10.547 1.00 94.38 247 ASN A CA 1
ATOM 2067 C C . ASN A 1 247 ? 14.526 3.063 -10.268 1.00 94.38 247 ASN A C 1
ATOM 2069 O O . ASN A 1 247 ? 14.152 2.322 -9.364 1.00 94.38 247 ASN A O 1
ATOM 2073 N N . LEU A 1 248 ? 13.664 3.669 -11.088 1.00 93.44 248 LEU A N 1
ATOM 2074 C CA . LEU A 1 248 ? 12.219 3.589 -10.896 1.00 93.44 248 LEU A CA 1
ATOM 2075 C C . LEU A 1 248 ? 11.684 2.152 -11.005 1.00 93.44 248 LEU A C 1
ATOM 2077 O O . LEU A 1 248 ? 10.840 1.770 -10.199 1.00 93.44 248 LEU A O 1
ATOM 2081 N N . ILE A 1 249 ? 12.185 1.347 -11.947 1.00 94.62 249 ILE A N 1
ATOM 2082 C CA . ILE A 1 249 ? 11.807 -0.069 -12.097 1.00 94.62 249 ILE A CA 1
ATOM 2083 C C . ILE A 1 249 ? 12.200 -0.867 -10.849 1.00 94.62 249 ILE A C 1
ATOM 2085 O O . ILE A 1 249 ? 11.331 -1.467 -10.217 1.00 94.62 249 ILE A O 1
ATOM 2089 N N . LEU A 1 250 ? 13.483 -0.838 -10.467 1.00 94.75 250 LEU A N 1
ATOM 2090 C CA . LEU A 1 250 ? 13.995 -1.607 -9.327 1.00 94.75 250 LEU A CA 1
ATOM 2091 C C . LEU A 1 250 ? 13.285 -1.213 -8.028 1.00 94.75 250 LEU A C 1
ATOM 2093 O O . LEU A 1 250 ? 12.821 -2.070 -7.278 1.00 94.75 250 LEU A O 1
ATOM 2097 N N . ARG A 1 251 ? 13.113 0.094 -7.810 1.00 92.31 251 ARG A N 1
ATOM 2098 C CA . ARG A 1 251 ? 12.376 0.632 -6.667 1.00 92.31 251 ARG A CA 1
ATOM 2099 C C . ARG A 1 251 ? 10.931 0.150 -6.630 1.00 92.31 251 ARG A C 1
ATOM 2101 O O . ARG A 1 251 ? 10.460 -0.209 -5.561 1.00 92.31 251 ARG A O 1
ATOM 2108 N N . THR A 1 252 ? 10.230 0.156 -7.764 1.00 93.00 252 THR A N 1
ATOM 2109 C CA . THR A 1 252 ? 8.813 -0.247 -7.829 1.00 93.00 252 THR A CA 1
ATOM 2110 C C . THR A 1 252 ? 8.626 -1.713 -7.434 1.00 93.00 252 THR A C 1
ATOM 2112 O O . THR A 1 252 ? 7.646 -2.051 -6.772 1.00 93.00 252 THR A O 1
ATOM 2115 N N . ILE A 1 253 ? 9.572 -2.579 -7.809 1.00 94.56 253 ILE A N 1
ATOM 2116 C CA . ILE A 1 253 ? 9.547 -3.998 -7.436 1.00 94.56 253 ILE A CA 1
ATOM 2117 C C . ILE A 1 253 ? 9.864 -4.158 -5.942 1.00 94.56 253 ILE A C 1
ATOM 2119 O O . ILE A 1 253 ? 9.102 -4.806 -5.229 1.00 94.56 253 ILE A O 1
ATOM 2123 N N . LEU A 1 254 ? 10.929 -3.517 -5.445 1.00 94.06 254 LEU A N 1
ATOM 2124 C CA . LEU A 1 254 ? 11.321 -3.572 -4.029 1.00 94.06 254 LEU A CA 1
ATOM 2125 C C . LEU A 1 254 ? 10.251 -3.008 -3.090 1.00 94.06 254 LEU A C 1
ATOM 2127 O O . LEU A 1 254 ? 9.977 -3.585 -2.038 1.00 94.06 254 LEU A O 1
ATOM 2131 N N . SER A 1 255 ? 9.614 -1.903 -3.474 1.00 91.44 255 SER A N 1
ATOM 2132 C CA . SER A 1 255 ? 8.509 -1.336 -2.709 1.00 91.44 255 SER A CA 1
ATOM 2133 C C . SER A 1 255 ? 7.287 -2.254 -2.720 1.00 91.44 255 SER A C 1
ATOM 2135 O O . SER A 1 255 ? 6.592 -2.346 -1.712 1.00 91.44 255 SER A O 1
ATOM 2137 N N . GLY A 1 256 ? 7.072 -2.989 -3.816 1.00 91.94 256 GLY A N 1
ATOM 2138 C CA . GLY A 1 256 ? 6.088 -4.064 -3.897 1.00 91.94 256 GLY A CA 1
ATOM 2139 C C . GLY A 1 256 ? 6.370 -5.198 -2.920 1.00 91.94 256 GLY A C 1
ATOM 2140 O O . GLY A 1 256 ? 5.468 -5.583 -2.185 1.00 91.94 256 GLY A O 1
ATOM 2141 N N . ILE A 1 257 ? 7.617 -5.672 -2.844 1.00 94.25 257 ILE A N 1
ATOM 2142 C CA . ILE A 1 257 ? 8.045 -6.687 -1.866 1.00 94.25 257 ILE A CA 1
ATOM 2143 C C . ILE A 1 257 ? 7.780 -6.190 -0.440 1.00 94.25 257 ILE A C 1
ATOM 2145 O O . ILE A 1 257 ? 7.108 -6.866 0.332 1.00 94.25 257 ILE A O 1
ATOM 2149 N N . LEU A 1 258 ? 8.221 -4.974 -0.103 1.00 93.94 258 LEU A N 1
ATOM 2150 C CA . LEU A 1 258 ? 7.978 -4.387 1.219 1.00 93.94 258 LEU A CA 1
ATOM 2151 C C . LEU A 1 258 ? 6.476 -4.272 1.531 1.00 93.94 258 LEU A C 1
ATOM 2153 O O . LEU A 1 258 ? 6.039 -4.607 2.627 1.00 93.94 258 LEU A O 1
ATOM 2157 N N . SER A 1 259 ? 5.686 -3.821 0.558 1.00 91.94 259 SER A N 1
ATOM 2158 C CA . SER A 1 259 ? 4.234 -3.671 0.668 1.00 91.94 259 SER A CA 1
ATOM 2159 C C . SER A 1 259 ? 3.541 -5.008 0.959 1.00 91.94 259 SER A C 1
ATOM 2161 O O . SER A 1 259 ? 2.735 -5.090 1.887 1.00 91.94 259 SER A O 1
ATOM 2163 N N . VAL A 1 260 ? 3.880 -6.077 0.228 1.00 92.06 260 VAL A N 1
ATOM 2164 C CA . VAL A 1 260 ? 3.248 -7.392 0.437 1.00 92.06 260 VAL A CA 1
ATOM 2165 C C . VAL A 1 260 ? 3.742 -8.109 1.687 1.00 92.06 260 VAL A C 1
ATOM 2167 O O . VAL A 1 260 ? 2.979 -8.853 2.301 1.00 92.06 260 VAL A O 1
ATOM 2170 N N . GLU A 1 261 ? 4.985 -7.868 2.105 1.00 93.56 261 GLU A N 1
ATOM 2171 C CA . GLU A 1 261 ? 5.480 -8.340 3.399 1.00 93.56 261 GLU A CA 1
ATOM 2172 C C . GLU A 1 261 ? 4.754 -7.663 4.561 1.00 93.56 261 GLU A C 1
ATOM 2174 O O . GLU A 1 261 ? 4.409 -8.330 5.533 1.00 93.56 261 GLU A O 1
ATOM 2179 N N . LEU A 1 262 ? 4.481 -6.361 4.448 1.00 92.50 262 LEU A N 1
ATOM 2180 C CA . LEU A 1 262 ? 3.889 -5.583 5.531 1.00 92.50 262 LEU A CA 1
ATOM 2181 C C . LEU A 1 262 ? 2.359 -5.702 5.610 1.00 92.50 262 LEU A C 1
ATOM 2183 O O . LEU A 1 262 ? 1.796 -5.598 6.696 1.00 92.50 262 LEU A O 1
ATOM 2187 N N . PHE A 1 263 ? 1.670 -5.890 4.479 1.00 89.44 263 PHE A N 1
ATOM 2188 C CA . PHE A 1 263 ? 0.201 -5.822 4.418 1.00 89.44 263 PHE A CA 1
ATOM 2189 C C . PHE A 1 263 ? -0.471 -7.061 3.800 1.00 89.44 263 PHE A C 1
ATOM 2191 O O . PHE A 1 263 ? -1.696 -7.203 3.873 1.00 89.44 263 PHE A O 1
ATOM 2198 N N . GLY A 1 264 ? 0.295 -7.975 3.197 1.00 86.88 264 GLY A N 1
ATOM 2199 C CA . GLY A 1 264 ? -0.234 -9.104 2.431 1.00 86.88 264 GLY A CA 1
ATOM 2200 C C . GLY A 1 264 ? -0.723 -8.687 1.040 1.00 86.88 264 GLY A C 1
ATOM 2201 O O . GLY A 1 264 ? 0.016 -8.087 0.267 1.00 86.88 264 GLY A O 1
ATOM 2202 N N . GLU A 1 265 ? -1.966 -9.022 0.686 1.00 79.56 265 GLU A N 1
ATOM 2203 C CA . GLU A 1 265 ? -2.524 -8.661 -0.626 1.00 79.56 265 GLU A CA 1
ATOM 2204 C C . GLU A 1 265 ? -2.804 -7.155 -0.720 1.00 79.56 265 GLU A C 1
ATOM 2206 O O . GLU A 1 265 ? -3.752 -6.646 -0.115 1.00 79.56 265 GLU A O 1
ATOM 2211 N N . THR A 1 266 ? -2.020 -6.435 -1.518 1.00 71.56 266 THR A N 1
ATOM 2212 C CA . THR A 1 266 ? -2.187 -4.995 -1.745 1.00 71.56 266 THR A CA 1
ATOM 2213 C C . THR A 1 266 ? -2.807 -4.718 -3.114 1.00 71.56 266 THR A C 1
ATOM 2215 O O . THR A 1 266 ? -2.150 -4.389 -4.093 1.00 71.56 266 THR A O 1
ATOM 2218 N N . ILE A 1 267 ? -4.134 -4.847 -3.191 1.00 66.88 267 ILE A N 1
ATOM 2219 C CA . ILE A 1 267 ? -4.915 -4.613 -4.427 1.00 66.88 267 ILE A CA 1
ATOM 2220 C C . ILE A 1 267 ? -5.196 -3.125 -4.711 1.00 66.88 267 ILE A C 1
ATOM 2222 O O . ILE A 1 267 ? -5.688 -2.755 -5.786 1.00 66.88 267 ILE A O 1
ATOM 2226 N N . HIS A 1 268 ? -4.907 -2.257 -3.738 1.00 62.34 268 HIS A N 1
ATOM 2227 C CA . HIS A 1 268 ? -5.140 -0.820 -3.799 1.00 62.34 268 HIS A CA 1
ATOM 2228 C C . HIS A 1 268 ? -3.818 -0.044 -3.803 1.00 62.34 268 HIS A C 1
ATOM 2230 O O . HIS A 1 268 ? -2.846 -0.430 -3.158 1.00 62.34 268 HIS A O 1
ATOM 2236 N N . THR A 1 269 ? -3.784 1.098 -4.487 1.00 61.16 269 THR A N 1
ATOM 2237 C CA . THR A 1 269 ? -2.751 2.104 -4.224 1.00 61.16 269 THR A CA 1
ATOM 2238 C C . THR A 1 269 ? -2.958 2.699 -2.829 1.00 61.16 269 THR A C 1
ATOM 2240 O O . THR A 1 269 ? -4.059 2.657 -2.272 1.00 61.16 269 THR A O 1
ATOM 2243 N N . LEU A 1 270 ? -1.934 3.377 -2.308 1.00 53.06 270 LEU A N 1
ATOM 2244 C CA . LEU A 1 270 ? -2.067 4.265 -1.147 1.00 53.06 270 LEU A CA 1
ATOM 2245 C C . LEU A 1 270 ? -3.235 5.258 -1.243 1.00 53.06 270 LEU A C 1
ATOM 2247 O O . LEU A 1 270 ? -3.848 5.599 -0.237 1.00 53.06 270 LEU A O 1
ATOM 2251 N N . THR A 1 271 ? -3.549 5.726 -2.453 1.00 52.72 271 THR A N 1
ATOM 2252 C CA . THR A 1 271 ? -4.658 6.650 -2.731 1.00 52.72 271 THR A CA 1
ATOM 2253 C C . THR A 1 271 ? -6.017 5.942 -2.779 1.00 52.72 271 THR A C 1
ATOM 2255 O O . THR A 1 271 ? -6.965 6.469 -3.363 1.00 52.72 271 THR A O 1
ATOM 2258 N N . GLY A 1 272 ? -6.141 4.735 -2.214 1.00 53.50 272 GLY A N 1
ATOM 2259 C CA . GLY A 1 272 ? -7.378 3.947 -2.193 1.00 53.50 272 GLY A CA 1
ATOM 2260 C C . GLY A 1 272 ? -7.899 3.579 -3.586 1.00 53.50 272 GLY A C 1
ATOM 2261 O O . GLY A 1 272 ? -9.042 3.134 -3.728 1.00 53.50 272 GLY A O 1
ATOM 2262 N N . TYR A 1 273 ? -7.084 3.784 -4.624 1.00 64.38 273 TYR A N 1
ATOM 2263 C CA . TYR A 1 273 ? -7.432 3.455 -5.991 1.00 64.38 273 TYR A CA 1
ATOM 2264 C C . TYR A 1 273 ? -7.280 1.955 -6.168 1.00 64.38 273 TYR A C 1
ATOM 2266 O O . TYR A 1 273 ? -6.229 1.394 -5.874 1.00 64.38 273 TYR A O 1
ATOM 2274 N N . ASN A 1 274 ? -8.328 1.284 -6.637 1.00 71.88 274 ASN A N 1
ATOM 2275 C CA . ASN A 1 274 ? -8.250 -0.141 -6.922 1.00 71.88 274 ASN A CA 1
ATOM 2276 C C . ASN A 1 274 ? -7.441 -0.357 -8.203 1.00 71.88 274 ASN A C 1
ATOM 2278 O O . ASN A 1 274 ? -7.989 -0.393 -9.303 1.00 71.88 274 ASN A O 1
ATOM 2282 N N . LEU A 1 275 ? -6.122 -0.449 -8.031 1.00 74.00 275 LEU A N 1
ATOM 2283 C CA . LEU A 1 275 ? -5.168 -0.638 -9.109 1.00 74.00 275 LEU A CA 1
ATOM 2284 C C . LEU A 1 275 ? -5.387 -1.994 -9.773 1.00 74.00 275 LEU A C 1
ATOM 2286 O O . LEU A 1 275 ? -5.366 -2.062 -10.996 1.00 74.00 275 LEU A O 1
ATOM 2290 N N . GLN A 1 276 ? -5.718 -3.035 -9.005 1.00 77.31 276 GLN A N 1
ATOM 2291 C CA . GLN A 1 276 ? -6.104 -4.321 -9.579 1.00 77.31 276 GLN A CA 1
ATOM 2292 C C . GLN A 1 276 ? -7.334 -4.179 -10.486 1.00 77.31 276 GLN A C 1
ATOM 2294 O O . GLN A 1 276 ? -7.319 -4.663 -11.613 1.00 77.31 276 GLN A O 1
ATOM 2299 N N . HIS A 1 277 ? -8.380 -3.470 -10.056 1.00 79.44 277 HIS A N 1
ATOM 2300 C CA . HIS A 1 277 ? -9.563 -3.206 -10.880 1.00 79.44 277 HIS A CA 1
ATOM 2301 C C . HIS A 1 277 ? -9.210 -2.383 -12.122 1.00 79.44 277 HIS A C 1
ATOM 2303 O O . HIS A 1 277 ? -9.625 -2.722 -13.221 1.00 79.44 277 HIS A O 1
ATOM 2309 N N . TYR A 1 278 ? -8.416 -1.322 -11.989 1.00 80.62 278 TYR A N 1
ATOM 2310 C CA . TYR A 1 278 ? -8.016 -0.521 -13.144 1.00 80.62 278 TYR A CA 1
ATOM 2311 C C . TYR A 1 278 ? -7.202 -1.321 -14.159 1.00 80.62 278 TYR A C 1
ATOM 2313 O O . TYR A 1 278 ? -7.529 -1.307 -15.345 1.00 80.62 278 TYR A O 1
ATOM 2321 N N . VAL A 1 279 ? -6.170 -2.034 -13.706 1.00 80.38 279 VAL A N 1
ATOM 2322 C CA . VAL A 1 279 ? -5.312 -2.830 -14.585 1.00 80.38 279 VAL A CA 1
ATOM 2323 C C . VAL A 1 279 ? -6.102 -3.997 -15.173 1.00 80.38 279 VAL A C 1
ATOM 2325 O O . VAL A 1 279 ? -6.013 -4.220 -16.369 1.00 80.38 279 VAL A O 1
ATOM 2328 N N . SER A 1 280 ? -6.938 -4.694 -14.401 1.00 80.56 280 SER A N 1
ATOM 2329 C CA . SER A 1 280 ? -7.757 -5.796 -14.934 1.00 80.56 280 SER A CA 1
ATOM 2330 C C . SER A 1 280 ? -8.809 -5.337 -15.947 1.00 80.56 280 SER A C 1
ATOM 2332 O O . SER A 1 280 ? -9.063 -6.049 -16.912 1.00 80.56 280 SER A O 1
ATOM 2334 N N . GLN A 1 281 ? -9.400 -4.152 -15.773 1.00 83.00 281 GLN A N 1
ATOM 2335 C CA . GLN A 1 281 ? -10.389 -3.623 -16.716 1.00 83.00 281 GLN A CA 1
ATOM 2336 C C . GLN A 1 281 ? -9.747 -3.085 -17.999 1.00 83.00 281 GLN A C 1
ATOM 2338 O O . GLN A 1 281 ? -10.276 -3.306 -19.085 1.00 83.00 281 GLN A O 1
ATOM 2343 N N . ASN A 1 282 ? -8.617 -2.380 -17.891 1.00 81.31 282 ASN A N 1
ATOM 2344 C CA . ASN A 1 282 ? -8.014 -1.687 -19.034 1.00 81.31 282 ASN A CA 1
ATOM 2345 C C . ASN A 1 282 ? -6.904 -2.505 -19.712 1.00 81.31 282 ASN A C 1
ATOM 2347 O O . ASN A 1 282 ? -6.736 -2.429 -20.925 1.00 81.31 282 ASN A O 1
ATOM 2351 N N . PHE A 1 283 ? -6.160 -3.306 -18.946 1.00 83.25 283 PHE A N 1
ATOM 2352 C CA . PHE A 1 283 ? -4.971 -4.046 -19.388 1.00 83.25 283 PHE A CA 1
ATOM 2353 C C . PHE A 1 283 ? -4.899 -5.469 -18.778 1.00 83.25 283 PHE A C 1
ATOM 2355 O O . PHE A 1 283 ? -3.884 -5.831 -18.178 1.00 83.25 283 PHE A O 1
ATOM 2362 N N . PRO A 1 284 ? -5.938 -6.319 -18.923 1.00 83.69 284 PRO A N 1
ATOM 2363 C CA . PRO A 1 284 ? -6.002 -7.630 -18.257 1.00 83.69 284 PRO A CA 1
ATOM 2364 C C . PRO A 1 284 ? -4.819 -8.547 -18.593 1.00 83.69 284 PRO A C 1
ATOM 2366 O O . PRO A 1 284 ? -4.294 -9.244 -17.726 1.00 83.69 284 PRO A O 1
ATOM 2369 N N . ASN A 1 285 ? -4.351 -8.505 -19.842 1.00 90.38 285 ASN A N 1
ATOM 2370 C CA . ASN A 1 285 ? -3.226 -9.322 -20.290 1.00 90.38 285 ASN A CA 1
ATOM 2371 C C . ASN A 1 285 ? -1.896 -8.911 -19.647 1.00 90.38 285 ASN A C 1
ATOM 2373 O O . ASN A 1 285 ? -1.019 -9.758 -19.515 1.00 90.38 285 ASN A O 1
ATOM 2377 N N . LEU A 1 286 ? -1.732 -7.640 -19.262 1.00 90.88 286 LEU A N 1
ATOM 2378 C CA . LEU A 1 286 ? -0.531 -7.185 -18.563 1.00 90.88 286 LEU A CA 1
ATOM 2379 C C . LEU A 1 286 ? -0.457 -7.830 -17.176 1.00 90.88 286 LEU A C 1
ATOM 2381 O O . LEU A 1 286 ? 0.556 -8.437 -16.847 1.00 90.88 286 LEU A O 1
ATOM 2385 N N . LEU A 1 287 ? -1.544 -7.764 -16.398 1.00 89.56 287 LEU A N 1
ATOM 2386 C CA . LEU A 1 287 ? -1.584 -8.375 -15.067 1.00 89.56 287 LEU A CA 1
ATOM 2387 C C . LEU A 1 287 ? -1.385 -9.892 -15.141 1.00 89.56 287 LEU A C 1
ATOM 2389 O O . LEU A 1 287 ? -0.537 -10.427 -14.434 1.00 89.56 287 LEU A O 1
ATOM 2393 N N . MET A 1 288 ? -2.094 -10.561 -16.056 1.00 90.75 288 MET A N 1
ATOM 2394 C CA . MET A 1 288 ? -1.945 -12.002 -16.276 1.00 90.75 288 MET A CA 1
ATOM 2395 C C . MET A 1 288 ? -0.493 -12.382 -16.607 1.00 90.75 288 MET A C 1
ATOM 2397 O O . MET A 1 288 ? 0.017 -13.369 -16.085 1.00 90.75 288 MET A O 1
ATOM 2401 N N . ARG A 1 289 ? 0.201 -11.606 -17.454 1.00 92.25 289 ARG A N 1
ATOM 2402 C CA . ARG A 1 289 ? 1.613 -11.877 -17.767 1.00 92.25 289 ARG A CA 1
ATOM 2403 C C . ARG A 1 289 ? 2.543 -11.605 -16.591 1.00 92.25 289 ARG A C 1
ATOM 2405 O O . ARG A 1 289 ? 3.518 -12.332 -16.444 1.00 92.25 289 ARG A O 1
ATOM 2412 N N . SER A 1 290 ? 2.261 -10.606 -15.759 1.00 93.06 290 SER A N 1
ATOM 2413 C CA . SER A 1 290 ? 3.032 -10.367 -14.534 1.00 93.06 290 SER A CA 1
ATOM 2414 C C . SER A 1 290 ? 2.890 -11.512 -13.529 1.00 93.06 290 SER A C 1
ATOM 2416 O O . SER A 1 290 ? 3.882 -11.905 -12.923 1.00 93.06 290 SER A O 1
ATOM 2418 N N . GLU A 1 291 ? 1.691 -12.085 -13.384 1.00 92.06 291 GLU A N 1
ATOM 2419 C CA . GLU A 1 291 ? 1.470 -13.284 -12.561 1.00 92.06 291 GLU A CA 1
ATOM 2420 C C . GLU A 1 291 ? 2.253 -14.483 -13.119 1.00 92.06 291 GLU A C 1
ATOM 2422 O O . GLU A 1 291 ? 3.043 -15.090 -12.400 1.00 92.06 291 GLU A O 1
ATOM 2427 N N . GLN A 1 292 ? 2.139 -14.744 -14.427 1.00 92.25 292 GLN A N 1
ATOM 2428 C CA . GLN A 1 292 ? 2.886 -15.811 -15.110 1.00 92.25 292 GLN A CA 1
ATOM 2429 C C . GLN A 1 292 ? 4.408 -15.641 -15.021 1.00 92.25 292 GLN A C 1
ATOM 2431 O O . GLN A 1 292 ? 5.143 -16.627 -15.030 1.00 92.25 292 GLN A O 1
ATOM 2436 N N . LEU A 1 293 ? 4.894 -14.398 -15.001 1.00 93.56 293 LEU A N 1
ATOM 2437 C CA . LEU A 1 293 ? 6.308 -14.083 -14.827 1.00 93.56 293 LEU A CA 1
ATOM 2438 C C . LEU A 1 293 ? 6.765 -14.479 -13.421 1.00 93.56 293 LEU A C 1
ATOM 2440 O O . LEU A 1 293 ? 7.789 -15.143 -13.288 1.00 93.56 293 LEU A O 1
ATOM 2444 N N . LEU A 1 294 ? 6.007 -14.123 -12.381 1.00 93.31 294 LEU A N 1
ATOM 2445 C CA . LEU A 1 294 ? 6.349 -14.496 -11.006 1.00 93.31 294 LEU A CA 1
ATOM 2446 C C . LEU A 1 294 ? 6.260 -16.010 -10.775 1.00 93.31 294 LEU A C 1
ATOM 2448 O O . LEU A 1 294 ? 7.122 -16.560 -10.094 1.00 93.31 294 LEU A O 1
ATOM 2452 N N . ASP A 1 295 ? 5.307 -16.695 -11.412 1.00 91.56 295 ASP A N 1
ATOM 2453 C CA . ASP A 1 295 ? 5.215 -18.161 -11.378 1.00 91.56 295 ASP A CA 1
ATOM 2454 C C . ASP A 1 295 ? 6.460 -18.851 -11.963 1.00 91.56 295 ASP A C 1
ATOM 2456 O O . ASP A 1 295 ? 6.857 -19.911 -11.491 1.00 91.56 295 ASP A O 1
ATOM 2460 N N . GLN A 1 296 ? 7.116 -18.251 -12.964 1.00 90.75 296 GLN A N 1
ATOM 2461 C CA . GLN A 1 296 ? 8.368 -18.780 -13.532 1.00 90.75 296 GLN A CA 1
ATOM 2462 C C . GLN A 1 296 ? 9.582 -18.579 -12.615 1.00 90.75 296 GLN A C 1
ATOM 2464 O O . GLN A 1 296 ? 10.580 -19.293 -12.738 1.00 90.75 296 GLN A O 1
ATOM 2469 N N . ILE A 1 297 ? 9.528 -17.571 -11.743 1.00 89.75 297 ILE A N 1
ATOM 2470 C CA . ILE A 1 297 ? 10.632 -17.183 -10.858 1.00 89.75 297 ILE A CA 1
ATOM 2471 C C . ILE A 1 297 ? 10.563 -17.923 -9.517 1.00 89.75 297 ILE A C 1
ATOM 2473 O O . ILE A 1 297 ? 11.594 -18.055 -8.866 1.00 89.75 297 ILE A O 1
ATOM 2477 N N . ASP A 1 298 ? 9.392 -18.455 -9.153 1.00 88.00 298 ASP A N 1
ATOM 2478 C CA . ASP A 1 298 ? 9.124 -19.176 -7.896 1.00 88.00 298 ASP A CA 1
ATOM 2479 C C . ASP A 1 298 ? 9.194 -18.291 -6.630 1.00 88.00 298 ASP A C 1
ATOM 2481 O O . ASP A 1 298 ? 9.189 -18.779 -5.503 1.00 88.00 298 ASP A O 1
ATOM 2485 N N . LEU A 1 299 ? 9.183 -16.962 -6.794 1.00 89.81 299 LEU A N 1
ATOM 2486 C CA . LEU A 1 299 ? 9.096 -16.017 -5.679 1.00 89.81 299 LEU A CA 1
ATOM 2487 C C . LEU A 1 299 ? 7.671 -16.009 -5.098 1.00 89.81 299 LEU A C 1
ATOM 2489 O O . LEU A 1 299 ? 6.698 -15.768 -5.815 1.00 89.81 299 LEU A O 1
ATOM 2493 N N . TYR A 1 300 ? 7.554 -16.228 -3.785 1.00 90.56 300 TYR A N 1
ATOM 2494 C CA . TYR A 1 300 ? 6.279 -16.364 -3.063 1.00 90.56 300 TYR A CA 1
ATOM 2495 C C . TYR A 1 300 ? 5.392 -17.528 -3.523 1.00 90.56 300 TYR A C 1
ATOM 2497 O O . TYR A 1 300 ? 4.168 -17.469 -3.386 1.00 90.56 300 TYR A O 1
ATOM 2505 N N . SER A 1 301 ? 5.977 -18.624 -3.999 1.00 86.06 301 SER A N 1
ATOM 2506 C CA . SER A 1 301 ? 5.221 -19.819 -4.398 1.00 86.06 301 SER A CA 1
ATOM 2507 C C . SER A 1 301 ? 4.375 -20.433 -3.275 1.00 86.06 301 SER A C 1
ATOM 2509 O O . SER A 1 301 ? 3.317 -21.009 -3.531 1.00 86.06 301 SER A O 1
ATOM 2511 N N . SER A 1 302 ? 4.775 -20.228 -2.017 1.00 87.06 302 SER A N 1
ATOM 2512 C CA . SER A 1 302 ? 4.027 -20.630 -0.819 1.00 87.06 302 SER A CA 1
ATOM 2513 C C . SER A 1 302 ? 2.890 -19.673 -0.423 1.00 87.06 302 SER A C 1
ATOM 2515 O O . SER A 1 302 ? 2.074 -20.018 0.433 1.00 87.06 302 SER A O 1
ATOM 2517 N N . SER A 1 303 ? 2.803 -18.477 -1.022 1.00 89.50 303 SER A N 1
ATOM 2518 C CA . SER A 1 303 ? 1.825 -17.442 -0.665 1.00 89.50 303 SER A CA 1
ATOM 2519 C C . SER A 1 303 ? 1.215 -16.767 -1.896 1.00 89.50 303 SER A C 1
ATOM 2521 O O . SER A 1 303 ? 1.679 -15.728 -2.368 1.00 89.50 303 SER A O 1
ATOM 2523 N N . ASP A 1 304 ? 0.088 -17.313 -2.361 1.00 88.19 304 ASP A N 1
ATOM 2524 C CA . ASP A 1 304 ? -0.670 -16.772 -3.500 1.00 88.19 304 ASP A CA 1
ATOM 2525 C C . ASP A 1 304 ? -1.055 -15.292 -3.311 1.00 88.19 304 ASP A C 1
ATOM 2527 O O . ASP A 1 304 ? -0.974 -14.495 -4.242 1.00 88.19 304 ASP A O 1
ATOM 2531 N N . SER A 1 305 ? -1.400 -14.904 -2.081 1.00 86.00 305 SER A N 1
ATOM 2532 C CA . SER A 1 305 ? -1.757 -13.530 -1.714 1.00 86.00 305 SER A CA 1
ATOM 2533 C C . SER A 1 305 ? -0.596 -12.544 -1.916 1.00 86.00 305 SER A C 1
ATOM 2535 O O . SER A 1 305 ? -0.781 -11.501 -2.547 1.00 86.00 305 SER A O 1
ATOM 2537 N N . LYS A 1 306 ? 0.612 -12.886 -1.444 1.00 91.06 306 LYS A N 1
ATOM 2538 C CA . LYS A 1 306 ? 1.807 -12.047 -1.633 1.00 91.06 306 LYS A CA 1
ATOM 2539 C C . LYS A 1 306 ? 2.223 -11.996 -3.098 1.00 91.06 306 LYS A C 1
ATOM 2541 O O . LYS A 1 306 ? 2.510 -10.918 -3.612 1.00 91.06 306 LYS A O 1
ATOM 2546 N N . ARG A 1 307 ? 2.185 -13.136 -3.797 1.00 91.88 307 ARG A N 1
ATOM 2547 C CA . ARG A 1 307 ? 2.497 -13.205 -5.230 1.00 91.88 307 ARG A CA 1
ATOM 2548 C C . ARG A 1 307 ? 1.563 -12.324 -6.061 1.00 91.88 307 ARG A C 1
ATOM 2550 O O . ARG A 1 307 ? 2.047 -11.553 -6.883 1.00 91.88 307 ARG A O 1
ATOM 2557 N N . LYS A 1 308 ? 0.246 -12.379 -5.828 1.00 88.88 308 LYS A N 1
ATOM 2558 C CA . LYS A 1 308 ? -0.742 -11.526 -6.517 1.00 88.88 308 LYS A CA 1
ATOM 2559 C C . LYS A 1 308 ? -0.535 -10.041 -6.231 1.00 88.88 308 LYS A C 1
ATOM 2561 O O . LYS A 1 308 ? -0.586 -9.230 -7.154 1.00 88.88 308 LYS A O 1
ATOM 2566 N N . GLY A 1 309 ? -0.249 -9.688 -4.976 1.00 88.94 309 GLY A N 1
ATOM 2567 C CA . GLY A 1 309 ? 0.125 -8.320 -4.612 1.00 88.94 309 GLY A CA 1
ATOM 2568 C C . GLY A 1 309 ? 1.371 -7.853 -5.370 1.00 88.94 309 GLY A C 1
ATOM 2569 O O . GLY A 1 309 ? 1.356 -6.803 -6.012 1.00 88.94 309 GLY A O 1
ATOM 2570 N N . LEU A 1 310 ? 2.429 -8.670 -5.397 1.00 92.38 310 LEU A N 1
ATOM 2571 C CA . LEU A 1 310 ? 3.668 -8.343 -6.100 1.00 92.38 310 LEU A CA 1
ATOM 2572 C C . LEU A 1 310 ? 3.465 -8.268 -7.620 1.00 92.38 310 LEU A C 1
ATOM 2574 O O . LEU A 1 310 ? 4.031 -7.383 -8.260 1.00 92.38 310 LEU A O 1
ATOM 2578 N N . ALA A 1 311 ? 2.624 -9.127 -8.204 1.00 92.56 311 ALA A N 1
ATOM 2579 C CA . ALA A 1 311 ? 2.316 -9.121 -9.635 1.00 92.56 311 ALA A CA 1
ATOM 2580 C C . ALA A 1 311 ? 1.772 -7.765 -10.100 1.00 92.56 311 ALA A C 1
ATOM 2582 O O . ALA A 1 311 ? 2.082 -7.310 -11.203 1.00 92.56 311 ALA A O 1
ATOM 2583 N N . LEU A 1 312 ? 1.013 -7.080 -9.242 1.00 90.44 312 LEU A N 1
ATOM 2584 C CA . LEU A 1 312 ? 0.506 -5.743 -9.519 1.00 90.44 312 LEU A CA 1
ATOM 2585 C C . LEU A 1 312 ? 1.635 -4.705 -9.595 1.00 90.44 312 LEU A C 1
ATOM 2587 O O . LEU A 1 312 ? 1.660 -3.882 -10.510 1.00 90.44 312 LEU A O 1
ATOM 2591 N N . HIS A 1 313 ? 2.604 -4.776 -8.682 1.00 91.38 313 HIS A N 1
ATOM 2592 C CA . HIS A 1 313 ? 3.795 -3.924 -8.706 1.00 91.38 313 HIS A CA 1
ATOM 2593 C C . HIS A 1 313 ? 4.703 -4.238 -9.903 1.00 91.38 313 HIS A C 1
ATOM 2595 O O . HIS A 1 313 ? 5.197 -3.319 -10.556 1.00 91.38 313 HIS A O 1
ATOM 2601 N N . VAL A 1 314 ? 4.859 -5.517 -10.256 1.00 93.88 314 VAL A N 1
ATOM 2602 C CA . VAL A 1 314 ? 5.570 -5.949 -11.469 1.00 93.88 314 VAL A CA 1
ATOM 2603 C C . VAL A 1 314 ? 4.872 -5.425 -12.725 1.00 93.88 314 VAL A C 1
ATOM 2605 O O . VAL A 1 314 ? 5.542 -4.912 -13.615 1.00 93.88 314 VAL A O 1
ATOM 2608 N N . ALA A 1 315 ? 3.536 -5.459 -12.785 1.00 92.25 315 ALA A N 1
ATOM 2609 C CA . ALA A 1 315 ? 2.771 -4.875 -13.887 1.00 92.25 315 ALA A CA 1
ATOM 2610 C C . ALA A 1 315 ? 3.031 -3.369 -14.026 1.00 92.25 315 ALA A C 1
ATOM 2612 O O . ALA A 1 315 ? 3.298 -2.900 -15.131 1.00 92.25 315 ALA A O 1
ATOM 2613 N N . VAL A 1 316 ? 3.016 -2.619 -12.915 1.00 89.94 316 VAL A N 1
ATOM 2614 C CA . VAL A 1 316 ? 3.357 -1.186 -12.911 1.00 89.94 316 VAL A CA 1
ATOM 2615 C C . VAL A 1 316 ? 4.791 -0.964 -13.389 1.00 89.94 316 VAL A C 1
ATOM 2617 O O . VAL A 1 316 ? 5.011 -0.122 -14.259 1.00 89.94 316 VAL A O 1
ATOM 2620 N N . ALA A 1 317 ? 5.757 -1.741 -12.892 1.00 92.94 317 ALA A N 1
ATOM 2621 C CA . ALA A 1 317 ? 7.147 -1.657 -13.331 1.00 92.94 317 ALA A CA 1
ATOM 2622 C C . ALA A 1 317 ? 7.292 -1.950 -14.836 1.00 92.94 317 ALA A C 1
ATOM 2624 O O . ALA A 1 317 ? 8.035 -1.253 -15.527 1.00 92.94 317 ALA A O 1
ATOM 2625 N N . TRP A 1 318 ? 6.529 -2.908 -15.374 1.00 93.00 318 TRP A N 1
ATOM 2626 C CA . TRP A 1 318 ? 6.541 -3.239 -16.801 1.00 93.00 318 TRP A CA 1
ATOM 2627 C C . TRP A 1 318 ? 6.090 -2.066 -17.677 1.00 93.00 318 TRP A C 1
ATOM 2629 O O . TRP A 1 318 ? 6.644 -1.863 -18.758 1.00 93.00 318 TRP A O 1
ATOM 2639 N N . THR A 1 319 ? 5.159 -1.231 -17.196 1.00 90.12 319 THR A N 1
ATOM 2640 C CA . THR A 1 319 ? 4.703 -0.039 -17.940 1.00 90.12 319 THR A CA 1
ATOM 2641 C C . THR A 1 319 ? 5.810 0.993 -18.190 1.00 90.12 319 THR A C 1
ATOM 2643 O O . THR A 1 319 ? 5.700 1.821 -19.092 1.00 90.12 319 THR A O 1
ATOM 2646 N N . LEU A 1 320 ? 6.902 0.938 -17.417 1.00 90.75 320 LEU A N 1
ATOM 2647 C CA . LEU A 1 320 ? 8.077 1.803 -17.584 1.00 90.75 320 LEU A CA 1
ATOM 2648 C C . LEU A 1 320 ? 9.011 1.322 -18.701 1.00 90.75 320 LEU A C 1
ATOM 2650 O O . LEU A 1 320 ? 9.836 2.101 -19.196 1.00 90.75 320 LEU A O 1
ATOM 2654 N N . VAL A 1 321 ? 8.883 0.047 -19.070 1.00 90.06 321 VAL A N 1
ATOM 2655 C CA . VAL A 1 321 ? 9.636 -0.613 -20.136 1.00 90.06 321 VAL A CA 1
ATOM 2656 C C . VAL A 1 321 ? 8.855 -0.565 -21.444 1.00 90.06 321 VAL A C 1
ATOM 2658 O O . VAL A 1 321 ? 9.398 -0.158 -22.466 1.00 90.06 321 VAL A O 1
ATOM 2661 N N . SER A 1 322 ? 7.582 -0.958 -21.416 1.00 86.94 322 SER A N 1
ATOM 2662 C CA . SER A 1 322 ? 6.728 -1.074 -22.599 1.00 86.94 322 SER A CA 1
ATOM 2663 C C . SER A 1 322 ? 5.336 -0.496 -22.339 1.00 86.94 322 SER A C 1
ATOM 2665 O O . SER A 1 322 ? 4.803 -0.677 -21.243 1.00 86.94 322 SER A O 1
ATOM 2667 N N . PRO A 1 323 ? 4.700 0.156 -23.332 1.00 85.69 323 PRO A N 1
ATOM 2668 C CA . PRO A 1 323 ? 3.320 0.612 -23.201 1.00 85.69 323 PRO A CA 1
ATOM 2669 C C . PRO A 1 323 ? 2.375 -0.548 -22.840 1.00 85.69 323 PRO A C 1
ATOM 2671 O O . PRO A 1 323 ? 2.498 -1.619 -23.429 1.00 85.69 323 PRO A O 1
ATOM 2674 N N . PRO A 1 324 ? 1.383 -0.361 -21.949 1.00 85.50 324 PRO A N 1
ATOM 2675 C CA . PRO A 1 324 ? 0.445 -1.427 -21.570 1.00 85.50 324 PRO A CA 1
ATOM 2676 C C . PRO A 1 324 ? -0.330 -2.043 -22.746 1.00 85.50 324 PRO A C 1
ATOM 2678 O O . PRO A 1 324 ? -0.759 -3.196 -22.691 1.00 85.50 324 PRO A O 1
ATOM 2681 N N . SER A 1 325 ? -0.500 -1.282 -23.827 1.00 84.44 325 SER A N 1
ATOM 2682 C CA . SER A 1 325 ? -1.156 -1.732 -25.050 1.00 84.44 325 SER A CA 1
ATOM 2683 C C . SER A 1 325 ? -0.432 -2.900 -25.723 1.00 84.44 325 SER A C 1
ATOM 2685 O O . SER A 1 325 ? -1.105 -3.721 -26.332 1.00 84.44 325 SER A O 1
ATOM 2687 N N . THR A 1 326 ? 0.892 -3.055 -25.581 1.00 86.31 326 THR A N 1
ATOM 2688 C CA . THR A 1 326 ? 1.667 -4.132 -26.238 1.00 86.31 326 THR A CA 1
ATOM 2689 C C . THR A 1 326 ? 1.234 -5.534 -25.795 1.00 86.31 326 THR A C 1
ATOM 2691 O O . THR A 1 326 ? 1.429 -6.520 -26.510 1.00 86.31 326 THR A O 1
ATOM 2694 N N . PHE A 1 327 ? 0.580 -5.630 -24.637 1.00 86.50 327 PHE A N 1
ATOM 2695 C CA . PHE A 1 327 ? 0.018 -6.860 -24.083 1.00 86.50 327 PHE A CA 1
ATOM 2696 C C . PHE A 1 327 ? -1.346 -7.215 -24.688 1.00 86.50 327 PHE A C 1
ATOM 2698 O O . PHE A 1 327 ? -1.847 -8.326 -24.497 1.00 86.50 327 PHE A O 1
ATOM 2705 N N . MET A 1 328 ? -1.961 -6.297 -25.430 1.00 84.25 328 MET A N 1
ATOM 2706 C CA . MET A 1 328 ? -3.226 -6.515 -26.120 1.00 84.25 328 MET A CA 1
ATOM 2707 C C . MET A 1 328 ? -3.016 -7.230 -27.457 1.00 84.25 328 MET A C 1
ATOM 2709 O O . MET A 1 328 ? -1.906 -7.329 -27.991 1.00 84.25 328 MET A O 1
ATOM 2713 N N . LYS A 1 329 ? -4.116 -7.749 -28.013 1.00 86.38 329 LYS A N 1
ATOM 2714 C CA . LYS A 1 329 ? -4.105 -8.379 -29.332 1.00 86.38 329 LYS A CA 1
ATOM 2715 C C . LYS A 1 329 ? -3.638 -7.366 -30.378 1.00 86.38 329 LYS A C 1
ATOM 2717 O O . LYS A 1 329 ? -4.183 -6.269 -30.469 1.00 86.38 329 LYS A O 1
ATOM 2722 N N . LYS A 1 330 ? -2.664 -7.782 -31.183 1.00 89.25 330 LYS A N 1
ATOM 2723 C CA . LYS A 1 330 ? -2.132 -7.000 -32.294 1.00 89.25 330 LYS A CA 1
ATOM 2724 C C . LYS A 1 330 ? -3.215 -6.762 -33.352 1.00 89.25 330 LYS A C 1
ATOM 2726 O O . LYS A 1 330 ? -3.829 -7.715 -33.837 1.00 89.25 330 LYS A O 1
ATOM 2731 N N . ILE A 1 331 ? -3.452 -5.499 -33.687 1.00 90.00 331 ILE A N 1
ATOM 2732 C CA . ILE A 1 331 ? -4.373 -5.050 -34.731 1.00 90.00 331 ILE A CA 1
ATOM 2733 C C . ILE A 1 331 ? -3.526 -4.678 -35.941 1.00 90.00 331 ILE A C 1
ATOM 2735 O O . ILE A 1 331 ? -2.784 -3.696 -35.914 1.00 90.00 331 ILE A O 1
ATOM 2739 N N . ASN A 1 332 ? -3.639 -5.469 -37.004 1.00 91.25 332 ASN A N 1
ATOM 2740 C CA . ASN A 1 332 ? -2.935 -5.176 -38.244 1.00 91.25 332 ASN A CA 1
ATOM 2741 C C . ASN A 1 332 ? -3.795 -4.233 -39.094 1.00 91.25 332 ASN A C 1
ATOM 2743 O O . ASN A 1 332 ? -4.930 -4.568 -39.435 1.00 91.25 332 ASN A O 1
ATOM 2747 N N . LEU A 1 333 ? -3.258 -3.062 -39.427 1.00 90.06 333 LEU A N 1
ATOM 2748 C CA . LEU A 1 333 ? -3.921 -2.050 -40.242 1.00 90.06 333 LEU A CA 1
ATOM 2749 C C . LEU A 1 333 ? -3.206 -1.932 -41.586 1.00 90.06 333 LEU A C 1
ATOM 2751 O O . LEU A 1 333 ? -1.983 -1.804 -41.637 1.00 90.06 333 LEU A O 1
ATOM 2755 N N . LYS A 1 334 ? -3.973 -1.931 -42.677 1.00 91.56 334 LYS A N 1
ATOM 2756 C CA . LYS A 1 334 ? -3.450 -1.587 -43.999 1.00 91.56 334 LYS A CA 1
ATOM 2757 C C . LYS A 1 334 ? -3.568 -0.088 -44.203 1.00 91.56 334 LYS A C 1
ATOM 2759 O O . LYS A 1 334 ? -4.669 0.448 -44.093 1.00 91.56 334 LYS A O 1
ATOM 2764 N N . LEU A 1 335 ? -2.458 0.569 -44.518 1.00 90.00 335 LEU A N 1
ATOM 2765 C CA . LEU A 1 335 ? -2.467 1.960 -44.961 1.00 90.00 335 LEU A CA 1
ATOM 2766 C C . LEU A 1 335 ? -2.287 1.995 -46.479 1.00 90.00 335 LEU A C 1
ATOM 2768 O O . LEU A 1 335 ? -1.187 1.768 -46.980 1.00 90.00 335 LEU A O 1
ATOM 2772 N N . GLU A 1 336 ? -3.373 2.279 -47.197 1.00 90.62 336 GLU A N 1
ATOM 2773 C CA . GLU A 1 336 ? -3.364 2.503 -48.644 1.00 90.62 336 GLU A CA 1
ATOM 2774 C C . GLU A 1 336 ? -3.590 3.982 -48.938 1.00 90.62 336 GLU A C 1
ATOM 2776 O O . GLU A 1 336 ? -4.559 4.584 -48.476 1.00 90.62 336 GLU A O 1
ATOM 2781 N N . THR A 1 337 ? -2.677 4.574 -49.698 1.00 88.56 337 THR A N 1
ATOM 2782 C CA . THR A 1 337 ? -2.749 5.970 -50.120 1.00 88.56 337 THR A CA 1
ATOM 2783 C C . THR A 1 337 ? -1.969 6.145 -51.419 1.00 88.56 337 THR A C 1
ATOM 2785 O O . THR A 1 337 ? -1.006 5.425 -51.676 1.00 88.56 337 THR A O 1
ATOM 2788 N N . ASP A 1 338 ? -2.404 7.096 -52.237 1.00 91.19 338 ASP A N 1
ATOM 2789 C CA . ASP A 1 338 ? -1.749 7.568 -53.457 1.00 91.19 338 ASP A CA 1
ATOM 2790 C C . ASP A 1 338 ? -0.652 8.617 -53.183 1.00 91.19 338 ASP A C 1
ATOM 2792 O O . ASP A 1 338 ? -0.015 9.119 -54.111 1.00 91.19 338 ASP A O 1
ATOM 2796 N N . LEU A 1 339 ? -0.404 8.944 -51.910 1.00 91.94 339 LEU A N 1
ATOM 2797 C CA . LEU A 1 339 ? 0.612 9.905 -51.503 1.00 91.94 339 LEU A CA 1
ATOM 2798 C C . LEU A 1 339 ? 2.048 9.357 -51.658 1.00 91.94 339 LEU A C 1
ATOM 2800 O O . LEU A 1 339 ? 2.290 8.154 -51.517 1.00 91.94 339 LEU A O 1
ATOM 2804 N N . PRO A 1 340 ? 3.042 10.247 -51.864 1.00 93.69 340 PRO A N 1
ATOM 2805 C CA . PRO A 1 340 ? 4.458 9.895 -51.798 1.00 93.69 340 PRO A CA 1
ATOM 2806 C C . PRO A 1 340 ? 4.841 9.173 -50.496 1.00 93.69 340 PRO A C 1
ATOM 2808 O O . PRO A 1 340 ? 4.377 9.545 -49.418 1.00 93.69 340 PRO A O 1
ATOM 2811 N N . LEU A 1 341 ? 5.776 8.213 -50.581 1.00 88.56 341 LEU A N 1
ATOM 2812 C CA . LEU A 1 341 ? 6.210 7.359 -49.459 1.00 88.56 341 LEU A CA 1
ATOM 2813 C C . LEU A 1 341 ? 6.533 8.141 -48.175 1.00 88.56 341 LEU A C 1
ATOM 2815 O O . LEU A 1 341 ? 6.152 7.711 -47.091 1.00 88.56 341 LEU A O 1
ATOM 2819 N N . ALA A 1 342 ? 7.198 9.294 -48.292 1.00 90.19 342 ALA A N 1
ATOM 2820 C CA . ALA A 1 342 ? 7.535 10.132 -47.142 1.00 90.19 342 ALA A CA 1
ATOM 2821 C C . ALA A 1 342 ? 6.286 10.593 -46.366 1.00 90.19 342 ALA A C 1
ATOM 2823 O O . ALA A 1 342 ? 6.258 10.489 -45.144 1.00 90.19 342 ALA A O 1
ATOM 2824 N N . LEU A 1 343 ? 5.229 11.025 -47.067 1.00 90.75 343 LEU A N 1
ATOM 2825 C CA . LEU A 1 343 ? 3.968 11.437 -46.440 1.00 90.75 343 LEU A CA 1
ATOM 2826 C C . LEU A 1 343 ? 3.213 10.237 -45.861 1.00 90.75 343 LEU A C 1
ATOM 2828 O O . LEU A 1 343 ? 2.651 10.335 -44.771 1.00 90.75 343 LEU A O 1
ATOM 2832 N N . SER A 1 344 ? 3.247 9.090 -46.542 1.00 89.25 344 SER A N 1
ATOM 2833 C CA . SER A 1 344 ? 2.651 7.842 -46.052 1.00 89.25 344 SER A CA 1
ATOM 2834 C C . SER A 1 344 ? 3.300 7.371 -44.745 1.00 89.25 344 SER A C 1
ATOM 2836 O O . SER A 1 344 ? 2.592 6.958 -43.826 1.00 89.25 344 SER A O 1
ATOM 2838 N N . LEU A 1 345 ? 4.628 7.490 -44.620 1.00 90.06 345 LEU A N 1
ATOM 2839 C CA . LEU A 1 345 ? 5.353 7.208 -43.376 1.00 90.06 345 LEU A CA 1
ATOM 2840 C C . LEU A 1 345 ? 4.967 8.186 -42.258 1.00 90.06 345 LEU A C 1
ATOM 2842 O O . LEU A 1 345 ? 4.712 7.744 -41.143 1.00 90.06 345 LEU A O 1
ATOM 2846 N N . THR A 1 346 ? 4.829 9.483 -42.553 1.00 91.44 346 THR A N 1
ATOM 2847 C CA . THR A 1 346 ? 4.358 10.473 -41.565 1.00 91.44 346 THR A CA 1
ATOM 2848 C C . THR A 1 346 ? 2.934 10.181 -41.088 1.00 91.44 346 THR A C 1
ATOM 2850 O O . THR A 1 346 ? 2.637 10.312 -39.903 1.00 91.44 346 THR A O 1
ATOM 2853 N N . ILE A 1 347 ? 2.035 9.763 -41.986 1.00 90.69 347 ILE A N 1
ATOM 2854 C CA . ILE A 1 347 ? 0.672 9.358 -41.613 1.00 90.69 347 ILE A CA 1
ATOM 2855 C C . ILE A 1 347 ? 0.716 8.117 -40.723 1.00 90.69 347 ILE A C 1
ATOM 2857 O O . ILE A 1 347 ? 0.058 8.103 -39.682 1.00 90.69 347 ILE A O 1
ATOM 2861 N N . LYS A 1 348 ? 1.506 7.103 -41.098 1.00 92.00 348 LYS A N 1
ATOM 2862 C CA . LYS A 1 348 ? 1.717 5.904 -40.281 1.00 92.00 348 LYS A CA 1
ATOM 2863 C C . LYS A 1 348 ? 2.177 6.275 -38.868 1.00 92.00 348 LYS A C 1
ATOM 2865 O O . LYS A 1 348 ? 1.516 5.901 -37.904 1.00 92.00 348 LYS A O 1
ATOM 2870 N N . GLU A 1 349 ? 3.239 7.063 -38.754 1.00 90.88 349 GLU A N 1
ATOM 2871 C CA . GLU A 1 349 ? 3.819 7.474 -37.473 1.00 90.88 349 GLU A CA 1
ATOM 2872 C C . GLU A 1 349 ? 2.838 8.316 -36.643 1.00 90.88 349 GLU A C 1
ATOM 2874 O O . GLU A 1 349 ? 2.739 8.164 -35.425 1.00 90.88 349 GLU A O 1
ATOM 2879 N N . ARG A 1 350 ? 2.025 9.158 -37.294 1.00 91.38 350 ARG A N 1
ATOM 2880 C CA . ARG A 1 350 ? 0.952 9.914 -36.635 1.00 91.38 350 ARG A CA 1
ATOM 2881 C C . ARG A 1 350 ? -0.127 9.000 -36.057 1.00 91.38 350 ARG A C 1
ATOM 2883 O O . ARG A 1 350 ? -0.582 9.244 -34.941 1.00 91.38 350 ARG A O 1
ATOM 2890 N N . ILE A 1 351 ? -0.558 7.977 -36.795 1.00 90.50 351 ILE A N 1
ATOM 2891 C CA . ILE A 1 351 ? -1.548 7.010 -36.301 1.00 90.50 351 ILE A CA 1
ATOM 2892 C C . ILE A 1 351 ? -0.942 6.214 -35.140 1.00 90.50 351 ILE A C 1
ATOM 2894 O O . ILE A 1 351 ? -1.549 6.144 -34.073 1.00 90.50 351 ILE A O 1
ATOM 2898 N N . GLU A 1 352 ? 0.268 5.675 -35.305 1.00 88.31 352 GLU A N 1
ATOM 2899 C CA . GLU A 1 352 ? 0.962 4.919 -34.256 1.00 88.31 352 GLU A CA 1
ATOM 2900 C C . GLU A 1 352 ? 1.126 5.759 -32.985 1.00 88.31 352 GLU A C 1
ATOM 2902 O O . GLU A 1 352 ? 0.640 5.368 -31.928 1.00 88.31 352 GLU A O 1
ATOM 2907 N N . SER A 1 353 ? 1.693 6.961 -33.081 1.00 86.62 353 SER A N 1
ATOM 2908 C CA . SER A 1 353 ? 1.905 7.839 -31.921 1.00 86.62 353 SER A CA 1
ATOM 2909 C C . SER A 1 353 ? 0.611 8.279 -31.226 1.00 86.62 353 SER A C 1
ATOM 2911 O O . SER A 1 353 ? 0.597 8.405 -30.000 1.00 86.62 353 SER A O 1
ATOM 2913 N N . SER A 1 354 ? -0.482 8.473 -31.975 1.00 88.94 354 SER A N 1
ATOM 2914 C CA . SER A 1 354 ? -1.780 8.884 -31.416 1.00 88.94 354 SER A CA 1
ATOM 2915 C C . SER A 1 354 ? -2.485 7.753 -30.664 1.00 88.94 354 SER A C 1
ATOM 2917 O O . SER A 1 354 ? -3.198 8.004 -29.692 1.00 88.94 354 SER A O 1
ATOM 2919 N N . PHE A 1 355 ? -2.301 6.506 -31.106 1.00 86.81 355 PHE A N 1
ATOM 2920 C CA . PHE A 1 355 ? -3.074 5.358 -30.626 1.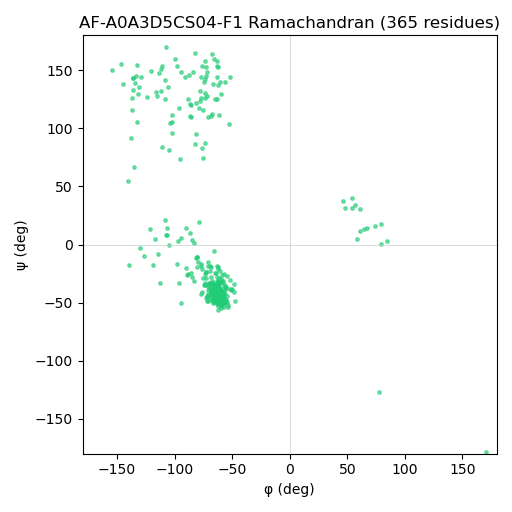00 86.81 355 PHE A CA 1
ATOM 2921 C C . PHE A 1 355 ? -2.259 4.317 -29.852 1.00 86.81 355 PHE A C 1
ATOM 2923 O O . PHE A 1 355 ? -2.860 3.438 -29.233 1.00 86.81 355 PHE A O 1
ATOM 2930 N N . GLN A 1 356 ? -0.927 4.429 -29.812 1.00 80.69 356 GLN A N 1
ATOM 2931 C CA . GLN A 1 356 ? -0.031 3.489 -29.125 1.00 80.69 356 GLN A CA 1
ATOM 2932 C C . GLN A 1 356 ? -0.376 3.270 -27.652 1.00 80.69 356 GLN A C 1
ATOM 2934 O O . GLN A 1 356 ? -0.088 2.206 -27.127 1.00 80.69 356 GLN A O 1
ATOM 2939 N N . SER A 1 357 ? -1.004 4.227 -26.965 1.00 77.44 357 SER A N 1
ATOM 2940 C CA . SER A 1 357 ? -1.393 4.062 -25.555 1.00 77.44 357 SER A CA 1
ATOM 2941 C C . SER A 1 357 ? -2.640 3.191 -25.366 1.00 77.44 357 SER A C 1
ATOM 2943 O O . SER A 1 357 ? -2.875 2.700 -24.267 1.00 77.44 357 SER A O 1
ATOM 2945 N N . TYR A 1 358 ? -3.432 2.999 -26.424 1.00 81.00 358 TYR A N 1
ATOM 2946 C CA . TYR A 1 358 ? -4.732 2.323 -26.378 1.00 81.00 358 TYR A CA 1
ATOM 2947 C C . TYR A 1 358 ? -4.735 0.991 -27.125 1.00 81.00 358 TYR A C 1
ATOM 2949 O O . TYR A 1 358 ? -5.440 0.069 -26.729 1.00 81.00 358 TYR A O 1
ATOM 2957 N N . TYR A 1 359 ? -3.959 0.881 -28.206 1.00 84.44 359 TYR A N 1
ATOM 2958 C CA . TYR A 1 359 ? -4.007 -0.263 -29.108 1.00 84.44 359 TYR A CA 1
ATOM 2959 C C . TYR A 1 359 ? -2.611 -0.737 -29.501 1.00 84.44 359 TYR A C 1
ATOM 2961 O O . TYR A 1 359 ? -1.709 0.060 -29.750 1.00 84.44 359 TYR A O 1
ATOM 2969 N N . HIS A 1 360 ? -2.461 -2.055 -29.626 1.00 89.12 360 HIS A N 1
ATOM 2970 C CA . HIS A 1 360 ? -1.279 -2.673 -30.213 1.00 89.12 360 HIS A CA 1
ATOM 2971 C C . HIS A 1 360 ? -1.405 -2.658 -31.738 1.00 89.12 360 HIS A C 1
ATOM 2973 O O . HIS A 1 360 ? -1.930 -3.602 -32.327 1.00 89.12 360 HIS A O 1
ATOM 2979 N N . LEU A 1 361 ? -0.985 -1.571 -32.379 1.00 88.62 361 LEU A N 1
ATOM 2980 C CA . LEU A 1 361 ? -1.119 -1.407 -33.827 1.00 88.62 361 LEU A CA 1
ATOM 2981 C C . LEU A 1 361 ? 0.115 -1.918 -34.580 1.00 88.62 361 LEU A C 1
ATOM 2983 O O . LEU A 1 361 ? 1.243 -1.752 -34.130 1.00 88.62 361 LEU A O 1
ATOM 2987 N N . ASP A 1 362 ? -0.113 -2.503 -35.752 1.00 88.88 362 ASP A N 1
ATOM 2988 C CA . ASP A 1 362 ? 0.912 -2.758 -36.767 1.00 88.88 362 ASP A CA 1
ATOM 2989 C C . ASP A 1 362 ? 0.393 -2.302 -38.115 1.00 88.88 362 ASP A C 1
ATOM 2991 O O . ASP A 1 362 ? -0.503 -2.916 -38.702 1.00 88.88 362 ASP A O 1
ATOM 2995 N N . ILE A 1 363 ? 0.922 -1.167 -38.558 1.00 88.19 363 ILE A N 1
ATOM 2996 C CA . ILE A 1 363 ? 0.495 -0.518 -39.786 1.00 88.19 363 ILE A CA 1
ATOM 2997 C C . ILE A 1 363 ? 1.441 -0.928 -40.907 1.00 88.19 363 ILE A C 1
ATOM 2999 O O . ILE A 1 363 ? 2.640 -0.620 -40.883 1.00 88.19 363 ILE A O 1
ATOM 3003 N N . ARG A 1 364 ? 0.891 -1.599 -41.918 1.00 85.38 364 ARG A N 1
ATOM 3004 C CA . ARG A 1 364 ? 1.638 -2.105 -43.070 1.00 85.38 364 ARG A CA 1
ATOM 3005 C C . ARG A 1 364 ? 1.110 -1.509 -44.363 1.00 85.38 364 ARG A C 1
ATOM 3007 O O . ARG A 1 364 ? -0.081 -1.241 -44.504 1.00 85.38 364 ARG A O 1
ATOM 3014 N N . SER A 1 365 ? 2.006 -1.348 -45.330 1.00 74.00 365 SER A N 1
ATOM 3015 C CA . SER A 1 365 ? 1.621 -1.036 -46.704 1.00 74.00 365 SER A CA 1
ATOM 3016 C C . SER A 1 365 ? 1.027 -2.265 -47.400 1.00 74.00 365 SER A C 1
ATOM 3018 O O . SER A 1 365 ? 0.123 -2.124 -48.223 1.00 74.00 365 SER A O 1
ATOM 3020 N N . HIS A 1 366 ? 1.517 -3.474 -47.098 1.00 69.06 366 HIS A N 1
ATOM 3021 C CA . HIS A 1 366 ? 1.125 -4.737 -47.741 1.00 69.06 366 HIS A CA 1
ATOM 3022 C C . HIS A 1 366 ? 0.872 -5.818 -46.670 1.00 69.06 366 HIS A C 1
ATOM 3024 O O . HIS A 1 366 ? 1.539 -5.811 -45.632 1.00 69.06 366 HIS A O 1
ATOM 3030 N N . PHE A 1 367 ? -0.107 -6.703 -46.899 1.00 57.25 367 PHE A N 1
ATOM 3031 C CA . PHE A 1 367 ? -0.421 -7.823 -45.998 1.00 57.25 367 PHE A CA 1
ATOM 3032 C C . PHE A 1 367 ? 0.331 -9.088 -46.373 1.00 57.25 367 PHE A C 1
ATOM 3034 O O . PHE A 1 367 ? 0.395 -9.371 -47.591 1.00 57.25 367 PHE A O 1
#

pLDDT: mean 88.67, std 8.78, range [52.72, 97.81]

Secondary structure (DSSP, 8-state):
-HHHHHT-HHHHHHHHHHHHSEEEHHHHHHHTT--HHHHHHHHHHHHHHHGGGT-EEEEETTEEEEES-HHHHHHHHHHHHHHHHTTTS---TTS-HHHHHHHHHHHHHHTT----HHHHHHHHHHHHHHHHHHHTT-PPPTGGG-------HHHHHHHHHHS-TT-HHHHHHHHHHHHHH---HHHHHHHHHHHHTTS-----HHHHHHHHS-----TTT--HHHHHHHHHTTTS-GGGS-HHHHHHHHHHHHHHHHHHHHHS---B-TTS-BHHHHHHHH-HHHHHHHHHHHHHHTTTTT-HHHHHHHHHHHHHHHTTTS-GGGGSPPEEEE---SS-HHHHHHHHHHHHHHHTTT--EEEES--

Nearest PDB structures (foldseek):
  4r6i-assem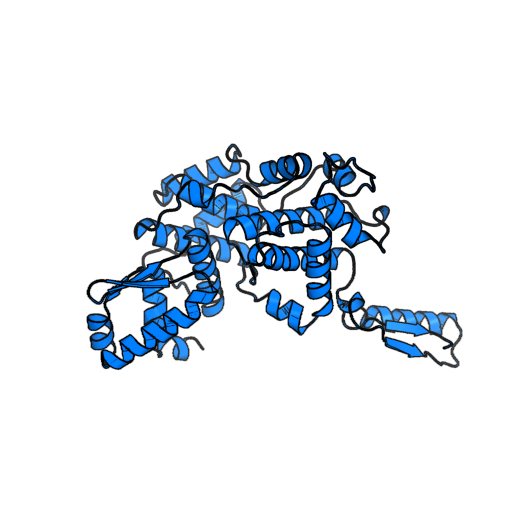bly1_A  TM=5.055E-01  e=3.782E-08  Bacillus anthracis str. 'Ames Ancestor'
  5way-assembly1_A  TM=5.672E-01  e=1.317E-06  Streptococcus pneumoniae
  3sqn-assembly1_A  TM=5.759E-01  e=1.405E-05  Enterococcus faecalis
  5way-assembly1_B  TM=5.601E-01  e=1.080E-05  Streptococcus pneumoniae
  3sqn-assembly1_B  TM=6.127E-01  e=6.808E-05  Enterococcus faecalis

Mean predicted aligned error: 6.55 Å

Radius of gyration: 24.24 Å; Cα contacts (8 Å, |Δi|>4): 404; chains: 1; bounding box: 61×42×79 Å

Solvent-accessible surface area (backbone atoms only — not comparable to full-atom values): 20739 Å² total; per-residue (Å²): 110,66,69,67,46,70,69,33,66,69,50,52,52,51,53,40,29,71,66,64,40,48,41,49,45,66,62,52,17,60,78,66,79,45,54,62,68,58,52,52,53,50,51,51,52,48,30,64,68,33,41,87,76,60,30,44,64,47,75,54,98,63,26,40,28,70,45,58,59,62,60,35,51,51,51,50,47,41,29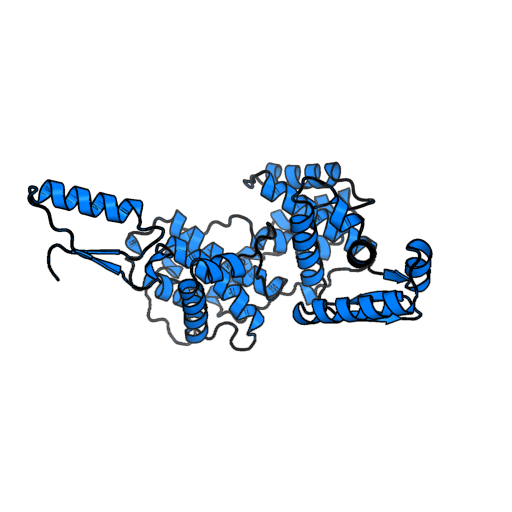,52,51,38,60,76,38,68,79,78,55,83,92,50,86,99,54,60,65,68,61,36,39,52,50,49,50,49,57,30,62,81,65,74,49,89,78,53,75,67,57,48,51,46,51,24,40,50,48,50,51,50,52,44,36,42,76,68,71,56,65,65,51,71,77,74,70,62,77,76,76,94,54,47,74,73,51,39,54,61,49,44,69,66,66,46,85,82,35,69,66,52,51,53,50,32,53,54,40,30,73,76,67,69,46,51,67,52,49,38,49,50,52,44,53,57,47,49,39,72,54,93,75,83,72,53,73,64,59,53,48,59,48,67,51,92,72,92,64,56,87,92,67,52,44,63,66,36,52,52,48,49,63,65,34,70,92,46,70,70,84,75,54,50,71,69,55,52,40,52,35,56,47,36,40,52,22,21,50,49,41,20,66,53,46,32,59,53,52,48,43,88,80,35,43,51,48,52,60,50,40,51,73,77,31,44,51,37,45,54,48,26,42,56,50,41,66,74,68,54,57,51,73,94,34,67,49,36,32,55,21,30,16,54,26,43,33,57,32,40,50,78,74,44,58,62,12,69,54,44,77,75,43,80,40,78,59,84,72,94,63,59,67,70,59,50,50,52,51,50,50,52,51,47,72,74,37,41,79,75,40,23,73,46,80,32,80,72,135

Foldseek 3Di:
DVVVQVLDLLSVVVLCCLLQQKDQLVVSCVVNVHDSVVSVVSLVVVQVVCVVLQWGFDDDPRMTGIDGQLLQSLLVQLLVCCVNCVLVDDSQPPDDLVLLLVLLVCLCVVVVFDDDPSRSSLSSSSLSSLLSCVVSVNDQDPVLQVFDFPWAPLLVVVLCVLLPPPDPSLVVQQVSCCVRRVDDSRSSSSSSLVCSLPTQDADDPVSLCVLQDDDPDDPNRDGLSSLLNCVLCVVHDSVPDDSVLSSVLSSLLSSLSSCCRNHFADCADSSSHRLVVVCCVQQVLLLVVLLVSCVVSCGCVVHPRSSSSSSSSSSVSSCSGAQSQLSPDEDEAADDDPDDPVVSVVVVVVVCVVCVNRHNYDYDNPD

Sequence (367 aa):
MRKILQENPFFNLFETLLLENEVNLVKFAYENYLSESTVRKRSYELETLLQPLGFTVKKNKGTLYLVGDEPRIRYFMVAFFWKNFSGLHWPFPGISQQKCEMLARHFYEINEIPFNEIELKITTYVLAVTIIRFRKGKKITSEMITLAPDLPPKDQEIFQQLTDQHSSLLKKLTDELSEHFLLETMESHFIFLWLRSNLDLTFSKEQLADYFAIQEESVQNRSYLQAIIHLLLKDTDSQQLSTRKKNLILRTILSGILSVELFGETIHTLTGYNLQHYVSQNFPNLLMRSEQLLDQIDLYSSSDSKRKGLALHVAVAWTLVSPPSTFMKKINLKLETDLPLALSLTIKERIESSFQSYYHLDIRSHF